Protein AF-0000000070117904 (afdb_homodimer)

InterPro domains:
  IPR029063 S-adenosyl-L-methionine-dependent methyltransferase superfamily [G3DSA:3.40.50.150] (36-199)
  IPR029063 S-adenosyl-L-methionine-dependent methyltransferase superfamily [SSF53335] (30-173)
  IPR041698 Methyltransferase domain 25 [PF13649] (61-150)

Solvent-accessible surface area (backbone atoms only — not comparable to full-atom values): 20920 Å² total; per-residue (Å²): 132,87,85,58,71,83,55,34,65,61,42,90,57,49,67,52,71,67,57,56,45,50,42,48,72,74,28,90,56,70,79,40,54,90,75,36,64,72,44,48,35,49,48,41,34,54,62,30,61,48,90,58,88,63,43,61,34,32,38,26,58,53,37,48,57,17,68,60,55,50,60,47,46,78,35,27,62,26,31,44,30,23,17,65,38,67,69,31,32,52,41,18,42,61,64,34,68,92,37,90,44,54,47,68,40,76,33,54,78,63,82,48,68,77,85,69,71,20,47,28,36,45,39,47,70,54,64,57,47,28,9,59,70,48,39,53,52,34,53,53,52,50,56,73,26,38,34,87,70,12,39,38,36,39,39,22,53,30,56,77,90,44,66,62,53,54,28,25,64,46,49,51,51,54,51,67,65,35,89,52,40,42,78,50,31,42,33,41,45,78,52,36,37,35,37,31,26,32,32,104,133,88,84,56,69,82,55,34,62,61,41,90,57,48,65,51,70,67,57,55,44,50,42,50,72,75,30,91,56,69,80,42,54,91,74,36,62,71,45,47,35,51,48,43,32,54,63,30,62,47,90,59,86,62,44,59,34,32,39,24,57,54,37,49,58,18,67,60,56,49,60,48,46,80,34,28,62,27,31,43,30,23,17,64,38,67,69,31,30,52,41,18,40,61,64,32,66,91,38,90,42,51,46,67,40,77,35,53,77,63,82,49,67,76,86,70,68,21,46,29,36,44,39,45,68,54,67,58,46,28,9,59,68,50,40,52,50,35,53,52,50,51,56,72,26,38,35,85,68,12,39,40,38,40,39,21,54,28,56,76,90,45,64,62,53,53,28,25,65,44,48,51,50,54,52,66,65,35,88,51,40,42,78,50,31,43,34,42,44,80,53,35,38,35,38,32,25,32,32,104

pLDDT: mean 97.01, std 4.0, range [57.19, 98.94]

Structure (mmCIF, N/CA/C/O backbone):
data_AF-0000000070117904-model_v1
#
loop_
_entity.id
_entity.type
_entity.pdbx_description
1 polymer 'Nodulation protein S (NodS)'
#
loop_
_atom_site.group_PDB
_atom_site.id
_atom_site.type_symbol
_atom_site.label_atom_id
_atom_site.label_alt_id
_atom_site.label_comp_id
_atom_site.label_asym_id
_atom_site.label_entity_id
_atom_site.label_seq_id
_atom_site.pdbx_PDB_ins_code
_atom_site.Cartn_x
_atom_site.Cartn_y
_atom_site.Cartn_z
_atom_site.occupancy
_atom_site.B_iso_or_equiv
_atom_site.auth_seq_id
_atom_site.auth_comp_id
_atom_site.auth_asym_id
_atom_site.auth_atom_id
_atom_site.pdbx_PDB_model_num
ATOM 1 N N . MET A 1 1 ? -24.203 4.227 -5.664 1 57.19 1 MET A N 1
ATOM 2 C CA . MET A 1 1 ? -24.062 5.52 -6.328 1 57.19 1 MET A CA 1
ATOM 3 C C . MET A 1 1 ? -22.594 5.953 -6.359 1 57.19 1 MET A C 1
ATOM 5 O O . MET A 1 1 ? -21.859 5.715 -5.406 1 57.19 1 MET A O 1
ATOM 9 N N . THR A 1 2 ? -22.031 6.352 -7.555 1 78.12 2 THR A N 1
ATOM 10 C CA . THR A 1 2 ? -20.672 6.84 -7.719 1 78.12 2 THR A CA 1
ATOM 11 C C . THR A 1 2 ? -20.469 8.156 -6.973 1 78.12 2 THR A C 1
ATOM 13 O O . THR A 1 2 ? -21.266 9.086 -7.121 1 78.12 2 THR A O 1
ATOM 16 N N . ARG A 1 3 ? -19.688 8.242 -6.051 1 87.19 3 ARG A N 1
ATOM 17 C CA . ARG A 1 3 ? -19.375 9.43 -5.266 1 87.19 3 ARG A CA 1
ATOM 18 C C . ARG A 1 3 ? -18.719 10.5 -6.125 1 87.19 3 ARG A C 1
ATOM 20 O O . ARG A 1 3 ? -17.891 10.188 -6.98 1 87.19 3 ARG A O 1
ATOM 27 N N . THR A 1 4 ? -19.188 11.789 -5.938 1 88 4 THR A N 1
ATOM 28 C CA . THR A 1 4 ? -18.578 12.914 -6.637 1 88 4 THR A CA 1
ATOM 29 C C . THR A 1 4 ? -18.094 13.969 -5.648 1 88 4 THR A C 1
ATOM 31 O O . THR A 1 4 ? -18.5 13.977 -4.488 1 88 4 THR A O 1
ATOM 34 N N . GLN A 1 5 ? -17.234 14.906 -6.129 1 87.88 5 GLN A N 1
ATOM 35 C CA . GLN A 1 5 ? -16.641 15.938 -5.285 1 87.88 5 GLN A CA 1
ATOM 36 C C . GLN A 1 5 ? -17.703 16.875 -4.723 1 87.88 5 GLN A C 1
ATOM 38 O O . GLN A 1 5 ? -17.547 17.422 -3.629 1 87.88 5 GLN A O 1
ATOM 43 N N . GLY A 1 6 ? -18.75 17.062 -5.418 1 87.56 6 GLY A N 1
ATOM 44 C CA . GLY A 1 6 ? -19.812 17.984 -5.016 1 87.56 6 GLY A CA 1
ATOM 45 C C . GLY A 1 6 ? -20.75 17.391 -3.982 1 87.56 6 GLY A C 1
ATOM 46 O O . GLY A 1 6 ? -21.641 18.078 -3.473 1 87.56 6 GLY A O 1
ATOM 47 N N . ASP A 1 7 ? -20.562 16.125 -3.568 1 90 7 ASP A N 1
ATOM 48 C CA . ASP A 1 7 ? -21.453 15.414 -2.654 1 90 7 ASP A CA 1
ATOM 49 C C . ASP A 1 7 ? -21.344 15.977 -1.239 1 90 7 ASP A C 1
ATOM 51 O O . ASP A 1 7 ? -22.234 15.773 -0.412 1 90 7 ASP A O 1
ATOM 55 N N . ALA A 1 8 ? -20.203 16.656 -0.928 1 93.31 8 ALA A N 1
ATOM 56 C CA . ALA A 1 8 ? -19.953 17.25 0.378 1 93.31 8 ALA A CA 1
ATOM 57 C C . ALA A 1 8 ? -19.141 18.531 0.244 1 93.31 8 ALA A C 1
ATOM 59 O O . ALA A 1 8 ? -18.469 18.75 -0.773 1 93.31 8 ALA A O 1
ATOM 60 N N . VAL A 1 9 ? -19.312 19.359 1.242 1 93.12 9 VAL A N 1
ATOM 61 C CA . VAL A 1 9 ? -18.531 20.594 1.267 1 93.12 9 VAL A CA 1
ATOM 62 C C . VAL A 1 9 ? -17.656 20.641 2.508 1 93.12 9 VAL A C 1
ATOM 64 O O . VAL A 1 9 ? -17.953 20 3.518 1 93.12 9 VAL A O 1
ATOM 67 N N . PRO A 1 10 ? -16.547 21.359 2.365 1 96.25 10 PRO A N 1
ATOM 68 C CA . PRO A 1 10 ? -15.711 21.5 3.557 1 96.25 10 PRO A CA 1
ATOM 69 C C . PRO A 1 10 ? -16.438 22.203 4.703 1 96.25 10 PRO A C 1
ATOM 71 O O . PRO A 1 10 ? -17.453 22.859 4.488 1 96.25 10 PRO A O 1
ATOM 74 N N . PRO A 1 11 ? -15.898 22.047 5.91 1 96.69 11 PRO A N 1
ATOM 75 C CA . PRO A 1 11 ? -16.484 22.797 7.016 1 96.69 11 PRO A CA 1
ATOM 76 C C . PRO A 1 11 ? -16.406 24.312 6.797 1 96.69 11 PRO A C 1
ATOM 78 O O . PRO A 1 11 ? -15.445 24.812 6.199 1 96.69 11 PRO A O 1
ATOM 81 N N . GLU A 1 12 ? -17.375 24.984 7.305 1 96.12 12 GLU A N 1
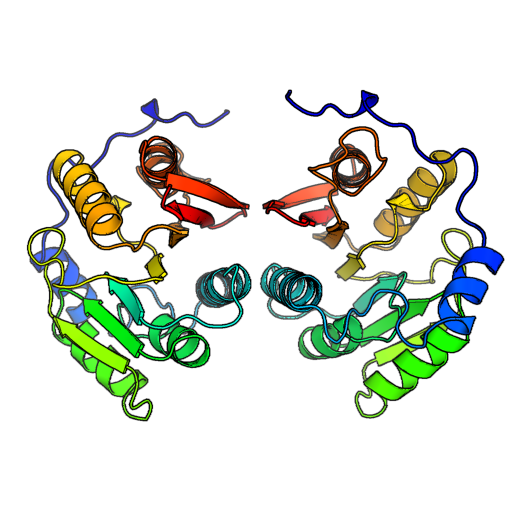ATOM 82 C CA . GLU A 1 12 ? -17.422 26.438 7.16 1 96.12 12 GLU A CA 1
ATOM 83 C C . GLU A 1 12 ? -16.203 27.109 7.789 1 96.12 12 GLU A C 1
ATOM 85 O O . GLU A 1 12 ? -15.664 28.062 7.234 1 96.12 12 GLU A O 1
ATOM 90 N N . ALA A 1 13 ? -15.891 26.656 8.938 1 97.62 13 ALA A N 1
ATOM 91 C CA . ALA A 1 13 ? -14.664 27.062 9.625 1 97.62 13 ALA A CA 1
ATOM 92 C C . ALA A 1 13 ? -13.82 25.844 9.984 1 97.62 13 ALA A C 1
ATOM 94 O O . ALA A 1 13 ? -14.359 24.766 10.258 1 97.62 13 ALA A O 1
ATOM 95 N N . SER A 1 14 ? -12.516 26.062 9.906 1 98.19 14 SER A N 1
ATOM 96 C CA . SER A 1 14 ? -11.648 24.969 10.352 1 98.19 14 SER A CA 1
ATOM 97 C C . SER A 1 14 ? -11.977 24.562 11.781 1 98.19 14 SER A C 1
ATOM 99 O O . SER A 1 14 ? -12.305 25.406 12.617 1 98.19 14 SER A O 1
ATOM 101 N N . VAL A 1 15 ? -11.891 23.25 12.031 1 97.5 15 VAL A N 1
ATOM 102 C CA . VAL A 1 15 ? -12.148 22.75 13.375 1 97.5 15 VAL A CA 1
ATOM 103 C C . VAL A 1 15 ? -11.195 23.406 14.375 1 97.5 15 VAL A C 1
ATOM 105 O O . VAL A 1 15 ? -10 23.531 14.102 1 97.5 15 VAL A O 1
ATOM 108 N N . SER A 1 16 ? -11.68 23.781 15.516 1 96.69 16 SER A N 1
ATOM 109 C CA . SER A 1 16 ? -10.953 24.656 16.438 1 96.69 16 SER A CA 1
ATOM 110 C C . SER A 1 16 ? -9.922 23.875 17.234 1 96.69 16 SER A C 1
ATOM 112 O O . SER A 1 16 ? -10.07 22.656 17.438 1 96.69 16 SER A O 1
ATOM 114 N N . LEU A 1 17 ? -8.891 24.625 17.672 1 97.75 17 LEU A N 1
ATOM 115 C CA . LEU A 1 17 ? -7.91 24.062 18.609 1 97.75 17 LEU A CA 1
ATOM 116 C C . LEU A 1 17 ? -8.586 23.5 19.844 1 97.75 17 LEU A C 1
ATOM 118 O O . LEU A 1 17 ? -8.227 22.422 20.328 1 97.75 17 LEU A O 1
ATOM 122 N N . ASP A 1 18 ? -9.633 24.172 20.375 1 97.94 18 ASP A N 1
ATOM 123 C CA . ASP A 1 18 ? -10.359 23.734 21.578 1 97.94 18 ASP A CA 1
ATOM 124 C C . ASP A 1 18 ? -10.992 22.375 21.359 1 97.94 18 ASP A C 1
ATOM 126 O O . ASP A 1 18 ? -11.055 21.562 22.297 1 97.94 18 ASP A O 1
ATOM 130 N N . HIS A 1 19 ? -11.477 22.156 20.203 1 97.88 19 HIS A N 1
ATOM 131 C CA . HIS A 1 19 ? -12.047 20.859 19.875 1 97.88 19 HIS A CA 1
ATOM 132 C C . HIS A 1 19 ? -11.016 19.75 20.062 1 97.88 19 HIS A C 1
ATOM 134 O O . HIS A 1 19 ? -11.289 18.75 20.734 1 97.88 19 HIS A O 1
ATOM 140 N N . PHE A 1 20 ? -9.867 19.891 19.531 1 98.12 20 PHE A N 1
ATOM 141 C CA . PHE A 1 20 ? -8.836 18.859 19.594 1 98.12 20 PHE A CA 1
ATOM 142 C C . PHE A 1 20 ? -8.297 18.719 21.016 1 98.12 20 PHE A C 1
ATOM 144 O O . PHE A 1 20 ? -8.008 17.609 21.453 1 98.12 20 PHE A O 1
ATOM 151 N N . ILE A 1 21 ? -8.133 19.875 21.703 1 98.12 21 ILE A N 1
ATOM 152 C CA . ILE A 1 21 ? -7.75 19.812 23.109 1 98.12 21 ILE A CA 1
ATOM 153 C C . ILE A 1 21 ? -8.758 18.953 23.875 1 98.12 21 ILE A C 1
ATOM 155 O O . ILE A 1 21 ? -8.367 18.078 24.672 1 98.12 21 ILE A O 1
ATOM 159 N N . GLY A 1 22 ? -10.023 19.188 23.609 1 98.25 22 GLY A N 1
ATOM 160 C CA . GLY A 1 22 ? -11.07 18.406 24.25 1 98.25 22 GLY A CA 1
ATOM 161 C C . GLY A 1 22 ? -10.961 16.922 23.984 1 98.25 22 GLY A C 1
ATOM 162 O O . GLY A 1 22 ? -11.203 16.109 24.875 1 98.25 22 GLY A O 1
ATOM 163 N N . LEU A 1 23 ? -10.633 16.547 22.766 1 97.69 23 LEU A N 1
ATOM 164 C CA . LEU A 1 23 ? -10.461 15.148 22.422 1 97.69 23 LEU A CA 1
ATOM 165 C C . LEU A 1 23 ? -9.352 14.508 23.25 1 97.69 23 LEU A C 1
ATOM 167 O O . LEU A 1 23 ? -9.523 13.406 23.766 1 97.69 23 LEU A O 1
ATOM 171 N N . TYR A 1 24 ? -8.227 15.203 23.469 1 97.62 24 TYR A N 1
ATOM 172 C CA . TYR A 1 24 ? -7.078 14.656 24.188 1 97.62 24 TYR A CA 1
ATOM 173 C C . TYR A 1 24 ? -7.309 14.695 25.688 1 97.62 24 TYR A C 1
ATOM 175 O O . TYR A 1 24 ? -6.672 13.961 26.438 1 97.62 24 TYR A O 1
ATOM 183 N N . GLU A 1 25 ? -8.18 15.609 26.156 1 97.12 25 GLU A N 1
ATOM 184 C CA . GLU A 1 25 ? -8.578 15.594 27.547 1 97.12 25 GLU A CA 1
ATOM 185 C C . GLU A 1 25 ? -9.422 14.367 27.875 1 97.12 25 GLU A C 1
ATOM 187 O O . GLU A 1 25 ? -9.352 13.828 28.984 1 97.12 25 GLU A O 1
ATOM 192 N N . ALA A 1 26 ? -10.125 13.93 26.922 1 97.06 26 ALA A N 1
ATOM 193 C CA . ALA A 1 26 ? -11.047 12.805 27.094 1 97.06 26 ALA A CA 1
ATOM 194 C C . ALA A 1 26 ? -10.305 11.477 27.016 1 97.06 26 ALA A C 1
ATOM 196 O O . ALA A 1 26 ? -10.656 10.516 27.703 1 97.06 26 ALA A O 1
ATOM 197 N N . LYS A 1 27 ? -9.344 11.375 26.188 1 95.38 27 LYS A N 1
ATOM 198 C CA . LYS A 1 27 ? -8.641 10.125 25.922 1 95.38 27 LYS A CA 1
ATOM 199 C C . LYS A 1 27 ? -7.211 10.398 25.453 1 95.38 27 LYS A C 1
ATOM 201 O O . LYS A 1 27 ? -6.98 11.305 24.641 1 95.38 27 LY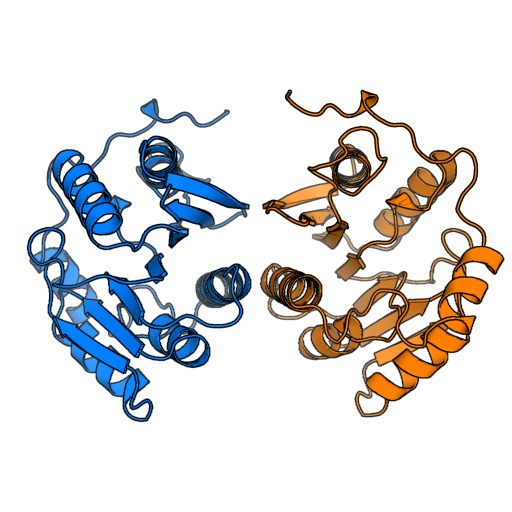S A O 1
ATOM 206 N N . ASP A 1 28 ? -6.254 9.586 25.922 1 93.75 28 ASP A N 1
ATOM 207 C CA . ASP A 1 28 ? -4.84 9.789 25.594 1 93.75 28 ASP A CA 1
ATOM 208 C C . ASP A 1 28 ? -4.594 9.664 24.094 1 93.75 28 ASP A C 1
ATOM 210 O O . ASP A 1 28 ? -3.842 10.453 23.516 1 93.75 28 ASP A O 1
ATOM 214 N N . ASP A 1 29 ? -5.172 8.633 23.516 1 95.94 29 ASP A N 1
ATOM 215 C CA . ASP A 1 29 ? -5.164 8.406 22.078 1 95.94 29 ASP A CA 1
ATOM 216 C C . ASP A 1 29 ? -6.578 8.484 21.5 1 95.94 29 ASP A C 1
ATOM 218 O O . ASP A 1 29 ? -7.234 7.457 21.328 1 95.94 29 ASP A O 1
ATOM 222 N N . PRO A 1 30 ? -7 9.695 21.172 1 95.62 30 PRO A N 1
ATOM 223 C CA . PRO A 1 30 ? -8.414 9.93 20.891 1 95.62 30 PRO A CA 1
ATOM 224 C C . PRO A 1 30 ? -8.953 9.016 19.781 1 95.62 30 PRO A C 1
ATOM 226 O O . PRO A 1 30 ? -10.133 8.672 19.781 1 95.62 30 PRO A O 1
ATOM 229 N N . TRP A 1 31 ? -8.148 8.578 18.875 1 94.38 31 TRP A N 1
ATOM 230 C CA . TRP A 1 31 ? -8.602 7.793 17.734 1 94.38 31 TRP A CA 1
ATOM 231 C C . TRP A 1 31 ? -8.203 6.328 17.875 1 94.38 31 TRP A C 1
ATOM 233 O O . TRP A 1 31 ? -8.406 5.523 16.969 1 94.38 31 TRP A O 1
ATOM 243 N N . ASP A 1 32 ? -7.566 5.953 18.984 1 94.56 32 ASP A N 1
ATOM 244 C CA . ASP A 1 32 ? -7.109 4.594 19.266 1 94.56 32 ASP A CA 1
ATOM 245 C C . ASP A 1 32 ? -6.199 4.078 18.141 1 94.56 32 ASP A C 1
ATOM 247 O O . ASP A 1 32 ? -6.344 2.941 17.688 1 94.56 32 ASP A O 1
ATOM 251 N N . THR A 1 33 ? -5.309 4.969 17.656 1 92.38 33 THR A N 1
ATOM 252 C CA . THR A 1 33 ? -4.449 4.656 16.516 1 92.38 33 THR A CA 1
ATOM 253 C C . THR A 1 33 ? -3.473 3.537 16.875 1 92.38 33 THR A C 1
ATOM 255 O O . THR A 1 33 ? -3.07 2.764 16 1 92.38 33 THR A O 1
ATOM 258 N N . ALA A 1 34 ? -3.139 3.363 18.125 1 90.62 34 ALA A N 1
ATOM 259 C CA . ALA A 1 34 ? -2.152 2.373 18.547 1 90.62 34 ALA A CA 1
ATOM 260 C C . ALA A 1 34 ? -2.768 0.979 18.609 1 90.62 34 ALA A C 1
ATOM 262 O O . ALA A 1 34 ? -2.053 -0.025 18.547 1 90.62 34 ALA A O 1
ATOM 263 N N . THR A 1 35 ? -4.074 0.934 18.672 1 92.75 35 THR A N 1
ATOM 264 C CA . THR A 1 35 ? -4.652 -0.367 18.984 1 92.75 35 THR A CA 1
ATOM 265 C C . THR A 1 35 ? -5.547 -0.854 17.844 1 92.75 35 THR A C 1
ATOM 267 O O . THR A 1 35 ? -5.797 -2.055 17.719 1 92.75 35 THR A O 1
ATOM 270 N N . LYS A 1 36 ? -5.973 0.056 17.062 1 94.81 36 LYS A N 1
ATOM 271 C CA . LYS A 1 36 ? -6.883 -0.337 15.992 1 94.81 36 LYS A CA 1
ATOM 272 C C . LYS A 1 36 ? -6.117 -0.849 14.781 1 94.81 36 LYS A C 1
ATOM 274 O O . LYS A 1 36 ? -5.227 -0.169 14.266 1 94.81 36 LYS A O 1
ATOM 279 N N . TRP A 1 37 ? -6.5 -2.008 14.25 1 94.88 37 TRP A N 1
ATOM 280 C CA . TRP A 1 37 ? -5.844 -2.656 13.117 1 94.88 37 TRP A CA 1
ATOM 281 C C . TRP A 1 37 ? -5.875 -1.762 11.883 1 94.88 37 TRP A C 1
ATOM 283 O O . TRP A 1 37 ? -4.883 -1.653 11.164 1 94.88 37 TRP A O 1
ATOM 293 N N . HIS A 1 38 ? -6.988 -1.095 11.656 1 93 38 HIS A N 1
ATOM 294 C CA . HIS A 1 38 ? -7.109 -0.297 10.445 1 93 38 HIS A CA 1
ATOM 295 C C . HIS A 1 38 ? -6.098 0.845 10.438 1 93 38 HIS A C 1
ATOM 297 O O . HIS A 1 38 ? -5.59 1.223 9.375 1 93 38 HIS A O 1
ATOM 303 N N . ASP A 1 39 ? -5.824 1.353 11.641 1 94.19 39 ASP A N 1
ATOM 304 C CA . ASP A 1 39 ? -4.828 2.414 11.727 1 94.19 39 ASP A CA 1
ATOM 305 C C . ASP A 1 39 ? -3.414 1.854 11.57 1 94.19 39 ASP A C 1
ATOM 307 O O . ASP A 1 39 ? -2.576 2.449 10.891 1 94.19 39 ASP A O 1
ATOM 311 N N . GLN A 1 40 ? -3.188 0.742 12.188 1 94.44 40 GLN A N 1
ATOM 312 C CA . GLN A 1 40 ? -1.898 0.08 12.023 1 94.44 40 GLN A CA 1
ATOM 313 C C . GLN A 1 40 ? -1.623 -0.228 10.555 1 94.44 40 GLN A C 1
ATOM 315 O O . GLN A 1 40 ? -0.532 0.044 10.055 1 94.44 40 GLN A O 1
ATOM 320 N N . ARG A 1 41 ? -2.596 -0.753 9.938 1 96.81 41 ARG A N 1
ATOM 321 C CA . ARG A 1 41 ? -2.479 -1.085 8.523 1 96.81 41 ARG A CA 1
ATOM 322 C C . ARG A 1 41 ? -2.289 0.172 7.68 1 96.81 41 ARG A C 1
ATOM 324 O O . ARG A 1 41 ? -1.465 0.193 6.766 1 96.81 41 ARG A O 1
ATOM 331 N N . LYS A 1 42 ? -3.064 1.193 8.008 1 97.88 42 LYS A N 1
ATOM 332 C CA . LYS A 1 42 ? -2.967 2.469 7.309 1 97.88 42 LYS A CA 1
ATOM 333 C C . LYS A 1 42 ? -1.539 3.006 7.34 1 97.88 42 LYS A C 1
ATOM 335 O O . LYS A 1 42 ? -0.998 3.408 6.309 1 97.88 42 LYS A O 1
ATOM 340 N N . TYR A 1 43 ? -0.88 2.959 8.484 1 98.12 43 TYR A N 1
ATOM 341 C CA . TYR A 1 43 ? 0.48 3.465 8.633 1 98.12 43 TYR A CA 1
ATOM 342 C C . TYR A 1 43 ? 1.479 2.562 7.918 1 98.12 43 TYR A C 1
ATOM 344 O O . TYR A 1 43 ? 2.434 3.047 7.305 1 98.12 43 TYR A O 1
ATOM 352 N N . ALA A 1 44 ? 1.243 1.247 7.953 1 98.12 44 ALA A N 1
ATOM 353 C CA . ALA A 1 44 ? 2.111 0.309 7.246 1 98.12 44 ALA A CA 1
ATOM 354 C C . ALA A 1 44 ? 2.061 0.54 5.742 1 98.12 44 ALA A C 1
ATOM 356 O O . ALA A 1 44 ? 3.098 0.568 5.074 1 98.12 44 ALA A O 1
ATOM 357 N N . VAL A 1 45 ? 0.873 0.725 5.203 1 98.75 45 VAL A N 1
ATOM 358 C CA . VAL A 1 45 ? 0.697 0.985 3.777 1 98.75 45 VAL A CA 1
ATOM 359 C C . VAL A 1 45 ? 1.347 2.318 3.412 1 98.75 45 VAL A C 1
ATOM 361 O O . VAL A 1 45 ? 1.989 2.436 2.367 1 98.75 45 VAL A O 1
ATOM 364 N N . ALA A 1 46 ? 1.183 3.33 4.27 1 98.81 46 ALA A N 1
ATOM 365 C CA . ALA A 1 46 ? 1.763 4.645 4.016 1 98.81 46 ALA A CA 1
ATOM 366 C C . ALA A 1 46 ? 3.277 4.555 3.85 1 98.81 46 ALA A C 1
ATOM 368 O O . ALA A 1 46 ? 3.822 4.988 2.832 1 98.81 46 ALA A O 1
ATOM 369 N N . VAL A 1 47 ? 3.926 3.916 4.758 1 98.75 47 VAL A N 1
ATOM 370 C CA . VAL A 1 47 ? 5.383 3.859 4.734 1 98.75 47 VAL A CA 1
ATOM 371 C C . VAL A 1 47 ? 5.848 2.984 3.57 1 98.75 47 VAL A C 1
ATOM 373 O O . VAL A 1 47 ? 6.793 3.334 2.857 1 98.75 47 VAL A O 1
ATOM 376 N N . ALA A 1 48 ? 5.156 1.887 3.332 1 98.5 48 ALA A N 1
ATOM 377 C CA . ALA A 1 48 ? 5.523 0.991 2.236 1 98.5 48 ALA A CA 1
ATOM 378 C C . ALA A 1 48 ? 5.352 1.679 0.885 1 98.5 48 ALA A C 1
ATOM 380 O O . ALA A 1 48 ? 6.047 1.349 -0.079 1 98.5 48 ALA A O 1
ATOM 381 N N . SER A 1 49 ? 4.484 2.637 0.787 1 98.69 49 SER A N 1
ATOM 382 C CA . SER A 1 49 ? 4.125 3.266 -0.48 1 98.69 49 SER A CA 1
ATOM 383 C C . SER A 1 49 ? 5.113 4.367 -0.848 1 98.69 49 SER A C 1
ATOM 385 O O . SER A 1 49 ? 5.047 4.926 -1.944 1 98.69 49 SER A O 1
ATOM 387 N N . LEU A 1 50 ? 6.043 4.727 0.084 1 98.75 50 LEU A N 1
ATOM 388 C CA . LEU A 1 50 ? 7.035 5.75 -0.222 1 98.75 50 LEU A CA 1
ATOM 389 C C . LEU A 1 50 ? 7.906 5.328 -1.4 1 98.75 50 LEU A C 1
ATOM 391 O O . LEU A 1 50 ? 8.508 4.25 -1.379 1 98.75 50 LEU A O 1
ATOM 395 N N . PRO A 1 51 ? 8.039 6.191 -2.4 1 98.19 51 PRO A N 1
ATOM 396 C CA . PRO A 1 51 ? 8.719 5.801 -3.635 1 98.19 51 PRO A CA 1
ATOM 397 C C . PRO A 1 51 ? 10.219 5.594 -3.438 1 98.19 51 PRO A C 1
ATOM 399 O O . PRO A 1 51 ? 10.828 4.762 -4.117 1 98.19 51 PRO A O 1
ATOM 402 N N . ARG A 1 52 ? 10.781 6.277 -2.518 1 98.06 52 ARG A N 1
ATOM 403 C CA . ARG A 1 52 ? 12.227 6.207 -2.33 1 98.06 52 ARG A CA 1
ATOM 404 C C . ARG A 1 52 ? 12.578 5.406 -1.081 1 98.06 52 ARG A C 1
ATOM 406 O O . ARG A 1 52 ? 11.812 5.379 -0.117 1 98.06 52 ARG A O 1
ATOM 413 N N . PRO A 1 53 ? 13.781 4.801 -1.132 1 97.62 53 PRO A N 1
ATOM 414 C CA . PRO A 1 53 ? 14.172 4.016 0.041 1 97.62 53 PRO A CA 1
ATOM 415 C C . PRO A 1 53 ? 14.453 4.887 1.266 1 97.62 53 PRO A C 1
ATOM 417 O O . PRO A 1 53 ? 14.281 4.434 2.4 1 97.62 53 PRO A O 1
ATOM 420 N N . ARG A 1 54 ? 14.914 6.129 1.006 1 98.38 54 ARG A N 1
ATOM 421 C CA . ARG A 1 54 ? 15.242 7.039 2.096 1 98.38 54 ARG A CA 1
ATOM 422 C C . ARG A 1 54 ? 15.07 8.492 1.669 1 98.38 54 ARG A C 1
ATOM 424 O O . ARG A 1 54 ? 15.281 8.828 0.503 1 98.38 54 ARG A O 1
ATOM 431 N N . TYR A 1 55 ? 14.695 9.312 2.609 1 98.88 55 TYR A N 1
ATOM 432 C CA . TYR A 1 55 ? 14.539 10.75 2.43 1 98.88 55 TYR A CA 1
ATOM 433 C C . TYR A 1 55 ? 15.453 11.523 3.379 1 98.88 55 TYR A C 1
ATOM 435 O O . TYR A 1 55 ? 15.891 10.984 4.402 1 98.88 55 TYR A O 1
ATOM 443 N N . ARG A 1 56 ? 15.758 12.719 2.984 1 98.81 56 ARG A N 1
ATOM 444 C CA . ARG A 1 56 ? 16.625 13.539 3.814 1 98.81 56 ARG A CA 1
ATOM 445 C C . ARG A 1 56 ? 15.844 14.227 4.926 1 98.81 56 ARG A C 1
ATOM 447 O O . ARG A 1 56 ? 16.141 14.039 6.109 1 98.81 56 ARG A O 1
ATOM 454 N N . ARG A 1 57 ? 14.852 15.016 4.547 1 98.88 57 ARG A N 1
ATOM 455 C CA . ARG A 1 57 ? 14.07 15.805 5.496 1 98.88 57 ARG A CA 1
ATOM 456 C C . ARG A 1 57 ? 12.578 15.578 5.297 1 98.88 57 ARG A C 1
ATOM 458 O O . ARG A 1 57 ? 12.023 15.906 4.246 1 98.88 57 ARG A O 1
ATOM 465 N N . CYS A 1 58 ? 11.922 15.07 6.34 1 98.94 58 CYS A N 1
ATOM 466 C CA . CYS A 1 58 ? 10.492 14.781 6.32 1 98.94 58 CYS A CA 1
ATOM 467 C C . CYS A 1 58 ? 9.727 15.727 7.242 1 98.94 58 CYS A C 1
ATOM 469 O O . CYS A 1 58 ? 10.172 16 8.359 1 98.94 58 CYS A O 1
ATOM 471 N N . TYR A 1 59 ? 8.664 16.297 6.719 1 98.94 59 TYR A N 1
ATOM 472 C CA . TYR A 1 59 ? 7.719 17.062 7.527 1 98.94 59 TYR A CA 1
ATOM 473 C C . TYR A 1 59 ? 6.414 16.297 7.711 1 98.94 59 TYR A C 1
ATOM 475 O O . TYR A 1 59 ? 5.832 15.797 6.742 1 98.94 59 TYR A O 1
ATOM 483 N N . GLU A 1 60 ? 5.98 16.062 8.93 1 98.94 60 GLU A N 1
ATOM 484 C CA . GLU A 1 60 ? 4.727 15.391 9.266 1 98.94 60 GLU A CA 1
ATOM 485 C C . GLU A 1 60 ? 3.805 16.312 10.062 1 98.94 60 GLU A C 1
ATOM 487 O O . GLU A 1 60 ? 3.869 16.359 11.289 1 98.94 60 GLU A O 1
ATOM 492 N N . PRO A 1 61 ? 2.902 17.031 9.406 1 98.81 61 PRO A N 1
ATOM 493 C CA . PRO A 1 61 ? 1.896 17.828 10.117 1 98.81 61 PRO A CA 1
ATOM 494 C C . PRO A 1 61 ? 0.771 16.969 10.695 1 98.81 61 PRO A C 1
ATOM 496 O O . PRO A 1 61 ? 0.309 16.031 10.047 1 98.81 61 PRO A O 1
ATOM 499 N N . GLY A 1 62 ? 0.329 17.312 11.875 1 98.44 62 GLY A N 1
ATOM 500 C CA . GLY A 1 62 ? -0.696 16.516 12.539 1 98.44 62 GLY A CA 1
ATOM 501 C C . GLY A 1 62 ? -0.218 15.133 12.945 1 98.44 62 GLY A C 1
ATOM 502 O O . GLY A 1 62 ? -0.866 14.133 12.633 1 98.44 62 GLY A O 1
ATOM 503 N N . CYS A 1 63 ? 0.836 15.078 13.797 1 98.56 63 CYS A N 1
ATOM 504 C CA . CYS A 1 63 ? 1.515 13.812 14.047 1 98.56 63 CYS A CA 1
ATOM 505 C C . CYS A 1 63 ? 0.823 13.031 15.156 1 98.56 63 CYS A C 1
ATOM 507 O O . CYS A 1 63 ? 1.121 11.852 15.367 1 98.56 63 CYS A O 1
ATOM 509 N N . SER A 1 64 ? -0.193 13.641 15.852 1 97.88 64 SER A N 1
ATOM 510 C CA . SER A 1 64 ? -0.879 12.992 16.969 1 97.88 64 SER A CA 1
ATOM 511 C C . SER A 1 64 ? 0.115 12.367 17.938 1 97.88 64 SER A C 1
ATOM 513 O O . SER A 1 64 ? 1.083 13.016 18.344 1 97.88 64 SER A O 1
ATOM 515 N N . VAL A 1 65 ? -0.035 11.141 18.391 1 97.5 65 VAL A N 1
ATOM 516 C CA . VAL A 1 65 ? 0.75 10.555 19.469 1 97.5 65 VAL A CA 1
ATOM 517 C C . VAL A 1 65 ? 2.064 10.008 18.922 1 97.5 65 VAL A C 1
ATOM 519 O O . VAL A 1 65 ? 2.82 9.344 19.641 1 97.5 65 VAL A O 1
ATOM 522 N N . GLY A 1 66 ? 2.354 10.133 17.703 1 98.38 66 GLY A N 1
ATOM 523 C CA . GLY A 1 66 ? 3.699 9.977 17.172 1 98.38 66 GLY A CA 1
ATOM 524 C C . GLY A 1 66 ? 3.961 8.586 16.609 1 98.38 66 GLY A C 1
ATOM 525 O O . GLY A 1 66 ? 5.109 8.219 16.359 1 98.38 66 GLY A O 1
ATOM 526 N N . LEU A 1 67 ? 2.934 7.75 16.375 1 97.94 67 LEU A N 1
ATOM 527 C CA . LEU A 1 67 ? 3.135 6.383 15.906 1 97.94 67 LEU A CA 1
ATOM 528 C C . LEU A 1 67 ? 3.734 6.379 14.508 1 97.94 67 LEU A C 1
ATOM 530 O O . LEU A 1 67 ? 4.711 5.672 14.242 1 97.94 67 LEU A O 1
ATOM 534 N N . LEU A 1 68 ? 3.199 7.145 13.609 1 98.56 68 LEU A N 1
ATOM 535 C CA . LEU A 1 68 ? 3.729 7.219 12.25 1 98.56 68 LEU A CA 1
ATOM 536 C C . LEU A 1 68 ? 5.102 7.879 12.234 1 98.56 68 LEU A C 1
ATOM 538 O O . LEU A 1 68 ? 5.973 7.5 11.445 1 98.56 68 LEU A O 1
ATOM 542 N N . SER A 1 69 ? 5.305 8.867 13.133 1 98.88 69 SER A N 1
ATOM 543 C CA . SER A 1 69 ? 6.598 9.539 13.258 1 98.88 69 SER A CA 1
ATOM 544 C C . SER A 1 69 ? 7.719 8.531 13.492 1 98.88 69 SER A C 1
ATOM 546 O O . SER A 1 69 ? 8.789 8.641 12.898 1 98.88 69 SER A O 1
ATOM 548 N N . VAL A 1 70 ? 7.465 7.578 14.352 1 98.81 70 VAL A N 1
ATOM 549 C CA . VAL A 1 70 ? 8.445 6.551 14.672 1 98.81 70 VAL A CA 1
ATOM 550 C C . VAL A 1 70 ? 8.797 5.754 13.422 1 98.81 70 VAL A C 1
ATOM 552 O O . VAL A 1 70 ? 9.977 5.488 13.156 1 98.81 70 VAL A O 1
ATOM 555 N N . MET A 1 71 ? 7.844 5.371 12.648 1 98.62 71 MET A N 1
ATOM 556 C CA . MET A 1 71 ? 8.055 4.602 11.43 1 98.62 71 MET A CA 1
ATOM 557 C C . MET A 1 71 ? 8.812 5.426 10.391 1 98.62 71 MET A C 1
ATOM 559 O O . MET A 1 71 ? 9.703 4.906 9.711 1 98.62 71 MET A O 1
ATOM 563 N N . LEU A 1 72 ? 8.461 6.723 10.273 1 98.88 72 LEU A N 1
ATOM 564 C CA . LEU A 1 72 ? 9.102 7.609 9.305 1 98.88 72 LEU A CA 1
ATOM 565 C C . LEU A 1 72 ? 10.57 7.816 9.641 1 98.88 72 LEU A C 1
ATOM 567 O O . LEU A 1 72 ? 11.398 7.996 8.75 1 98.88 72 LEU A O 1
ATOM 571 N N . ALA A 1 73 ? 10.891 7.777 10.906 1 98.88 73 ALA A N 1
ATOM 572 C CA . ALA A 1 73 ? 12.258 7.977 11.367 1 98.88 73 ALA A CA 1
ATOM 573 C C . ALA A 1 73 ? 13.203 6.965 10.727 1 98.88 73 ALA A C 1
ATOM 575 O O . ALA A 1 73 ? 14.375 7.266 10.484 1 98.88 73 ALA A O 1
ATOM 576 N N . GLU A 1 74 ? 12.727 5.754 10.438 1 98.44 74 GLU A N 1
ATOM 577 C CA . GLU A 1 74 ? 13.531 4.695 9.844 1 98.44 74 GLU A CA 1
ATOM 578 C C . GLU A 1 74 ? 13.828 4.984 8.375 1 98.44 74 GLU A C 1
ATOM 580 O O . GLU A 1 74 ? 14.758 4.414 7.793 1 98.44 74 GLU A O 1
ATOM 585 N N . ARG A 1 75 ? 13.07 5.879 7.793 1 98.62 75 ARG A N 1
ATOM 586 C CA . ARG A 1 75 ? 13.141 6.121 6.355 1 98.62 75 ARG A CA 1
ATOM 587 C C . ARG A 1 75 ? 13.688 7.516 6.059 1 98.62 75 ARG A C 1
ATOM 589 O O . ARG A 1 75 ? 13.766 7.922 4.898 1 98.62 75 ARG A O 1
ATOM 596 N N . CYS A 1 76 ? 14.016 8.266 7.102 1 98.88 76 CYS A N 1
ATOM 597 C CA . CYS A 1 76 ? 14.383 9.664 6.906 1 98.88 76 CYS A CA 1
ATOM 598 C C . CYS A 1 76 ? 15.617 10.023 7.727 1 98.88 76 CYS A C 1
ATOM 600 O O . CYS A 1 76 ? 15.789 9.523 8.844 1 98.88 76 CYS A O 1
ATOM 602 N N . ASP A 1 77 ? 16.453 10.898 7.184 1 98.88 77 ASP A N 1
ATOM 603 C CA . ASP A 1 77 ? 17.562 11.422 7.969 1 98.88 77 ASP A CA 1
ATOM 604 C C . ASP A 1 77 ? 17.062 12.328 9.094 1 98.88 77 ASP A C 1
ATOM 606 O O . ASP A 1 77 ? 17.641 12.344 10.188 1 98.88 77 ASP A O 1
ATOM 610 N N . GLU A 1 78 ? 16.031 13.086 8.789 1 98.88 78 GLU A N 1
ATOM 611 C CA . GLU A 1 78 ? 15.406 13.984 9.758 1 98.88 78 GLU A CA 1
ATOM 612 C C . GLU A 1 78 ? 13.891 14.008 9.594 1 98.88 78 GLU A C 1
ATOM 614 O O . GLU A 1 78 ? 13.383 14 8.469 1 98.88 78 GLU A O 1
ATOM 619 N N . VAL A 1 79 ? 13.195 14.023 10.719 1 98.94 79 VAL A N 1
ATOM 620 C CA . VAL A 1 79 ? 11.742 14.148 10.727 1 98.94 79 VAL A CA 1
ATOM 621 C C . VAL A 1 79 ? 11.328 15.312 11.617 1 98.94 79 VAL A C 1
ATOM 623 O O . VAL A 1 79 ? 11.727 15.391 12.781 1 98.94 79 VAL A O 1
ATOM 626 N N . LEU A 1 80 ? 10.641 16.266 11.055 1 98.94 80 LEU A N 1
ATOM 627 C CA . LEU A 1 80 ? 9.922 17.266 11.828 1 98.94 80 LEU A CA 1
ATOM 628 C C . LEU A 1 80 ? 8.438 16.922 11.922 1 98.94 80 LEU A C 1
ATOM 630 O O . LEU A 1 80 ? 7.719 16.984 10.914 1 98.94 80 LEU A O 1
ATOM 634 N N . ALA A 1 81 ? 8.039 16.547 13.07 1 98.94 81 ALA A N 1
ATOM 635 C CA . ALA A 1 81 ? 6.637 16.234 13.344 1 98.94 81 ALA A CA 1
ATOM 636 C C . ALA A 1 81 ? 5.984 17.312 14.195 1 98.94 81 ALA A C 1
ATOM 638 O O . ALA A 1 81 ? 6.594 17.828 15.133 1 98.94 81 ALA A O 1
ATOM 639 N N . VAL A 1 82 ? 4.684 17.672 13.852 1 98.94 82 VAL A N 1
ATOM 640 C CA . VAL A 1 82 ? 4.051 18.734 14.633 1 98.94 82 VAL A CA 1
ATOM 641 C C . VAL A 1 82 ? 2.594 18.359 14.906 1 98.94 82 VAL A C 1
ATOM 643 O O . VAL A 1 82 ? 1.978 17.609 14.148 1 98.94 82 VAL A O 1
ATOM 646 N N . ASP A 1 83 ? 2.086 18.875 15.906 1 98.81 83 ASP A N 1
ATOM 647 C CA . ASP A 1 83 ? 0.678 18.844 16.297 1 98.81 83 ASP A CA 1
ATOM 648 C C . ASP A 1 83 ? 0.294 20.094 17.062 1 98.81 83 ASP A C 1
ATOM 650 O O . ASP A 1 83 ? 1.144 20.719 17.703 1 98.81 83 ASP A O 1
ATOM 654 N N . CYS A 1 84 ? -0.972 20.422 17.031 1 98.62 84 CYS A N 1
ATOM 655 C CA . CYS A 1 84 ? -1.382 21.688 17.641 1 98.62 84 CYS A CA 1
ATOM 656 C C . CYS A 1 84 ? -1.684 21.484 19.125 1 98.62 84 CYS A C 1
ATOM 658 O O . CYS A 1 84 ? -1.781 22.469 19.875 1 98.62 84 CYS A O 1
ATOM 660 N N . VAL A 1 85 ? -1.894 20.297 19.547 1 98.75 85 VAL A N 1
ATOM 661 C CA . VAL A 1 85 ? -2.293 20 20.922 1 98.75 85 VAL A CA 1
ATOM 662 C C . VAL A 1 85 ? -1.064 19.641 21.75 1 98.75 85 VAL A C 1
ATOM 664 O O . VAL A 1 85 ? -0.326 18.719 21.406 1 98.75 85 VAL A O 1
ATOM 667 N N . ASP A 1 86 ? -0.856 20.266 22.906 1 98.38 86 ASP A N 1
ATOM 668 C CA . ASP A 1 86 ? 0.305 20.047 23.766 1 98.38 86 ASP A CA 1
ATOM 669 C C . ASP A 1 86 ? 0.388 18.594 24.234 1 98.38 86 ASP A C 1
ATOM 671 O O . ASP A 1 86 ? 1.478 18.016 24.297 1 98.38 86 ASP A O 1
ATOM 675 N N . GLU A 1 87 ? -0.707 18.062 24.578 1 98.25 87 GLU A N 1
ATOM 676 C CA . GLU A 1 87 ? -0.732 16.672 25.047 1 98.25 87 GLU A CA 1
ATOM 677 C C . GLU A 1 87 ? -0.261 15.719 23.938 1 98.25 87 GLU A C 1
ATOM 679 O O . GLU A 1 87 ? 0.488 14.773 24.219 1 98.25 87 GLU A O 1
ATOM 684 N N . ALA A 1 88 ? -0.696 15.906 22.703 1 98.5 88 ALA A N 1
ATOM 685 C CA . ALA A 1 88 ? -0.237 15.117 21.562 1 98.5 88 ALA A CA 1
ATOM 686 C C . ALA A 1 88 ? 1.271 15.25 21.375 1 98.5 88 ALA A C 1
ATOM 688 O O . ALA A 1 88 ? 1.974 14.258 21.203 1 98.5 88 ALA A O 1
ATOM 689 N N . VAL A 1 89 ? 1.728 16.469 21.5 1 98.75 89 VAL A N 1
ATOM 690 C CA . VAL A 1 89 ? 3.145 16.766 21.328 1 98.75 89 VAL A CA 1
ATOM 691 C C . VAL A 1 89 ? 3.961 16.047 22.391 1 98.75 89 VAL A C 1
ATOM 693 O O . VAL A 1 89 ? 4.98 15.422 22.078 1 98.75 89 VAL A O 1
ATOM 696 N N . SER A 1 90 ? 3.471 16.156 23.594 1 98.62 90 SER A N 1
ATOM 697 C CA . SER A 1 90 ? 4.152 15.484 24.703 1 98.62 90 SER A CA 1
ATOM 698 C C . SER A 1 90 ? 4.223 13.977 24.469 1 98.62 90 SER A C 1
ATOM 700 O O . SER A 1 90 ? 5.277 13.367 24.656 1 98.62 90 SER A O 1
ATOM 702 N N . GLN A 1 91 ? 3.156 13.391 24.109 1 98.44 91 GLN A N 1
ATOM 703 C CA . GLN A 1 91 ? 3.109 11.953 23.844 1 98.44 91 GLN A CA 1
ATOM 704 C C . GLN A 1 91 ? 4.012 11.578 22.672 1 98.44 91 GLN A C 1
ATOM 706 O O . GLN A 1 91 ? 4.715 10.57 22.719 1 98.44 91 GLN A O 1
ATOM 711 N N . ALA A 1 92 ? 3.986 12.336 21.625 1 98.75 92 ALA A N 1
ATOM 712 C CA . ALA A 1 92 ? 4.82 12.07 20.453 1 98.75 92 ALA A CA 1
ATOM 713 C C . ALA A 1 92 ? 6.305 12.156 20.812 1 98.75 92 ALA A C 1
ATOM 715 O O . ALA A 1 92 ? 7.113 11.359 20.328 1 98.75 92 ALA A O 1
ATOM 716 N N . ARG A 1 93 ? 6.629 13.156 21.656 1 98.81 93 ARG A N 1
ATOM 717 C CA . ARG A 1 93 ? 8.008 13.266 22.125 1 98.81 93 ARG A CA 1
ATOM 718 C C . ARG A 1 93 ? 8.422 12.023 22.906 1 98.81 93 ARG A C 1
ATOM 720 O O . ARG A 1 93 ? 9.539 11.531 22.75 1 98.81 93 ARG A O 1
ATOM 727 N N . THR A 1 94 ? 7.527 11.562 23.688 1 98.56 94 THR A N 1
ATOM 728 C CA . THR A 1 94 ? 7.801 10.344 24.453 1 98.56 94 THR A CA 1
ATOM 729 C C . THR A 1 94 ? 7.98 9.148 23.5 1 98.56 94 THR A C 1
ATOM 731 O O . THR A 1 94 ? 8.93 8.383 23.641 1 98.56 94 THR A O 1
ATOM 734 N N . ALA A 1 95 ? 7.16 9 22.547 1 98.19 95 ALA A N 1
ATOM 735 C CA . ALA A 1 95 ? 7.188 7.891 21.594 1 98.19 95 ALA A CA 1
ATOM 736 C C . ALA A 1 95 ? 8.469 7.914 20.766 1 98.19 95 ALA A C 1
ATOM 738 O O . ALA A 1 95 ? 8.953 6.863 20.328 1 98.19 95 ALA A O 1
ATOM 739 N N . THR A 1 96 ? 9.047 9.141 20.594 1 98.69 96 THR A N 1
ATOM 740 C CA . THR A 1 96 ? 10.195 9.281 19.703 1 98.69 96 THR A CA 1
ATOM 741 C C . THR A 1 96 ? 11.461 9.562 20.5 1 98.69 96 THR A C 1
ATOM 743 O O . THR A 1 96 ? 12.477 9.977 19.938 1 98.69 96 THR A O 1
ATOM 746 N N . ALA A 1 97 ? 11.477 9.547 21.797 1 97.75 97 ALA A N 1
ATOM 747 C CA . ALA A 1 97 ? 12.57 9.93 22.688 1 97.75 97 ALA A CA 1
ATOM 748 C C . ALA A 1 97 ? 13.867 9.219 22.312 1 97.75 97 ALA A C 1
ATOM 750 O O . ALA A 1 97 ? 14.953 9.797 22.422 1 97.75 97 ALA A O 1
ATOM 751 N N . GLY A 1 98 ? 13.914 8.031 21.766 1 97.69 98 GLY A N 1
ATOM 752 C CA . GLY A 1 98 ? 15.125 7.293 21.422 1 97.69 98 GLY A CA 1
ATOM 753 C C . GLY A 1 98 ? 15.555 7.516 19.984 1 97.69 98 GLY A C 1
ATOM 754 O O . GLY A 1 98 ? 16.547 6.938 19.531 1 97.69 98 GLY A O 1
ATOM 755 N N . LEU A 1 99 ? 14.953 8.453 19.328 1 98.69 99 LEU A N 1
ATOM 756 C CA . LEU A 1 99 ? 15.219 8.719 17.922 1 98.69 99 LEU A CA 1
ATOM 757 C C . LEU A 1 99 ? 15.797 10.125 17.734 1 98.69 99 LEU A C 1
ATOM 759 O O . LEU A 1 99 ? 15.047 11.102 17.641 1 98.69 99 LEU A O 1
ATOM 763 N N . ALA A 1 100 ? 17.078 10.258 17.578 1 98.44 100 ALA A N 1
ATOM 764 C CA . ALA A 1 100 ? 17.797 11.531 17.547 1 98.44 100 ALA A CA 1
ATOM 765 C C . ALA A 1 100 ? 17.406 12.336 16.312 1 98.44 100 ALA A C 1
ATOM 767 O O . ALA A 1 100 ? 17.594 13.555 16.266 1 98.44 100 ALA A O 1
ATOM 768 N N . ASN A 1 101 ? 16.875 11.617 15.336 1 98.81 101 ASN A N 1
ATOM 769 C CA . ASN A 1 101 ? 16.594 12.289 14.07 1 98.81 101 ASN A CA 1
ATOM 770 C C . ASN A 1 101 ? 15.141 12.773 14.016 1 98.81 101 ASN A C 1
ATOM 772 O O . ASN A 1 101 ? 14.656 13.18 12.961 1 98.81 101 ASN A O 1
ATOM 776 N N . VAL A 1 102 ? 14.406 12.75 15.117 1 98.94 102 VAL A N 1
ATOM 777 C CA . VAL A 1 102 ? 13.016 13.203 15.133 1 98.94 102 VAL A CA 1
ATOM 778 C C . VAL A 1 102 ? 12.875 14.406 16.062 1 98.94 102 VAL A C 1
ATOM 780 O O . VAL A 1 102 ? 13.289 14.344 17.234 1 98.94 102 VAL A O 1
ATOM 783 N N . ARG A 1 103 ? 12.344 15.477 15.562 1 98.81 103 ARG A N 1
ATOM 784 C CA . ARG A 1 103 ? 11.953 16.641 16.344 1 98.81 103 ARG A CA 1
ATOM 785 C C . ARG A 1 103 ? 10.43 16.812 16.359 1 98.81 103 ARG A C 1
ATOM 787 O O . ARG A 1 103 ? 9.789 16.719 15.305 1 98.81 103 ARG A O 1
ATOM 794 N N . VAL A 1 104 ? 9.875 17 17.5 1 98.88 104 VAL A N 1
ATOM 795 C CA . VAL A 1 104 ? 8.438 17.188 17.656 1 98.88 104 VAL A CA 1
ATOM 796 C C . VAL A 1 104 ? 8.164 18.594 18.203 1 98.88 104 VAL A C 1
ATOM 798 O O . VAL A 1 104 ? 8.719 18.984 19.219 1 98.88 104 VAL A O 1
ATOM 801 N N . GLU A 1 105 ? 7.309 19.328 17.516 1 98.81 105 GLU A N 1
ATOM 802 C CA . GLU A 1 105 ? 7.004 20.703 17.906 1 98.81 105 GLU A CA 1
ATOM 803 C C . GLU A 1 105 ? 5.504 20.969 17.859 1 98.81 105 GLU A C 1
ATOM 805 O O . GLU A 1 105 ? 4.758 20.234 17.203 1 98.81 105 GLU A O 1
ATOM 810 N N . ARG A 1 106 ? 5.109 21.969 18.609 1 98.81 106 ARG A N 1
ATOM 811 C CA . ARG A 1 106 ? 3.723 22.422 18.547 1 98.81 106 ARG A CA 1
ATOM 812 C C . ARG A 1 106 ? 3.523 23.391 17.391 1 98.81 106 ARG A C 1
ATOM 814 O O . ARG A 1 106 ? 4.348 24.281 17.172 1 98.81 106 ARG A O 1
ATOM 821 N N . ALA A 1 107 ? 2.51 23.188 16.594 1 98.75 107 ALA A N 1
ATOM 822 C CA . ALA A 1 107 ? 2.168 24.125 15.516 1 98.75 107 ALA A CA 1
ATOM 823 C C . ALA A 1 107 ? 0.677 24.062 15.195 1 98.75 107 ALA A C 1
ATOM 825 O O . ALA A 1 107 ? 0.092 22.984 15.133 1 98.75 107 ALA A O 1
ATOM 826 N N . LEU A 1 108 ? 0.046 25.188 15.062 1 98.12 108 LEU A N 1
ATOM 827 C CA . LEU A 1 108 ? -1.324 25.297 14.578 1 98.12 108 LEU A CA 1
ATOM 828 C C . LEU A 1 108 ? -1.345 25.547 13.07 1 98.12 108 LEU A C 1
ATOM 830 O O . LEU A 1 108 ? -0.88 26.594 12.609 1 98.12 108 LEU A O 1
ATOM 834 N N . LEU A 1 109 ? -1.869 24.625 12.375 1 97.62 109 LEU A N 1
ATOM 835 C CA . LEU A 1 109 ? -1.837 24.656 10.922 1 97.62 109 LEU A CA 1
ATOM 836 C C . LEU A 1 109 ? -3.162 25.172 10.359 1 97.62 109 LEU A C 1
ATOM 838 O O . LEU A 1 109 ? -4.211 24.984 10.977 1 97.62 109 LEU A O 1
ATOM 842 N N . PRO A 1 110 ? -3.166 25.891 9.203 1 97.5 110 PRO A N 1
ATOM 843 C CA . PRO A 1 110 ? -2.018 26.125 8.328 1 97.5 110 PRO A CA 1
ATOM 844 C C . PRO A 1 110 ? -1.253 27.391 8.68 1 97.5 110 PRO A C 1
ATOM 846 O O . PRO A 1 110 ? -0.325 27.781 7.961 1 97.5 110 PRO A O 1
ATOM 849 N N . ALA A 1 111 ? -1.547 28.016 9.75 1 97 111 ALA A N 1
ATOM 850 C CA . ALA A 1 111 ? -0.99 29.312 10.102 1 97 111 ALA A CA 1
ATOM 851 C C . ALA A 1 111 ? 0.498 29.203 10.422 1 97 111 ALA A C 1
ATOM 853 O O . ALA A 1 111 ? 1.256 30.156 10.211 1 97 111 ALA A O 1
ATOM 854 N N . GLU A 1 112 ? 0.927 28.078 10.922 1 98.06 112 GLU A N 1
ATOM 855 C CA . GLU A 1 112 ? 2.293 27.906 11.406 1 98.06 112 GLU A CA 1
ATOM 856 C C . GLU A 1 112 ? 3.029 26.812 10.625 1 98.06 112 GLU A C 1
ATOM 858 O O . GLU A 1 112 ? 3.615 25.906 11.219 1 98.06 112 GLU A O 1
ATOM 863 N N . LEU A 1 113 ? 3.139 26.969 9.375 1 98.12 113 LEU A N 1
ATOM 864 C CA . LEU A 1 113 ? 3.959 26.094 8.555 1 98.12 113 LEU A CA 1
ATOM 865 C C . LEU A 1 113 ? 5.441 26.344 8.797 1 98.12 113 LEU A C 1
ATOM 867 O O . LEU A 1 113 ? 5.844 27.484 9.086 1 98.12 113 LEU A O 1
ATOM 871 N N . PRO A 1 114 ? 6.172 25.297 8.703 1 97.69 114 PRO A N 1
ATOM 872 C CA . PRO A 1 114 ? 7.594 25.438 9.031 1 97.69 114 PRO A CA 1
ATOM 873 C C . PRO A 1 114 ? 8.375 26.219 7.973 1 97.69 114 PRO A C 1
ATOM 875 O O . PRO A 1 114 ? 7.91 26.359 6.84 1 97.69 114 PRO A O 1
ATOM 878 N N . ASP A 1 115 ? 9.555 26.641 8.453 1 95.94 115 ASP A N 1
ATOM 879 C CA . ASP A 1 115 ? 10.516 27.188 7.492 1 95.94 115 ASP A CA 1
ATOM 880 C C . ASP A 1 115 ? 11.312 26.062 6.828 1 95.94 115 ASP A C 1
ATOM 882 O O . ASP A 1 115 ? 11.398 24.953 7.355 1 95.94 115 ASP A O 1
ATOM 886 N N . GLY A 1 116 ? 11.82 26.391 5.645 1 95.88 116 GLY A N 1
ATOM 887 C CA . GLY A 1 116 ? 12.688 25.438 4.969 1 95.88 116 GLY A CA 1
ATOM 888 C C . GLY A 1 116 ? 11.945 24.547 3.992 1 95.88 116 GLY A C 1
ATOM 889 O O . GLY A 1 116 ? 10.75 24.734 3.744 1 95.88 116 GLY A O 1
ATOM 890 N N . THR A 1 117 ? 12.789 23.625 3.359 1 97.56 117 THR A N 1
ATOM 891 C CA . THR A 1 117 ? 12.219 22.734 2.363 1 97.56 117 THR A CA 1
ATOM 892 C C . THR A 1 117 ? 12.406 21.281 2.781 1 97.56 117 THR A C 1
ATOM 894 O O . THR A 1 117 ? 13.258 20.969 3.617 1 97.56 117 THR A O 1
ATOM 897 N N . PHE A 1 118 ? 11.617 20.516 2.316 1 98.88 118 PHE A N 1
ATOM 898 C CA . PHE A 1 118 ? 11.562 19.078 2.594 1 98.88 118 PHE A CA 1
ATOM 899 C C . PHE A 1 118 ? 11.523 18.281 1.298 1 98.88 118 PHE A C 1
ATOM 901 O O . PHE A 1 118 ? 11.008 18.766 0.283 1 98.88 118 PHE A O 1
ATOM 908 N N . ASP A 1 119 ? 12.117 17.062 1.322 1 98.94 119 ASP A N 1
ATOM 909 C CA . ASP A 1 119 ? 11.977 16.203 0.156 1 98.94 119 ASP A CA 1
ATOM 910 C C . ASP A 1 119 ? 10.859 15.18 0.364 1 98.94 119 ASP A C 1
ATOM 912 O O . ASP A 1 119 ? 10.523 14.43 -0.554 1 98.94 119 ASP A O 1
ATOM 916 N N . LEU A 1 120 ? 10.258 15.234 1.607 1 98.94 120 LEU A N 1
ATOM 917 C CA . LEU A 1 120 ? 9.086 14.414 1.913 1 98.94 120 LEU A CA 1
ATOM 918 C C . LEU A 1 120 ? 8.156 15.133 2.881 1 98.94 120 LEU A C 1
ATOM 920 O O . LEU A 1 120 ? 8.609 15.703 3.879 1 98.94 120 LEU A O 1
ATOM 924 N N . ILE A 1 121 ? 6.918 15.188 2.545 1 98.94 121 ILE A N 1
ATOM 925 C CA . ILE A 1 121 ? 5.855 15.562 3.473 1 98.94 121 ILE A CA 1
ATOM 926 C C . ILE A 1 121 ? 4.844 14.43 3.59 1 98.94 121 ILE A C 1
ATOM 928 O O . ILE A 1 121 ? 4.402 13.875 2.58 1 98.94 121 ILE A O 1
ATOM 932 N N . VAL A 1 122 ? 4.543 13.992 4.793 1 98.94 122 VAL A N 1
ATOM 933 C CA . VAL A 1 122 ? 3.562 12.938 5.031 1 98.94 122 VAL A CA 1
ATOM 934 C C . VAL A 1 12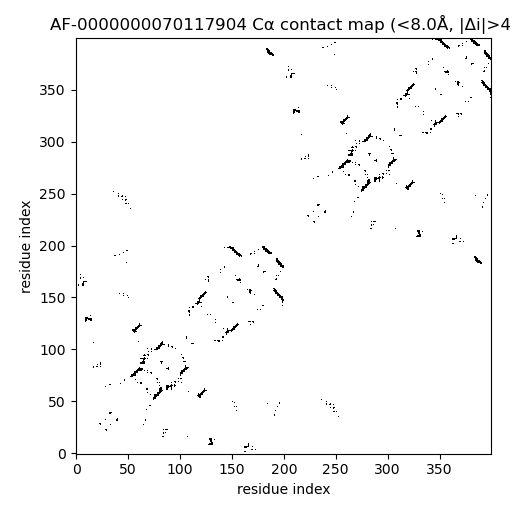2 ? 2.426 13.477 5.898 1 98.94 122 VAL A C 1
ATOM 936 O O . VAL A 1 122 ? 2.65 13.906 7.031 1 98.94 122 VAL A O 1
ATOM 939 N N . ILE A 1 123 ? 1.206 13.422 5.375 1 98.69 123 ILE A N 1
ATOM 940 C CA . ILE A 1 123 ? 0.063 13.977 6.09 1 98.69 123 ILE A CA 1
ATOM 941 C C . ILE A 1 123 ? -1.034 12.922 6.211 1 98.69 123 ILE A C 1
ATOM 943 O O . ILE A 1 123 ? -1.454 12.336 5.211 1 98.69 123 ILE A O 1
ATOM 947 N N . GLY A 1 124 ? -1.491 12.656 7.371 1 97.88 124 GLY A N 1
AT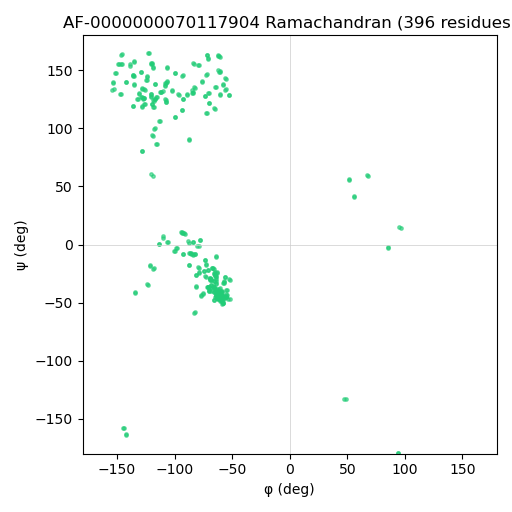OM 948 C CA . GLY A 1 124 ? -2.508 11.648 7.633 1 97.88 124 GLY A CA 1
ATOM 949 C C . GLY A 1 124 ? -3.68 12.18 8.438 1 97.88 124 GLY A C 1
ATOM 950 O O . GLY A 1 124 ? -3.498 12.688 9.547 1 97.88 124 GLY A O 1
ATOM 951 N N . ASP A 1 125 ? -4.867 12.023 7.938 1 97.62 125 ASP A N 1
ATOM 952 C CA . ASP A 1 125 ? -6.125 12.273 8.633 1 97.62 125 ASP A CA 1
ATOM 953 C C . ASP A 1 125 ? -6.141 13.672 9.258 1 97.62 125 ASP A C 1
ATOM 955 O O . ASP A 1 125 ? -6.441 13.82 10.445 1 97.62 125 ASP A O 1
ATOM 959 N N . LEU A 1 126 ? -5.934 14.672 8.484 1 98.38 126 LEU A N 1
ATOM 960 C CA . LEU A 1 126 ? -5.824 16.047 8.984 1 98.38 126 LEU A CA 1
ATOM 961 C C . LEU A 1 126 ? -6.637 17 8.125 1 98.38 126 LEU A C 1
ATOM 963 O O . LEU A 1 126 ? -7.387 17.828 8.648 1 98.38 126 LEU A O 1
ATOM 967 N N . LEU A 1 127 ? -6.625 16.859 6.832 1 98.69 127 LEU A N 1
ATOM 968 C CA . LEU A 1 127 ? -6.992 17.922 5.895 1 98.69 127 LEU A CA 1
ATOM 969 C C . LEU A 1 127 ? -8.5 18.141 5.887 1 98.69 127 LEU A C 1
ATOM 971 O O . LEU A 1 127 ? -8.969 19.25 5.598 1 98.69 127 LEU A O 1
ATOM 975 N N . TYR A 1 128 ? -9.312 17.078 6.215 1 98.06 128 TYR A N 1
ATOM 976 C CA . TYR A 1 128 ? -10.766 17.219 6.145 1 98.06 128 TYR A CA 1
ATOM 977 C C . TYR A 1 128 ? -11.297 17.969 7.355 1 98.06 128 TYR A C 1
ATOM 979 O O . TYR A 1 128 ? -12.5 18.203 7.477 1 98.06 128 TYR A O 1
ATOM 987 N N . TYR A 1 129 ? -10.445 18.469 8.258 1 98.25 129 TYR A N 1
ATOM 988 C CA . TYR A 1 129 ? -10.828 19.328 9.375 1 98.25 129 TYR A CA 1
ATOM 989 C C . TYR A 1 129 ? -10.711 20.812 8.992 1 98.25 129 TYR A C 1
ATOM 991 O O . TYR A 1 129 ? -11.086 21.688 9.773 1 98.25 129 TYR A O 1
ATOM 999 N N . LEU A 1 130 ? -10.172 21.141 7.875 1 98.56 130 LEU A N 1
ATOM 1000 C CA . LEU A 1 130 ? -9.906 22.5 7.457 1 98.56 130 LEU A CA 1
ATOM 1001 C C . LEU A 1 130 ? -11.055 23.047 6.621 1 98.56 130 LEU A C 1
ATOM 1003 O O . LEU A 1 130 ? -11.664 22.312 5.844 1 98.56 130 LEU A O 1
ATOM 1007 N N . SER A 1 131 ? -11.328 24.391 6.777 1 98.44 131 SER A N 1
ATOM 1008 C CA . SER A 1 131 ? -12.203 25.078 5.832 1 98.44 131 SER A CA 1
ATOM 1009 C C . SER A 1 131 ? -11.625 25.062 4.422 1 98.44 131 SER A C 1
ATOM 1011 O O . SER A 1 131 ? -10.438 24.766 4.238 1 98.44 131 SER A O 1
ATOM 1013 N N . GLY A 1 132 ? -12.477 25.312 3.473 1 97.69 132 GLY A N 1
ATOM 1014 C CA . GLY A 1 132 ? -12 25.359 2.1 1 97.69 132 GLY A CA 1
ATOM 1015 C C . GLY A 1 132 ? -10.812 26.281 1.907 1 97.69 132 GLY A C 1
ATOM 1016 O O . GLY A 1 132 ? -9.828 25.906 1.269 1 97.69 132 GLY A O 1
ATOM 1017 N N . ASP A 1 133 ? -10.93 27.438 2.449 1 98.06 133 ASP A N 1
ATOM 1018 C CA . ASP A 1 133 ? -9.859 28.422 2.34 1 98.06 133 ASP A CA 1
ATOM 1019 C C . ASP A 1 133 ? -8.586 27.922 3.012 1 98.06 133 ASP A C 1
ATOM 1021 O O . ASP A 1 133 ? -7.492 28.047 2.455 1 98.06 133 ASP A O 1
ATOM 1025 N N . ASP A 1 134 ? -8.688 27.391 4.188 1 98.56 134 ASP A N 1
ATOM 1026 C CA . ASP A 1 134 ? -7.531 26.891 4.93 1 98.56 134 ASP A CA 1
ATOM 1027 C C . ASP A 1 134 ? -6.91 25.688 4.23 1 98.56 134 ASP A C 1
ATOM 1029 O O . ASP A 1 134 ? -5.691 25.5 4.273 1 98.56 134 ASP A O 1
ATOM 1033 N N . LEU A 1 135 ? -7.742 24.844 3.648 1 98.56 135 LEU A N 1
ATOM 1034 C CA . LEU A 1 135 ? -7.227 23.734 2.859 1 98.56 135 LEU A CA 1
ATOM 1035 C C . LEU A 1 135 ? -6.355 24.234 1.712 1 98.56 135 LEU A C 1
ATOM 1037 O O . LEU A 1 135 ? -5.25 23.734 1.5 1 98.56 135 LEU A O 1
ATOM 1041 N N . ASN A 1 136 ? -6.871 25.219 1.01 1 98.12 136 ASN A N 1
ATOM 1042 C CA . ASN A 1 136 ? -6.098 25.781 -0.089 1 98.12 136 ASN A CA 1
ATOM 1043 C C . ASN A 1 136 ? -4.773 26.359 0.398 1 98.12 136 ASN A C 1
ATOM 1045 O O . ASN A 1 136 ? -3.732 26.141 -0.223 1 98.12 136 ASN A O 1
ATOM 1049 N N . ARG A 1 137 ? -4.82 27.062 1.48 1 98.38 137 ARG A N 1
ATOM 1050 C CA . ARG A 1 137 ? -3.611 27.625 2.07 1 98.38 137 ARG A CA 1
ATOM 1051 C C . ARG A 1 137 ? -2.633 26.531 2.463 1 98.38 137 ARG A C 1
ATOM 1053 O O . ARG A 1 137 ? -1.425 26.656 2.248 1 98.38 137 ARG A O 1
ATOM 1060 N N . MET A 1 138 ? -3.141 25.5 3.066 1 98.62 138 MET A N 1
ATOM 1061 C CA . MET A 1 138 ? -2.324 24.375 3.482 1 98.62 138 MET A CA 1
ATOM 1062 C C . MET A 1 138 ? -1.651 23.719 2.281 1 98.62 138 MET A C 1
ATOM 1064 O O . MET A 1 138 ? -0.447 23.453 2.303 1 98.62 138 MET A O 1
ATOM 1068 N N . LEU A 1 139 ? -2.4 23.438 1.234 1 98.5 139 LEU A N 1
ATOM 1069 C CA . LEU A 1 139 ? -1.886 22.781 0.037 1 98.5 139 LEU A CA 1
ATOM 1070 C C . LEU A 1 139 ? -0.807 23.641 -0.626 1 98.5 139 LEU A C 1
ATOM 1072 O O . LEU A 1 139 ? 0.278 23.141 -0.937 1 98.5 139 LEU A O 1
ATOM 1076 N N . ASP A 1 140 ? -1.121 24.922 -0.762 1 98.38 140 ASP A N 1
ATOM 1077 C CA . ASP A 1 140 ? -0.139 25.828 -1.347 1 98.38 140 ASP A CA 1
ATOM 1078 C C . ASP A 1 140 ? 1.129 25.891 -0.497 1 98.38 140 ASP A C 1
ATOM 1080 O O . ASP A 1 140 ? 2.24 25.875 -1.029 1 98.38 140 ASP A O 1
ATOM 1084 N N . GLY A 1 141 ? 0.917 25.984 0.779 1 98.5 141 GLY A N 1
ATOM 1085 C CA . GLY A 1 141 ? 2.039 26.031 1.704 1 98.5 141 GLY A CA 1
ATOM 1086 C C . GLY A 1 141 ? 2.904 24.781 1.662 1 98.5 141 GLY A C 1
ATOM 1087 O O . GLY A 1 141 ? 4.133 24.875 1.695 1 98.5 141 GLY A O 1
ATOM 1088 N N . MET A 1 142 ? 2.297 23.609 1.659 1 98.44 142 MET A N 1
ATOM 1089 C CA . MET A 1 142 ? 3.035 22.344 1.583 1 98.44 142 MET A CA 1
ATOM 1090 C C . MET A 1 142 ? 3.818 22.25 0.278 1 98.44 142 MET A C 1
ATOM 1092 O O . MET A 1 142 ? 4.992 21.891 0.279 1 98.44 142 MET A O 1
ATOM 1096 N N . VAL A 1 143 ? 3.207 22.641 -0.834 1 98.44 143 VAL A N 1
ATOM 1097 C CA . VAL A 1 143 ? 3.859 22.578 -2.137 1 98.44 143 VAL A CA 1
ATOM 1098 C C . VAL A 1 143 ? 5.051 23.531 -2.168 1 98.44 143 VAL A C 1
ATOM 1100 O O . VAL A 1 143 ? 6.113 23.188 -2.688 1 98.44 143 VAL A O 1
ATOM 1103 N N . ALA A 1 144 ? 4.871 24.719 -1.551 1 98.19 144 ALA A N 1
ATOM 1104 C CA . ALA A 1 144 ? 5.941 25.703 -1.5 1 98.19 144 ALA A CA 1
ATOM 1105 C C . ALA A 1 144 ? 7.117 25.188 -0.674 1 98.19 144 ALA A C 1
ATOM 1107 O O . ALA A 1 144 ? 8.25 25.656 -0.847 1 98.19 144 ALA A O 1
ATOM 1108 N N . ARG A 1 145 ? 6.871 24.281 0.207 1 98.38 145 ARG A N 1
ATOM 1109 C CA . ARG A 1 145 ? 7.898 23.781 1.113 1 98.38 145 ARG A CA 1
ATOM 1110 C C . ARG A 1 145 ? 8.453 22.438 0.626 1 98.38 145 ARG A C 1
ATOM 1112 O O . ARG A 1 145 ? 9.344 21.859 1.258 1 98.38 145 ARG A O 1
ATOM 1119 N N . LEU A 1 146 ? 7.906 21.922 -0.354 1 98.69 146 LEU A N 1
ATOM 1120 C CA . LEU A 1 146 ? 8.375 20.688 -0.968 1 98.69 146 LEU A CA 1
ATOM 1121 C C . LEU A 1 146 ? 9.414 20.969 -2.047 1 98.69 146 LEU A C 1
ATOM 1123 O O . LEU A 1 146 ? 9.203 21.828 -2.908 1 98.69 146 LEU A O 1
ATOM 1127 N N . GLU A 1 147 ? 10.578 20.312 -2.006 1 98.62 147 GLU A N 1
ATOM 1128 C CA . GLU A 1 147 ? 11.586 20.422 -3.051 1 98.62 147 GLU A CA 1
ATOM 1129 C C . GLU A 1 147 ? 11.055 19.938 -4.395 1 98.62 147 GLU A C 1
ATOM 1131 O O . GLU A 1 147 ? 10.203 19.047 -4.445 1 98.62 147 GLU A O 1
ATOM 1136 N N . PRO A 1 148 ? 11.586 20.578 -5.504 1 97.94 148 PRO A N 1
ATOM 1137 C CA . PRO A 1 148 ? 11.242 19.969 -6.793 1 97.94 148 PRO A CA 1
ATOM 1138 C C . PRO A 1 148 ? 11.57 18.469 -6.84 1 97.94 148 PRO A C 1
ATOM 1140 O O . PRO A 1 148 ? 12.656 18.062 -6.445 1 97.94 148 PRO A O 1
ATOM 1143 N N . GLY A 1 149 ? 10.609 17.703 -7.23 1 98.44 149 GLY A N 1
ATOM 1144 C CA . GLY A 1 149 ? 10.805 16.266 -7.27 1 98.44 149 GLY A CA 1
ATOM 1145 C C . GLY A 1 149 ? 10.547 15.594 -5.934 1 98.44 149 GLY A C 1
ATOM 1146 O O . GLY A 1 149 ? 10.625 14.367 -5.828 1 98.44 149 GLY A O 1
ATOM 1147 N N . GLY A 1 150 ? 10.219 16.453 -4.895 1 98.88 150 GLY A N 1
ATOM 1148 C CA . GLY A 1 150 ? 9.875 15.883 -3.6 1 98.88 150 GLY A CA 1
ATOM 1149 C C . GLY A 1 150 ? 8.531 15.188 -3.592 1 98.88 150 GLY A C 1
ATOM 1150 O O . GLY A 1 150 ? 7.715 15.391 -4.492 1 98.88 150 GLY A O 1
ATOM 1151 N N . ASP A 1 151 ? 8.312 14.328 -2.615 1 98.94 151 ASP A N 1
ATOM 1152 C CA . ASP A 1 151 ? 7.082 13.539 -2.535 1 98.94 151 ASP A CA 1
ATOM 1153 C C . ASP A 1 151 ? 6.195 14.031 -1.395 1 98.94 151 ASP A C 1
ATOM 1155 O O . ASP A 1 151 ? 6.688 14.367 -0.316 1 98.94 151 ASP A O 1
ATOM 1159 N N . LEU A 1 152 ? 4.938 14.125 -1.665 1 98.94 152 LEU A N 1
ATOM 1160 C CA . LEU A 1 152 ? 3.887 14.375 -0.683 1 98.94 152 LEU A CA 1
ATOM 1161 C C . LEU A 1 152 ? 2.973 13.156 -0.547 1 98.94 152 LEU A C 1
ATOM 1163 O O . LEU A 1 152 ? 2.211 12.844 -1.465 1 98.94 152 LEU A O 1
ATOM 1167 N N . LEU A 1 153 ? 3.098 12.445 0.54 1 98.94 153 LEU A N 1
ATOM 1168 C CA . LEU A 1 153 ? 2.186 11.344 0.811 1 98.94 153 LEU A CA 1
ATOM 1169 C C . LEU A 1 153 ? 1.008 11.805 1.662 1 98.94 153 LEU A C 1
ATOM 1171 O O . LEU A 1 153 ? 1.199 12.414 2.717 1 98.94 153 LEU A O 1
ATOM 1175 N N . SER A 1 154 ? -0.172 11.562 1.188 1 98.88 154 SER A N 1
ATOM 1176 C CA . SER A 1 154 ? -1.407 11.852 1.91 1 98.88 154 SER A CA 1
ATOM 1177 C C . SER A 1 154 ? -2.23 10.586 2.123 1 98.88 154 SER A C 1
ATOM 1179 O O . SER A 1 154 ? -2.422 9.797 1.192 1 98.88 154 SER A O 1
ATOM 1181 N N . VAL A 1 155 ? -2.641 10.344 3.34 1 98.88 155 VAL A N 1
ATOM 1182 C CA . VAL A 1 155 ? -3.461 9.188 3.674 1 98.88 155 VAL A CA 1
ATOM 1183 C C . VAL A 1 155 ? -4.586 9.602 4.617 1 98.88 155 VAL A C 1
ATOM 1185 O O . VAL A 1 155 ? -4.332 10.164 5.688 1 98.88 155 VAL A O 1
ATOM 1188 N N . HIS A 1 156 ? -5.871 9.43 4.203 1 98.62 156 HIS A N 1
ATOM 1189 C CA . HIS A 1 156 ? -7.023 9.922 4.945 1 98.62 156 HIS A CA 1
ATOM 1190 C C . HIS A 1 156 ? -8.133 8.875 5 1 98.62 156 HIS A C 1
ATOM 1192 O O . HIS A 1 156 ? -8.312 8.109 4.047 1 98.62 156 HIS A O 1
ATOM 1198 N N . PHE A 1 157 ? -8.797 8.883 6.125 1 97.38 157 PHE A N 1
ATOM 1199 C CA . PHE A 1 157 ? -10.031 8.125 6.262 1 97.38 157 PHE A CA 1
ATOM 1200 C C . PHE A 1 157 ? -11.039 8.523 5.184 1 97.38 157 PHE A C 1
ATOM 1202 O O . PHE A 1 157 ? -11.172 9.703 4.867 1 97.38 157 PHE A O 1
ATOM 1209 N N . ARG A 1 158 ? -11.617 7.492 4.59 1 95.38 158 ARG A N 1
ATOM 1210 C CA . ARG A 1 158 ? -12.703 7.648 3.621 1 95.38 158 ARG A CA 1
ATOM 1211 C C . ARG A 1 158 ? -13.977 6.969 4.109 1 95.38 158 ARG A C 1
ATOM 1213 O O . ARG A 1 158 ? -14.031 5.742 4.207 1 95.38 158 ARG A O 1
ATOM 1220 N N . ASP A 1 159 ? -15.008 7.711 4.305 1 92.88 159 ASP A N 1
ATOM 1221 C CA . ASP A 1 159 ? -16.25 7.203 4.863 1 92.88 159 ASP A CA 1
ATOM 1222 C C . ASP A 1 159 ? -17.172 6.656 3.764 1 92.88 159 ASP A C 1
ATOM 1224 O O . ASP A 1 159 ? -18.062 7.363 3.283 1 92.88 159 ASP A O 1
ATOM 1228 N N . ARG A 1 160 ? -17.062 5.398 3.451 1 88.88 160 ARG A N 1
ATOM 1229 C CA . ARG A 1 160 ? -17.812 4.777 2.369 1 88.88 160 ARG A CA 1
ATOM 1230 C C . ARG A 1 160 ? -19.266 4.566 2.77 1 88.88 160 ARG A C 1
ATOM 1232 O O . ARG A 1 160 ? -20.156 4.496 1.91 1 88.88 160 ARG A O 1
ATOM 1239 N N . GLU A 1 161 ? -19.453 4.516 4.016 1 89.81 161 GLU A N 1
ATOM 1240 C CA . GLU A 1 161 ? -20.797 4.25 4.516 1 89.81 161 GLU A CA 1
ATOM 1241 C C . GLU A 1 161 ? -21.641 5.52 4.523 1 89.81 161 GLU A C 1
ATOM 1243 O O . GLU A 1 161 ? -22.875 5.449 4.457 1 89.81 161 GLU A O 1
ATOM 1248 N N . ASN A 1 162 ? -20.969 6.688 4.625 1 90.94 162 ASN A N 1
ATOM 1249 C CA . ASN A 1 162 ? -21.656 7.977 4.664 1 90.94 162 ASN A CA 1
ATOM 1250 C C . ASN A 1 162 ? -21.078 8.945 3.629 1 90.94 162 ASN A C 1
ATOM 1252 O O . ASN A 1 162 ? -20.359 9.883 3.977 1 90.94 162 ASN A O 1
ATOM 1256 N N . PRO A 1 163 ? -21.516 8.766 2.406 1 86.12 163 PRO A N 1
ATOM 1257 C CA . PRO A 1 163 ? -20.953 9.547 1.304 1 86.12 163 PRO A CA 1
ATOM 1258 C C . PRO A 1 163 ? -21.219 11.039 1.433 1 86.12 163 PRO A C 1
ATOM 1260 O O . PRO A 1 163 ? -20.609 11.844 0.728 1 86.12 163 PRO A O 1
ATOM 1263 N N . GLY A 1 164 ? -22.047 11.477 2.322 1 89.5 164 GLY A N 1
ATOM 1264 C CA . GLY A 1 164 ? -22.328 12.883 2.559 1 89.5 164 GLY A CA 1
ATOM 1265 C C . GLY A 1 164 ? -21.297 13.555 3.441 1 89.5 164 GLY A C 1
ATOM 1266 O O . GLY A 1 164 ? -21.266 14.781 3.541 1 89.5 164 GLY A O 1
ATOM 1267 N N . ASN A 1 165 ? -20.438 12.781 3.98 1 94.25 165 ASN A N 1
ATOM 1268 C CA . ASN A 1 165 ? -19.391 13.336 4.84 1 94.25 165 ASN A CA 1
ATOM 1269 C C . ASN A 1 165 ? -18.219 13.859 4.027 1 94.25 165 ASN A C 1
ATOM 1271 O O . ASN A 1 165 ? -17.828 13.25 3.029 1 94.25 165 ASN A O 1
ATOM 1275 N N . TYR A 1 166 ? -17.734 15.039 4.395 1 96.62 166 TYR A N 1
ATOM 1276 C CA . TYR A 1 166 ? -16.484 15.531 3.842 1 96.62 166 TYR A CA 1
ATOM 1277 C C . TYR A 1 166 ? -15.297 14.766 4.418 1 96.62 166 TYR A C 1
ATOM 1279 O O . TYR A 1 166 ? -15.023 14.836 5.617 1 96.62 166 TYR A O 1
ATOM 1287 N N . ASP A 1 167 ? -14.609 13.992 3.574 1 97.38 167 ASP A N 1
ATOM 1288 C CA . ASP A 1 167 ? -13.617 13.047 4.07 1 97.38 167 ASP A CA 1
ATOM 1289 C C . ASP A 1 167 ? -12.43 12.945 3.111 1 97.38 167 ASP A C 1
ATOM 1291 O O . ASP A 1 167 ? -12.133 13.891 2.385 1 97.38 167 ASP A O 1
ATOM 1295 N N . GLY A 1 168 ? -11.695 11.836 3.18 1 98.06 168 GLY A N 1
ATOM 1296 C CA . GLY A 1 168 ? -10.5 11.625 2.381 1 98.06 168 GLY A CA 1
ATOM 1297 C C . GLY A 1 168 ? -10.758 11.727 0.889 1 98.06 168 GLY A C 1
ATOM 1298 O O . GLY A 1 168 ? -9.898 12.195 0.138 1 98.06 168 GLY A O 1
ATOM 1299 N N . PHE A 1 169 ? -11.953 11.32 0.482 1 97.19 169 PHE A N 1
ATOM 1300 C CA . PHE A 1 169 ? -12.32 11.398 -0.927 1 97.19 169 PHE A CA 1
ATOM 1301 C C . PHE A 1 169 ? -12.203 12.836 -1.436 1 97.19 169 PHE A C 1
ATOM 1303 O O . PHE A 1 169 ? -11.617 13.078 -2.49 1 97.19 169 PHE A O 1
ATOM 1310 N N . HIS A 1 170 ? -12.672 13.75 -0.717 1 97.5 170 HIS A N 1
ATOM 1311 C CA . HIS A 1 170 ? -12.758 15.141 -1.148 1 97.5 170 HIS A CA 1
ATOM 1312 C C . HIS A 1 170 ? -11.398 15.82 -1.076 1 97.5 170 HIS A C 1
ATOM 1314 O O . HIS A 1 170 ? -11 16.531 -2.008 1 97.5 170 HIS A O 1
ATOM 1320 N N . VAL A 1 171 ? -10.672 15.586 0.015 1 98.19 171 VAL A N 1
ATOM 1321 C CA . VAL A 1 171 ? -9.414 16.297 0.169 1 98.19 171 VAL A CA 1
ATOM 1322 C C . VAL A 1 171 ? -8.383 15.75 -0.817 1 98.19 171 VAL A C 1
ATOM 1324 O O . VAL A 1 171 ? -7.535 16.5 -1.316 1 98.19 171 VAL A O 1
ATOM 1327 N N . HIS A 1 172 ? -8.422 14.469 -1.046 1 98.5 172 HIS A N 1
ATOM 1328 C CA . HIS A 1 172 ? -7.523 13.914 -2.049 1 98.5 172 HIS A CA 1
ATOM 1329 C C . HIS A 1 172 ? -7.871 14.422 -3.445 1 98.5 172 HIS A C 1
ATOM 1331 O O . HIS A 1 172 ? -6.988 14.586 -4.289 1 98.5 172 HIS A O 1
ATOM 1337 N N . GLY A 1 173 ? -9.156 14.578 -3.686 1 97.62 173 GLY A N 1
ATOM 1338 C CA . GLY A 1 173 ? -9.555 15.227 -4.926 1 97.62 173 GLY A CA 1
ATOM 1339 C C . GLY A 1 173 ? -8.977 16.625 -5.082 1 97.62 173 GLY A C 1
ATOM 1340 O O . GLY A 1 173 ? -8.5 16.984 -6.164 1 97.62 173 GLY A O 1
ATOM 1341 N N . ALA A 1 174 ? -9.031 17.391 -4.031 1 97.5 174 ALA A N 1
ATOM 1342 C CA . ALA A 1 174 ? -8.453 18.734 -4.043 1 97.5 174 ALA A CA 1
ATOM 1343 C C . ALA A 1 174 ? -6.953 18.688 -4.328 1 97.5 174 ALA A C 1
ATOM 1345 O O . ALA A 1 174 ? -6.434 19.484 -5.102 1 97.5 174 ALA A O 1
ATOM 1346 N N . MET A 1 175 ? -6.258 17.766 -3.719 1 98.19 175 MET A N 1
ATOM 1347 C CA . MET A 1 175 ? -4.82 17.609 -3.92 1 98.19 175 MET A CA 1
ATOM 1348 C C . MET A 1 175 ? -4.512 17.234 -5.363 1 98.19 175 MET A C 1
ATOM 1350 O O . MET A 1 175 ? -3.561 17.75 -5.953 1 98.19 175 MET A O 1
ATOM 1354 N N . ALA A 1 176 ? -5.289 16.344 -5.91 1 98.12 176 ALA A N 1
ATOM 1355 C CA . ALA A 1 176 ? -5.086 15.875 -7.277 1 98.12 176 ALA A CA 1
ATOM 1356 C C . ALA A 1 176 ? -5.266 17.016 -8.281 1 98.12 176 ALA A C 1
ATOM 1358 O O . ALA A 1 176 ? -4.707 16.984 -9.375 1 98.12 176 ALA A O 1
ATOM 1359 N N . GLY A 1 177 ? -6.012 18.016 -7.895 1 97.19 177 GLY A N 1
ATOM 1360 C CA . GLY A 1 177 ? -6.285 19.141 -8.758 1 97.19 177 GLY A CA 1
ATOM 1361 C C . GLY A 1 177 ? -5.223 20.234 -8.68 1 97.19 177 GLY A C 1
ATOM 1362 O O . GLY A 1 177 ? -5.242 21.188 -9.461 1 97.19 177 GLY A O 1
ATOM 1363 N N . HIS A 1 178 ? -4.312 20.109 -7.77 1 97.81 178 HIS A N 1
ATOM 1364 C CA . HIS A 1 178 ? -3.283 21.141 -7.602 1 97.81 178 HIS A CA 1
ATOM 1365 C C . HIS A 1 178 ? -2.26 21.078 -8.727 1 97.81 178 HIS A C 1
ATOM 1367 O O . HIS A 1 178 ? -1.662 20.031 -8.977 1 97.81 178 HIS A O 1
ATOM 1373 N N . PRO A 1 179 ? -1.96 22.141 -9.414 1 97.12 179 PRO A N 1
ATOM 1374 C CA . PRO A 1 179 ? -1.094 22.125 -10.594 1 97.12 179 PRO A CA 1
ATOM 1375 C C . PRO A 1 179 ? 0.355 21.781 -10.266 1 97.12 179 PRO A C 1
ATOM 1377 O O . PRO A 1 179 ? 1.107 21.328 -11.133 1 97.12 179 PRO A O 1
ATOM 1380 N N . GLY A 1 180 ? 0.774 21.922 -9.047 1 98 180 GLY A N 1
ATOM 1381 C CA . GLY A 1 180 ? 2.145 21.625 -8.656 1 98 180 GLY A CA 1
ATOM 1382 C C . GLY A 1 180 ? 2.354 20.188 -8.258 1 98 180 GLY A C 1
ATOM 1383 O O . GLY A 1 180 ? 3.457 19.797 -7.867 1 98 180 GLY A O 1
ATOM 1384 N N . LEU A 1 181 ? 1.325 19.359 -8.359 1 98.56 181 LEU A N 1
ATOM 1385 C CA . LEU A 1 181 ? 1.388 18 -7.867 1 98.56 181 LEU A CA 1
ATOM 1386 C C . LEU A 1 181 ? 0.987 17.016 -8.961 1 98.56 181 LEU A C 1
ATOM 1388 O O . LEU A 1 181 ? 0.027 17.25 -9.695 1 98.56 181 LEU A O 1
ATOM 1392 N N . GLU A 1 182 ? 1.746 16 -9.094 1 98.25 182 GLU A N 1
ATOM 1393 C CA . GLU A 1 182 ? 1.428 14.875 -9.961 1 98.25 182 GLU A CA 1
ATOM 1394 C C . GLU A 1 182 ? 1.309 13.586 -9.164 1 98.25 182 GLU A C 1
ATOM 1396 O O . GLU A 1 182 ? 2.24 13.195 -8.461 1 98.25 182 GLU A O 1
ATOM 1401 N N . ARG A 1 183 ? 0.22 12.93 -9.266 1 98.38 183 ARG A N 1
ATOM 1402 C CA . ARG A 1 183 ? 0.007 11.688 -8.523 1 98.38 183 ARG A CA 1
ATOM 1403 C C . ARG A 1 183 ? 0.875 10.562 -9.078 1 98.38 183 ARG A C 1
ATOM 1405 O O . ARG A 1 183 ? 0.841 10.281 -10.281 1 98.38 183 ARG A O 1
ATOM 1412 N N . VAL A 1 184 ? 1.593 9.875 -8.18 1 98.19 184 VAL A N 1
ATOM 1413 C CA . VAL A 1 184 ? 2.465 8.805 -8.656 1 98.19 184 VAL A CA 1
ATOM 1414 C C . VAL A 1 184 ? 2.068 7.48 -8.008 1 98.19 184 VAL A C 1
ATOM 1416 O O . VAL A 1 184 ? 2.461 6.41 -8.469 1 98.19 184 VAL A O 1
ATOM 1419 N N . VAL A 1 185 ? 1.339 7.531 -6.922 1 98.69 185 VAL A N 1
ATOM 1420 C CA . VAL A 1 185 ? 0.771 6.359 -6.262 1 98.69 185 VAL A CA 1
ATOM 1421 C C . VAL A 1 185 ? -0.684 6.633 -5.887 1 98.69 185 VAL A C 1
ATOM 1423 O O . VAL A 1 185 ? -1.017 7.723 -5.422 1 98.69 185 VAL A O 1
ATOM 1426 N N . ARG A 1 186 ? -1.523 5.699 -6.082 1 98.69 186 ARG A N 1
ATOM 1427 C CA . ARG A 1 186 ? -2.902 5.707 -5.605 1 98.69 186 ARG A CA 1
ATOM 1428 C C . ARG A 1 186 ? -3.256 4.387 -4.93 1 98.69 186 ARG A C 1
ATOM 1430 O O . ARG A 1 186 ? -3.016 3.314 -5.492 1 98.69 186 ARG A O 1
ATOM 1437 N N . HIS A 1 187 ? -3.713 4.477 -3.754 1 98.81 187 HIS A N 1
ATOM 1438 C CA . HIS A 1 187 ? -4.203 3.328 -2.996 1 98.81 187 HIS A CA 1
ATOM 1439 C C . HIS A 1 187 ? -5.598 3.596 -2.436 1 98.81 187 HIS A C 1
ATOM 1441 O O . HIS A 1 187 ? -5.828 4.629 -1.803 1 98.81 187 HIS A O 1
ATOM 1447 N N . GLU A 1 188 ? -6.531 2.707 -2.695 1 97.75 188 GLU A N 1
ATOM 1448 C CA . GLU A 1 188 ? -7.883 2.77 -2.145 1 97.75 188 GLU A CA 1
ATOM 1449 C C . GLU A 1 188 ? -8.273 1.448 -1.49 1 97.75 188 GLU A C 1
ATOM 1451 O O . GLU A 1 188 ? -7.988 0.375 -2.027 1 97.75 188 GLU A O 1
ATOM 1456 N N . ASP A 1 189 ? -8.828 1.526 -0.342 1 95.88 189 ASP A N 1
ATOM 1457 C CA . ASP A 1 189 ? -9.414 0.335 0.269 1 95.88 189 ASP A CA 1
ATOM 1458 C C . ASP A 1 189 ? -10.703 0.673 1.01 1 95.88 189 ASP A C 1
ATOM 1460 O O . ASP A 1 189 ? -11.359 1.672 0.702 1 95.88 189 ASP A O 1
ATOM 1464 N N . GLU A 1 190 ? -11.164 -0.199 1.872 1 92.69 190 GLU A N 1
ATOM 1465 C CA . GLU A 1 190 ? -12.477 -0.062 2.496 1 92.69 190 GLU A CA 1
ATOM 1466 C C . GLU A 1 190 ? -12.477 1.048 3.543 1 92.69 190 GLU A C 1
ATOM 1468 O O . GLU A 1 190 ? -13.531 1.57 3.902 1 92.69 190 GLU A O 1
ATOM 1473 N N . TRP A 1 191 ? -11.258 1.494 3.906 1 95.12 191 TRP A N 1
ATOM 1474 C CA . TRP A 1 191 ? -11.211 2.346 5.09 1 95.12 191 TRP A CA 1
ATOM 1475 C C . TRP A 1 191 ? -10.555 3.686 4.77 1 95.12 191 TRP A C 1
ATOM 1477 O O . TRP A 1 191 ? -10.914 4.711 5.355 1 95.12 191 TRP A O 1
ATOM 1487 N N . PHE A 1 192 ? -9.578 3.65 3.859 1 97.88 192 PHE A N 1
ATOM 1488 C CA . PHE A 1 192 ? -8.828 4.883 3.627 1 97.88 192 PHE A CA 1
ATOM 1489 C C . PHE A 1 192 ? -8.406 4.988 2.166 1 97.88 192 PHE A C 1
ATOM 1491 O O . PHE A 1 192 ? -8.562 4.035 1.398 1 97.88 192 PHE A O 1
ATOM 1498 N N . VAL A 1 193 ? -8.047 6.184 1.779 1 98.31 193 VAL A N 1
ATOM 1499 C CA . VAL A 1 193 ? -7.406 6.504 0.509 1 98.31 193 VAL A CA 1
ATOM 1500 C C . VAL A 1 193 ? -6.012 7.07 0.763 1 98.31 193 VAL A C 1
ATOM 1502 O O . VAL A 1 193 ? -5.793 7.797 1.734 1 98.31 193 VAL A O 1
ATOM 1505 N N . LEU A 1 194 ? -5.055 6.656 -0.027 1 98.88 194 LEU A N 1
ATOM 1506 C CA . LEU A 1 194 ? -3.674 7.125 0.044 1 98.88 194 LEU A CA 1
ATOM 1507 C C . LEU A 1 194 ? -3.162 7.52 -1.337 1 98.88 194 LEU A C 1
ATOM 1509 O O . LEU A 1 194 ? -3.359 6.789 -2.309 1 98.88 194 LEU A O 1
ATOM 1513 N N . ASP A 1 195 ? -2.604 8.68 -1.461 1 98.94 195 ASP A N 1
ATOM 1514 C CA . ASP A 1 195 ? -1.909 9.141 -2.658 1 98.94 195 ASP A CA 1
ATOM 1515 C C . ASP A 1 195 ? -0.482 9.57 -2.332 1 98.94 195 ASP A C 1
ATOM 1517 O O . ASP A 1 195 ? -0.219 10.094 -1.246 1 98.94 195 ASP A O 1
ATOM 1521 N N . VAL A 1 196 ? 0.411 9.289 -3.182 1 98.94 196 VAL A N 1
ATOM 1522 C CA . VAL A 1 196 ? 1.683 10 -3.209 1 98.94 196 VAL A CA 1
ATOM 1523 C C . VAL A 1 196 ? 1.73 10.93 -4.422 1 98.94 196 VAL A C 1
ATOM 1525 O O . VAL A 1 196 ? 1.505 10.492 -5.551 1 98.94 196 VAL A O 1
ATOM 1528 N N . PHE A 1 197 ? 1.936 12.188 -4.164 1 98.88 197 PHE A N 1
ATOM 1529 C CA . PHE A 1 197 ? 2.109 13.203 -5.203 1 98.88 197 PHE A CA 1
ATOM 1530 C C . PHE A 1 197 ? 3.566 13.641 -5.293 1 98.88 197 PHE A C 1
ATOM 1532 O O . PHE A 1 197 ? 4.242 13.773 -4.27 1 98.88 197 PHE A O 1
ATOM 1539 N N . ARG A 1 198 ? 4.039 13.836 -6.477 1 98.75 198 ARG A N 1
ATOM 1540 C CA . ARG A 1 198 ? 5.359 14.391 -6.734 1 98.75 198 ARG A CA 1
ATOM 1541 C C . ARG A 1 198 ? 5.266 15.867 -7.129 1 98.75 198 ARG A C 1
ATOM 1543 O O . ARG A 1 198 ? 4.398 16.25 -7.914 1 98.75 198 ARG A O 1
ATOM 1550 N N . ARG A 1 199 ? 6.094 16.688 -6.512 1 98.56 199 ARG A N 1
ATOM 1551 C CA . ARG A 1 199 ? 6.133 18.094 -6.887 1 98.56 199 ARG A CA 1
ATOM 1552 C C . ARG A 1 199 ? 6.758 18.281 -8.266 1 98.56 199 ARG A C 1
ATOM 1554 O O . ARG A 1 199 ? 7.895 17.859 -8.5 1 98.56 199 ARG A O 1
ATOM 1561 N N . VAL A 1 200 ? 6.039 18.891 -9.234 1 95.5 200 VAL A N 1
ATOM 1562 C CA . VAL A 1 200 ? 6.5 19.078 -10.609 1 95.5 200 VAL A CA 1
ATOM 1563 C C . VAL A 1 200 ? 6.797 20.562 -10.852 1 95.5 200 VAL A C 1
ATOM 1565 O O . VAL A 1 200 ? 6.258 21.438 -10.172 1 95.5 200 VAL A O 1
ATOM 1568 N N . MET B 1 1 ? -2.418 8.477 -23.828 1 57.78 1 MET B N 1
ATOM 1569 C CA . MET B 1 1 ? -3.557 7.652 -24.234 1 57.78 1 MET B CA 1
ATOM 1570 C C . MET B 1 1 ? -3.998 6.734 -23.094 1 57.78 1 MET B C 1
ATOM 1572 O O . MET B 1 1 ? -3.166 6.234 -22.328 1 57.78 1 MET B O 1
ATOM 1576 N N . THR B 1 2 ? -5.324 6.707 -22.75 1 78.25 2 THR B N 1
ATOM 1577 C CA . THR B 1 2 ? -5.891 5.844 -21.719 1 78.25 2 THR B CA 1
ATOM 1578 C C . THR B 1 2 ? -5.777 4.379 -22.125 1 78.25 2 THR B C 1
ATOM 1580 O O . THR B 1 2 ? -6.152 4.004 -23.234 1 78.25 2 THR B O 1
ATOM 1583 N N . ARG B 1 3 ? -5.105 3.6 -21.453 1 87.19 3 ARG B N 1
ATOM 1584 C CA . ARG B 1 3 ? -4.926 2.174 -21.703 1 87.19 3 ARG B CA 1
ATOM 1585 C C . ARG B 1 3 ? -6.242 1.421 -21.547 1 87.19 3 ARG B C 1
ATOM 1587 O O . ARG B 1 3 ? -7.027 1.715 -20.641 1 87.19 3 ARG B O 1
ATOM 1594 N N . THR B 1 4 ? -6.508 0.486 -22.547 1 88.12 4 THR B N 1
ATOM 1595 C CA . THR B 1 4 ? -7.695 -0.359 -22.469 1 88.12 4 THR B CA 1
ATOM 1596 C C . THR B 1 4 ? -7.309 -1.836 -22.484 1 88.12 4 THR B C 1
ATOM 1598 O O . THR B 1 4 ? -6.191 -2.186 -22.875 1 88.12 4 THR B O 1
ATOM 1601 N N . GLN B 1 5 ? -8.266 -2.707 -22.109 1 87.81 5 GLN B N 1
ATOM 1602 C CA . GLN B 1 5 ? -8.016 -4.141 -22.031 1 87.81 5 GLN B CA 1
ATOM 1603 C C . GLN B 1 5 ? -7.699 -4.727 -23.406 1 87.81 5 GLN B C 1
ATOM 1605 O O . GLN B 1 5 ? -6.965 -5.707 -23.5 1 87.81 5 GLN B O 1
ATOM 1610 N N . GLY B 1 6 ? -8.234 -4.188 -24.406 1 87.38 6 GLY B N 1
ATOM 1611 C CA . GLY B 1 6 ? -8.055 -4.688 -25.766 1 87.38 6 GLY B CA 1
ATOM 1612 C C . GLY B 1 6 ? -6.73 -4.281 -26.391 1 87.38 6 GLY B C 1
ATOM 1613 O O . GLY B 1 6 ? -6.398 -4.711 -27.484 1 87.38 6 GLY B O 1
ATOM 1614 N N . ASP B 1 7 ? -5.891 -3.504 -25.672 1 89.88 7 ASP B N 1
ATOM 1615 C CA . ASP B 1 7 ? -4.633 -2.975 -26.203 1 89.88 7 ASP B CA 1
ATOM 1616 C C . ASP B 1 7 ? -3.6 -4.086 -26.375 1 89.88 7 ASP B C 1
ATOM 1618 O O . ASP B 1 7 ? -2.623 -3.922 -27.109 1 89.88 7 ASP B O 1
ATOM 1622 N N . ALA B 1 8 ? -3.777 -5.215 -25.625 1 93.31 8 ALA B N 1
ATOM 1623 C CA . ALA B 1 8 ? -2.881 -6.367 -25.688 1 93.31 8 ALA B CA 1
ATOM 1624 C C . ALA B 1 8 ? -3.646 -7.672 -25.5 1 93.31 8 ALA B C 1
ATOM 1626 O O . ALA B 1 8 ? -4.758 -7.672 -24.969 1 93.31 8 ALA B O 1
ATOM 1627 N N . VAL B 1 9 ? -3.041 -8.703 -26.031 1 93.12 9 VAL B N 1
ATOM 1628 C CA . VAL B 1 9 ? -3.641 -10.023 -25.859 1 93.12 9 VAL B CA 1
ATOM 1629 C C . VAL B 1 9 ? -2.68 -10.938 -25.109 1 93.12 9 VAL B C 1
ATOM 1631 O O . VAL B 1 9 ? -1.464 -10.734 -25.141 1 93.12 9 VAL B O 1
ATOM 1634 N N . PRO B 1 10 ? -3.289 -11.891 -24.406 1 96.31 10 PRO B N 1
ATOM 1635 C CA . PRO B 1 10 ? -2.408 -12.859 -23.75 1 96.31 10 PRO B CA 1
ATOM 1636 C C . PRO B 1 10 ? -1.538 -13.641 -24.734 1 96.31 10 PRO B C 1
ATOM 1638 O O . PRO B 1 10 ? -1.826 -13.664 -25.922 1 96.31 10 PRO B O 1
ATOM 1641 N N . PRO B 1 11 ? -0.47 -14.242 -24.203 1 96.75 11 PRO B N 1
ATOM 1642 C CA . PRO B 1 11 ? 0.318 -15.109 -25.094 1 96.75 11 PRO B CA 1
ATOM 1643 C C . PRO B 1 11 ? -0.495 -16.266 -25.656 1 96.75 11 PRO B C 1
ATOM 1645 O O . PRO B 1 11 ? -1.395 -16.781 -25 1 96.75 11 PRO B O 1
ATOM 1648 N N . GLU B 1 12 ? -0.129 -16.656 -26.828 1 96.19 12 GLU B N 1
ATOM 1649 C CA . GLU B 1 12 ? -0.83 -17.75 -27.484 1 96.19 12 GLU B CA 1
ATOM 1650 C C . GLU B 1 12 ? -0.729 -19.047 -26.688 1 96.19 12 GLU B C 1
ATOM 1652 O O . GLU B 1 12 ? -1.7 -19.797 -26.578 1 96.19 12 GLU B O 1
ATOM 1657 N N . ALA B 1 13 ? 0.424 -19.297 -26.234 1 97.62 13 ALA B N 1
ATOM 1658 C CA . ALA B 1 13 ? 0.688 -20.406 -25.312 1 97.62 13 ALA B CA 1
ATOM 1659 C C . ALA B 1 13 ? 1.353 -19.891 -24.031 1 97.62 13 ALA B C 1
ATOM 1661 O O . ALA B 1 13 ? 2.127 -18.938 -24.078 1 97.62 13 ALA B O 1
ATOM 1662 N N . SER B 1 14 ? 0.971 -20.547 -22.953 1 98.25 14 SER B N 1
ATOM 1663 C CA . SER B 1 14 ? 1.661 -20.203 -21.719 1 98.25 14 SER B CA 1
ATOM 1664 C C . SER B 1 14 ? 3.172 -20.344 -21.859 1 98.25 14 SER B C 1
ATOM 1666 O O . SER B 1 14 ? 3.648 -21.266 -22.531 1 98.25 14 SER B O 1
ATOM 1668 N N . VAL B 1 15 ? 3.906 -19.422 -21.234 1 97.56 15 VAL B N 1
ATOM 1669 C CA . VAL B 1 15 ? 5.363 -19.5 -21.281 1 97.56 15 VAL B CA 1
ATOM 1670 C C . VAL B 1 15 ? 5.84 -20.828 -20.719 1 97.56 15 VAL B C 1
ATOM 1672 O O . VAL B 1 15 ? 5.336 -21.297 -19.703 1 97.56 15 VAL B O 1
ATOM 1675 N N . SER B 1 16 ? 6.797 -21.438 -21.359 1 96.88 16 SER B N 1
ATOM 1676 C CA . SER B 1 16 ? 7.164 -22.828 -21.094 1 96.88 16 SER B CA 1
ATOM 1677 C C . SER B 1 16 ? 8.023 -22.953 -19.844 1 96.88 16 SER B C 1
ATOM 1679 O O . SER B 1 16 ? 8.711 -22 -19.453 1 96.88 16 SER B O 1
ATOM 1681 N N . LEU B 1 17 ? 7.953 -24.156 -19.234 1 97.81 17 LEU B N 1
ATOM 1682 C CA . LEU B 1 17 ? 8.844 -24.484 -18.125 1 97.81 17 LEU B CA 1
ATOM 1683 C C . LEU B 1 17 ? 10.305 -24.297 -18.531 1 97.81 17 LEU B C 1
ATOM 1685 O O . LEU B 1 17 ? 11.102 -23.781 -17.75 1 97.81 17 LEU B O 1
ATOM 1689 N N . ASP B 1 18 ? 10.695 -24.656 -19.766 1 98 18 ASP B N 1
ATOM 1690 C CA . ASP B 1 18 ? 12.062 -24.547 -20.266 1 98 18 ASP B CA 1
ATOM 1691 C C . ASP B 1 18 ? 12.531 -23.094 -20.25 1 98 18 ASP B C 1
ATOM 1693 O O . ASP B 1 18 ? 13.695 -22.812 -19.969 1 98 18 ASP B O 1
ATOM 1697 N N . HIS B 1 19 ? 11.641 -22.219 -20.562 1 97.94 19 HIS B N 1
ATOM 1698 C CA . HIS B 1 19 ? 11.961 -20.797 -20.516 1 97.94 19 HIS B CA 1
ATOM 1699 C C . HIS B 1 19 ? 12.398 -20.391 -19.109 1 97.94 19 HIS B C 1
ATOM 1701 O O . HIS B 1 19 ? 13.445 -19.766 -18.938 1 97.94 19 HIS B O 1
ATOM 1707 N N . PHE B 1 20 ? 11.656 -20.719 -18.125 1 98.19 20 PHE B N 1
ATOM 1708 C CA . PHE B 1 20 ? 11.945 -20.328 -16.75 1 98.19 20 PHE B CA 1
ATOM 1709 C C . PHE B 1 20 ? 13.195 -21.031 -16.234 1 98.19 20 PHE B C 1
ATOM 1711 O O . PHE B 1 20 ? 13.992 -20.453 -15.5 1 98.19 20 PHE B O 1
ATOM 1718 N N . ILE B 1 21 ? 13.336 -22.344 -16.594 1 98.19 21 ILE B N 1
ATOM 1719 C CA . ILE B 1 21 ? 14.57 -23.047 -16.25 1 98.19 21 ILE B CA 1
ATOM 1720 C C . ILE B 1 21 ? 15.766 -22.281 -16.797 1 98.19 21 ILE B C 1
ATOM 1722 O O . ILE B 1 21 ? 16.766 -22.078 -16.094 1 98.19 21 ILE B O 1
ATOM 1726 N N . GLY B 1 22 ? 15.641 -21.859 -18.031 1 98.31 22 GLY B N 1
ATOM 1727 C CA . GLY B 1 22 ? 16.703 -21.094 -18.656 1 98.31 22 GLY B CA 1
ATOM 1728 C C . GLY B 1 22 ? 17.031 -19.812 -17.922 1 98.31 22 GLY B C 1
ATOM 1729 O O . GLY B 1 22 ? 18.203 -19.438 -17.797 1 98.31 22 GLY B O 1
ATOM 1730 N N . LEU B 1 23 ? 16.031 -19.109 -17.438 1 97.75 23 LEU B N 1
ATOM 1731 C CA . LEU B 1 23 ? 16.234 -17.891 -16.672 1 97.75 23 LEU B CA 1
ATOM 1732 C C . LEU B 1 23 ? 17.062 -18.172 -15.422 1 97.75 23 LEU B C 1
ATOM 1734 O O . LEU B 1 23 ? 18 -17.438 -15.109 1 97.75 23 LEU B O 1
ATOM 1738 N N . TYR B 1 24 ? 16.781 -19.266 -14.695 1 97.69 24 TYR B N 1
ATOM 1739 C CA . TYR B 1 24 ? 17.453 -19.578 -13.438 1 97.69 24 TYR B CA 1
ATOM 1740 C C . TYR B 1 24 ? 18.828 -20.172 -13.695 1 97.69 24 TYR B C 1
ATOM 1742 O O . TYR B 1 24 ? 19.688 -20.141 -12.82 1 97.69 24 TYR B O 1
ATOM 1750 N N . GLU B 1 25 ? 19.047 -20.766 -14.875 1 97.12 25 GLU B N 1
ATOM 1751 C CA . GLU B 1 25 ? 20.375 -21.203 -15.258 1 97.12 25 GLU B CA 1
ATOM 1752 C C . GLU B 1 25 ? 21.297 -20.016 -15.508 1 97.12 25 GLU B C 1
ATOM 1754 O O . GLU B 1 25 ? 22.5 -20.078 -15.242 1 97.12 25 GLU B O 1
ATOM 1759 N N . ALA B 1 26 ? 20.734 -18.969 -15.945 1 97.12 26 ALA B N 1
ATOM 1760 C CA . ALA B 1 26 ? 21.5 -17.781 -16.297 1 97.12 26 ALA B CA 1
ATOM 1761 C C . ALA B 1 26 ? 21.828 -16.953 -15.055 1 97.12 26 ALA B C 1
ATOM 1763 O O . ALA B 1 26 ? 22.875 -16.312 -14.977 1 97.12 26 ALA B O 1
ATOM 1764 N N . LYS B 1 27 ? 20.969 -16.891 -14.117 1 95.44 27 LYS B N 1
ATOM 1765 C CA . LYS B 1 27 ? 21.094 -16.047 -12.938 1 95.44 27 LYS B CA 1
ATOM 1766 C C . LYS B 1 27 ? 20.312 -16.625 -11.758 1 95.44 27 LYS B C 1
ATOM 1768 O O . LYS B 1 27 ? 19.203 -17.109 -11.922 1 95.44 27 LYS B O 1
ATOM 1773 N N . ASP B 1 28 ? 20.906 -16.562 -10.547 1 93.88 28 ASP B N 1
ATOM 1774 C CA . ASP B 1 28 ? 20.297 -17.141 -9.352 1 93.88 28 ASP B CA 1
ATOM 1775 C C . ASP B 1 28 ? 18.953 -16.5 -9.047 1 93.88 28 ASP B C 1
ATOM 1777 O O . ASP B 1 28 ? 17.984 -17.188 -8.695 1 93.88 28 ASP B O 1
ATOM 1781 N N . ASP B 1 29 ? 18.938 -15.188 -9.117 1 96 29 ASP B N 1
ATOM 1782 C CA . ASP B 1 29 ? 17.719 -14.391 -8.984 1 96 29 ASP B CA 1
ATOM 1783 C C . ASP B 1 29 ? 17.406 -13.641 -10.281 1 96 29 ASP B C 1
ATOM 1785 O O . ASP B 1 29 ? 17.766 -12.469 -10.43 1 96 29 ASP B O 1
ATOM 1789 N N . PRO B 1 30 ? 16.703 -14.312 -11.18 1 95.75 30 PRO B N 1
ATOM 1790 C CA . PRO B 1 30 ? 16.594 -13.812 -12.555 1 95.75 30 PRO B CA 1
ATOM 1791 C C . PRO B 1 30 ? 16.047 -12.391 -12.617 1 95.75 30 PRO B C 1
ATOM 1793 O O . PRO B 1 30 ? 16.375 -11.641 -13.539 1 95.75 30 PRO B O 1
ATOM 1796 N N . TRP B 1 31 ? 15.258 -11.961 -11.695 1 94.5 31 TRP B N 1
ATOM 1797 C CA . TRP B 1 31 ? 14.617 -10.656 -11.734 1 94.5 31 TRP B CA 1
ATOM 1798 C C . TRP B 1 31 ? 15.266 -9.695 -10.742 1 94.5 31 TRP B C 1
ATOM 1800 O O . TRP B 1 31 ? 14.797 -8.57 -10.57 1 94.5 31 TRP B O 1
ATOM 1810 N N . ASP B 1 32 ? 16.297 -10.109 -10.031 1 94.81 32 ASP B N 1
ATOM 1811 C CA . ASP B 1 32 ? 17.016 -9.312 -9.039 1 94.81 32 ASP B CA 1
ATOM 1812 C C . ASP B 1 32 ? 16.062 -8.781 -7.973 1 94.81 32 ASP B C 1
ATOM 1814 O O . ASP B 1 32 ? 16.141 -7.613 -7.594 1 94.81 32 ASP B O 1
ATOM 1818 N N . THR B 1 33 ? 15.109 -9.648 -7.555 1 92.5 33 THR B N 1
ATOM 1819 C CA . THR B 1 33 ? 14.062 -9.242 -6.621 1 92.5 33 THR B CA 1
ATOM 1820 C C . THR B 1 33 ? 14.656 -8.883 -5.266 1 92.5 33 THR B C 1
ATOM 1822 O O . THR B 1 33 ? 14.109 -8.039 -4.551 1 92.5 33 THR B O 1
ATOM 1825 N N . ALA B 1 34 ? 15.789 -9.414 -4.906 1 90.81 34 ALA B N 1
ATOM 1826 C CA . ALA B 1 34 ? 16.406 -9.195 -3.6 1 90.81 34 ALA B CA 1
ATOM 1827 C C . ALA B 1 34 ? 17.109 -7.84 -3.553 1 90.81 34 ALA B C 1
ATOM 1829 O O . ALA B 1 34 ? 17.328 -7.281 -2.475 1 90.81 34 ALA B O 1
ATOM 1830 N N . THR B 1 35 ? 17.422 -7.301 -4.707 1 92.94 35 THR B N 1
ATOM 1831 C CA . THR B 1 35 ? 18.312 -6.152 -4.676 1 92.94 35 THR B CA 1
ATOM 1832 C C . THR B 1 35 ? 17.625 -4.914 -5.25 1 92.94 35 THR B C 1
ATOM 1834 O O . THR B 1 35 ? 18.031 -3.785 -4.957 1 92.94 35 THR B O 1
ATOM 1837 N N . LYS B 1 36 ? 16.609 -5.141 -6.008 1 95 36 LYS B N 1
ATOM 1838 C CA . LYS B 1 36 ? 15.961 -4.004 -6.645 1 95 36 LYS B CA 1
ATOM 1839 C C . LYS B 1 36 ? 14.938 -3.363 -5.711 1 95 36 LYS B C 1
ATOM 1841 O O . LYS B 1 36 ? 14.055 -4.047 -5.184 1 95 36 LYS B O 1
ATOM 1846 N N . TRP B 1 37 ? 14.992 -2.041 -5.551 1 95 37 TRP B N 1
ATOM 1847 C CA . TRP B 1 37 ? 14.117 -1.284 -4.664 1 95 37 TRP B CA 1
ATOM 1848 C C . TRP B 1 37 ? 12.648 -1.466 -5.059 1 95 37 TRP B C 1
ATOM 1850 O O . TRP B 1 37 ? 11.781 -1.625 -4.199 1 95 37 TRP B O 1
ATOM 1860 N N . HIS B 1 38 ? 12.375 -1.476 -6.352 1 93.25 38 HIS B N 1
ATOM 1861 C CA . HIS B 1 38 ? 10.984 -1.557 -6.785 1 93.25 38 HIS B CA 1
ATOM 1862 C C . HIS B 1 38 ? 10.352 -2.875 -6.355 1 93.25 38 HIS B C 1
ATOM 1864 O O . HIS B 1 38 ? 9.164 -2.922 -6.039 1 93.25 38 HIS B O 1
ATOM 1870 N N . ASP B 1 39 ? 11.195 -3.912 -6.352 1 94.25 39 ASP B N 1
ATOM 1871 C CA . ASP B 1 39 ? 10.68 -5.203 -5.902 1 94.25 39 ASP B CA 1
ATOM 1872 C C . ASP B 1 39 ? 10.523 -5.238 -4.387 1 94.25 39 ASP B C 1
ATOM 1874 O O . ASP B 1 39 ? 9.531 -5.754 -3.867 1 94.25 39 ASP B O 1
ATOM 1878 N N . GLN B 1 40 ? 11.5 -4.707 -3.713 1 94.56 40 GLN B N 1
ATOM 1879 C CA . GLN B 1 40 ? 11.391 -4.605 -2.26 1 94.56 40 GLN B CA 1
ATOM 1880 C C . GLN B 1 40 ? 10.141 -3.83 -1.852 1 94.56 40 GLN B C 1
ATOM 1882 O O . GLN B 1 40 ? 9.398 -4.266 -0.973 1 94.56 40 GLN B O 1
ATOM 1887 N N . ARG B 1 41 ? 9.953 -2.75 -2.49 1 96.88 41 ARG B N 1
ATOM 1888 C CA . ARG B 1 41 ? 8.781 -1.917 -2.215 1 96.88 41 ARG B CA 1
ATOM 1889 C C . ARG B 1 41 ? 7.492 -2.648 -2.568 1 96.88 41 ARG B C 1
ATOM 1891 O O . ARG B 1 41 ? 6.52 -2.6 -1.814 1 96.88 41 ARG B O 1
ATOM 1898 N N . LYS B 1 42 ? 7.52 -3.314 -3.711 1 97.88 42 LYS B N 1
ATOM 1899 C CA . LYS B 1 42 ? 6.363 -4.086 -4.156 1 97.88 42 LYS B CA 1
ATOM 1900 C C . LYS B 1 42 ? 5.938 -5.102 -3.098 1 97.88 42 LYS B C 1
ATOM 1902 O O . LYS B 1 42 ? 4.758 -5.195 -2.758 1 97.88 42 LYS B O 1
ATOM 1907 N N . TYR B 1 43 ? 6.883 -5.816 -2.508 1 98.12 43 TYR B N 1
ATOM 1908 C CA . TYR B 1 43 ? 6.59 -6.828 -1.502 1 98.12 43 TYR B CA 1
ATOM 1909 C C . TYR B 1 43 ? 6.129 -6.188 -0.198 1 98.12 43 TYR B C 1
ATOM 1911 O O . TYR B 1 43 ? 5.227 -6.695 0.469 1 98.12 43 TYR B O 1
ATOM 1919 N N . ALA B 1 44 ? 6.715 -5.039 0.16 1 98.19 44 ALA B N 1
ATOM 1920 C CA . ALA B 1 44 ? 6.301 -4.32 1.362 1 98.19 44 ALA B CA 1
ATOM 1921 C C . ALA B 1 44 ? 4.859 -3.838 1.244 1 98.19 44 ALA B C 1
ATOM 1923 O O . ALA B 1 44 ? 4.07 -3.986 2.18 1 98.19 44 ALA B O 1
ATOM 1924 N N . VAL B 1 45 ? 4.5 -3.285 0.103 1 98.75 45 VAL B N 1
ATOM 1925 C CA . VAL B 1 45 ? 3.141 -2.812 -0.141 1 98.75 45 VAL B CA 1
ATOM 1926 C C . VAL B 1 45 ? 2.172 -3.992 -0.121 1 98.75 45 VAL B C 1
ATOM 1928 O O . VAL B 1 45 ? 1.072 -3.891 0.427 1 98.75 45 VAL B O 1
ATOM 1931 N N . ALA B 1 46 ? 2.582 -5.117 -0.717 1 98.81 46 ALA B N 1
ATOM 1932 C CA . ALA B 1 46 ? 1.733 -6.305 -0.753 1 98.81 46 ALA B CA 1
ATOM 1933 C C . ALA B 1 46 ? 1.365 -6.758 0.656 1 98.81 46 ALA B C 1
ATOM 1935 O O . ALA B 1 46 ? 0.184 -6.891 0.984 1 98.81 46 ALA B O 1
ATOM 1936 N N . VAL B 1 47 ? 2.334 -6.891 1.494 1 98.75 47 VAL B N 1
ATOM 1937 C CA . VAL B 1 47 ? 2.09 -7.41 2.836 1 98.75 47 VAL B CA 1
ATOM 1938 C C . VAL B 1 47 ? 1.307 -6.383 3.652 1 98.75 47 VAL B C 1
ATOM 1940 O O . VAL B 1 47 ? 0.366 -6.738 4.367 1 98.75 47 VAL B O 1
ATOM 1943 N N . ALA B 1 48 ? 1.633 -5.117 3.516 1 98.5 48 ALA B N 1
ATOM 1944 C CA . ALA B 1 48 ? 0.937 -4.062 4.254 1 98.5 48 ALA B CA 1
ATOM 1945 C C . ALA B 1 48 ? -0.526 -3.973 3.83 1 98.5 48 ALA B C 1
ATOM 1947 O O . ALA B 1 48 ? -1.383 -3.568 4.621 1 98.5 48 ALA B O 1
ATOM 1948 N N . SER B 1 49 ? -0.846 -4.359 2.639 1 98.62 49 SER B N 1
ATOM 1949 C CA . SER B 1 49 ? -2.18 -4.18 2.07 1 98.62 49 SER B CA 1
ATOM 1950 C C . SER B 1 49 ? -3.113 -5.309 2.496 1 98.62 49 SER B C 1
ATOM 1952 O O . SER B 1 49 ? -4.312 -5.266 2.217 1 98.62 49 SER B O 1
ATOM 1954 N N . LEU B 1 50 ? -2.568 -6.371 3.15 1 98.75 50 LEU B N 1
ATOM 1955 C CA . LEU B 1 50 ? -3.42 -7.465 3.611 1 98.75 50 LEU B CA 1
ATOM 1956 C C . LEU B 1 50 ? -4.465 -6.957 4.602 1 98.75 50 LEU B C 1
ATOM 1958 O O . LEU B 1 50 ? -4.121 -6.332 5.605 1 98.75 50 LEU B O 1
ATOM 1962 N N . PRO B 1 51 ? -5.723 -7.285 4.375 1 98.19 51 PRO B N 1
ATOM 1963 C CA . PRO B 1 51 ? -6.801 -6.715 5.184 1 98.19 51 PRO B CA 1
ATOM 1964 C C . PRO B 1 51 ? -6.793 -7.223 6.625 1 98.19 51 PRO B C 1
ATOM 1966 O O . PRO B 1 51 ? -7.168 -6.492 7.543 1 98.19 51 PRO B O 1
ATOM 1969 N N . ARG B 1 52 ? -6.328 -8.391 6.828 1 98.06 52 ARG B N 1
ATOM 1970 C CA . ARG B 1 52 ? -6.371 -8.984 8.164 1 98.06 52 ARG B CA 1
ATOM 1971 C C . ARG B 1 52 ? -4.984 -9.008 8.797 1 98.06 52 ARG B C 1
ATOM 1973 O O . ARG B 1 52 ? -3.977 -9.094 8.094 1 98.06 52 ARG B O 1
ATOM 1980 N N . PRO B 1 53 ? -4.98 -8.984 10.133 1 97.56 53 PRO B N 1
ATOM 1981 C CA . PRO B 1 53 ? -3.676 -9.016 10.797 1 97.56 53 PRO B CA 1
ATOM 1982 C C . PRO B 1 53 ? -2.967 -10.359 10.641 1 97.56 53 PRO B C 1
ATOM 1984 O O . PRO B 1 53 ? -1.733 -10.414 10.656 1 97.56 53 PRO B O 1
ATOM 1987 N N . ARG B 1 54 ? -3.775 -11.43 10.547 1 98.38 54 ARG B N 1
ATOM 1988 C CA . ARG B 1 54 ? -3.211 -12.766 10.43 1 98.38 54 ARG B CA 1
ATOM 1989 C C . ARG B 1 54 ? -4.145 -13.695 9.656 1 98.38 54 ARG B C 1
ATOM 1991 O O . ARG B 1 54 ? -5.367 -13.547 9.727 1 98.38 54 ARG B O 1
ATOM 1998 N N . TYR B 1 55 ? -3.562 -14.617 8.945 1 98.88 55 TYR B N 1
ATOM 1999 C CA . TYR B 1 55 ? -4.273 -15.648 8.195 1 98.88 55 TYR B CA 1
ATOM 2000 C C . TYR B 1 55 ? -3.871 -17.031 8.664 1 98.88 55 TYR B C 1
ATOM 2002 O O . TYR B 1 55 ? -2.811 -17.219 9.266 1 98.88 55 TYR B O 1
ATOM 2010 N N . ARG B 1 56 ? -4.738 -17.953 8.43 1 98.81 56 ARG B N 1
ATOM 2011 C CA . ARG B 1 56 ? -4.465 -19.328 8.844 1 98.81 56 ARG B CA 1
ATOM 2012 C C . ARG B 1 56 ? -3.604 -20.047 7.82 1 98.81 56 ARG B C 1
ATOM 2014 O O . ARG B 1 56 ? -2.51 -20.531 8.141 1 98.81 56 ARG B O 1
ATOM 2021 N N . ARG B 1 57 ? -4.086 -20.141 6.59 1 98.88 57 ARG B N 1
ATOM 2022 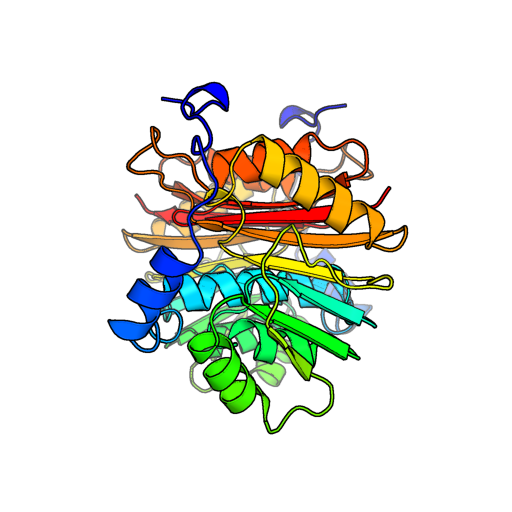C CA . ARG B 1 57 ? -3.41 -20.875 5.527 1 98.88 57 ARG B CA 1
ATOM 2023 C C . ARG B 1 57 ? -3.246 -20.016 4.277 1 98.88 57 ARG B C 1
ATOM 2025 O O . ARG B 1 57 ? -4.234 -19.609 3.664 1 98.88 57 ARG B O 1
ATOM 2032 N N . CYS B 1 58 ? -1.997 -19.781 3.902 1 98.94 58 CYS B N 1
ATOM 2033 C CA . CYS B 1 58 ? -1.66 -18.969 2.74 1 98.94 58 CYS B CA 1
ATOM 2034 C C . CYS B 1 58 ? -1.078 -19.828 1.624 1 98.94 58 CYS B C 1
ATOM 2036 O O . CYS B 1 58 ? -0.256 -20.719 1.878 1 98.94 58 CYS B O 1
ATOM 2038 N N . TYR B 1 59 ? -1.576 -19.641 0.421 1 98.94 59 TYR B N 1
ATOM 2039 C CA . TYR B 1 59 ? -0.991 -20.234 -0.776 1 98.94 59 TYR B CA 1
ATOM 2040 C C . TYR B 1 59 ? -0.303 -19.172 -1.629 1 98.94 59 TYR B C 1
ATOM 2042 O O . TYR B 1 59 ? -0.888 -18.125 -1.924 1 98.94 59 TYR B O 1
ATOM 2050 N N . GLU B 1 60 ? 0.946 -19.344 -1.954 1 98.94 60 GLU B N 1
ATOM 2051 C CA . GLU B 1 60 ? 1.725 -18.453 -2.807 1 98.94 60 GLU B CA 1
ATOM 2052 C C . GLU B 1 60 ? 2.23 -19.188 -4.051 1 98.94 60 GLU B C 1
ATOM 2054 O O . GLU B 1 60 ? 3.314 -19.766 -4.035 1 98.94 60 GLU B O 1
ATOM 2059 N N . PRO B 1 61 ? 1.507 -19.125 -5.164 1 98.81 61 PRO B N 1
ATOM 2060 C CA . PRO B 1 61 ? 2.006 -19.672 -6.426 1 98.81 61 PRO B CA 1
ATOM 2061 C C . PRO B 1 61 ? 3.055 -18.781 -7.086 1 98.81 61 PRO B C 1
ATOM 2063 O O . PRO B 1 61 ? 2.914 -17.562 -7.09 1 98.81 61 PRO B O 1
ATOM 2066 N N . GLY B 1 62 ? 4.074 -19.391 -7.648 1 98.44 62 GLY B N 1
ATOM 2067 C CA . GLY B 1 62 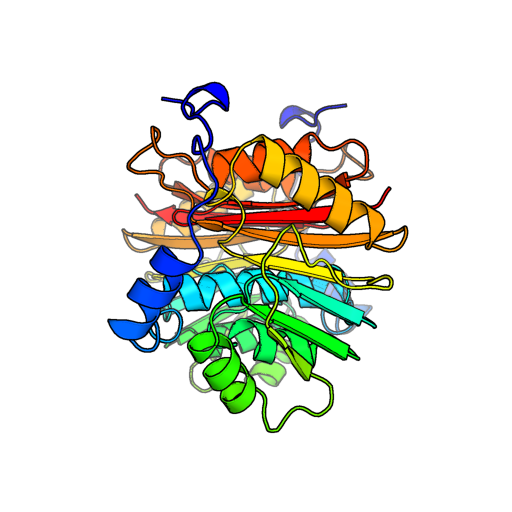? 5.156 -18.625 -8.25 1 98.44 62 GLY B CA 1
ATOM 2068 C C . GLY B 1 62 ? 5.984 -17.859 -7.227 1 98.44 62 GLY B C 1
ATOM 2069 O O . GLY B 1 62 ? 6.211 -16.656 -7.375 1 98.44 62 GLY B O 1
ATOM 2070 N N . CYS B 1 63 ? 6.586 -18.609 -6.273 1 98.56 63 CYS B N 1
ATOM 2071 C CA . CYS B 1 63 ? 7.195 -17.953 -5.121 1 98.56 63 CYS B CA 1
ATOM 2072 C C . CYS B 1 63 ? 8.625 -17.516 -5.434 1 98.56 63 CYS B C 1
ATOM 2074 O O . CYS B 1 63 ? 9.234 -16.781 -4.664 1 98.56 63 CYS B O 1
ATOM 2076 N N . SER B 1 64 ? 9.18 -17.922 -6.625 1 97.88 64 SER B N 1
ATOM 2077 C CA . SER B 1 64 ? 10.555 -17.594 -6.992 1 97.88 64 SER B CA 1
ATOM 2078 C C . SER B 1 64 ? 11.516 -17.906 -5.852 1 97.88 64 SER B C 1
ATOM 2080 O O . SER B 1 64 ? 11.477 -19 -5.277 1 97.88 64 SER B O 1
ATOM 2082 N N . VAL B 1 65 ? 12.438 -17.047 -5.461 1 97.56 65 VAL B N 1
ATOM 2083 C CA . VAL B 1 65 ? 13.516 -17.344 -4.523 1 97.56 65 VAL B CA 1
ATOM 2084 C C . VAL B 1 65 ? 13.016 -17.188 -3.092 1 97.56 65 VAL B C 1
ATOM 2086 O O . VAL B 1 65 ? 13.797 -17.266 -2.143 1 97.56 65 VAL B O 1
ATOM 2089 N N . GLY B 1 66 ? 11.812 -16.891 -2.869 1 98.38 66 GLY B N 1
ATOM 2090 C CA . GLY B 1 66 ? 11.172 -17.062 -1.575 1 98.38 66 GLY B CA 1
ATOM 2091 C C . GLY B 1 66 ? 11.188 -15.805 -0.727 1 98.38 66 GLY B C 1
ATOM 2092 O O . GLY B 1 66 ? 10.906 -15.852 0.473 1 98.38 66 GLY B O 1
ATOM 2093 N N . LEU B 1 67 ? 11.477 -14.602 -1.287 1 98 67 LEU B N 1
ATOM 2094 C CA . LEU B 1 67 ? 11.555 -13.375 -0.505 1 98 67 LEU B CA 1
ATOM 2095 C C . LEU B 1 67 ? 10.195 -13 0.068 1 98 67 LEU B C 1
ATOM 2097 O O . LEU B 1 67 ? 10.07 -12.711 1.26 1 98 67 LEU B O 1
ATOM 2101 N N . LEU B 1 68 ? 9.172 -13.023 -0.734 1 98.56 68 LEU B N 1
ATOM 2102 C CA . LEU B 1 68 ? 7.832 -12.711 -0.258 1 98.56 68 LEU B CA 1
ATOM 2103 C C . LEU B 1 68 ? 7.328 -13.789 0.697 1 98.56 68 LEU B C 1
ATOM 2105 O O . LEU B 1 68 ? 6.621 -13.484 1.663 1 98.56 68 LEU B O 1
ATOM 2109 N N . SER B 1 69 ? 7.707 -15.055 0.439 1 98.88 69 SER B N 1
ATOM 2110 C CA . SER B 1 69 ? 7.332 -16.156 1.313 1 98.88 69 SER B CA 1
ATOM 2111 C C . SER B 1 69 ? 7.758 -15.898 2.754 1 98.88 69 SER B C 1
ATOM 2113 O O . SER B 1 69 ? 6.996 -16.156 3.688 1 98.88 69 SER B O 1
ATOM 2115 N N . VAL B 1 70 ? 8.953 -15.391 2.92 1 98.81 70 VAL B N 1
ATOM 2116 C CA . VAL B 1 70 ? 9.492 -15.086 4.242 1 98.81 70 VAL B CA 1
ATOM 2117 C C . VAL B 1 70 ? 8.617 -14.039 4.93 1 98.81 70 VAL B C 1
ATOM 2119 O O . VAL B 1 70 ? 8.289 -14.18 6.109 1 98.81 70 VAL B O 1
ATOM 2122 N N . MET B 1 71 ? 8.234 -13.023 4.254 1 98.69 71 MET B N 1
ATOM 2123 C CA . MET B 1 71 ? 7.398 -11.953 4.801 1 98.69 71 MET B CA 1
ATOM 2124 C C . MET B 1 71 ? 6.008 -12.477 5.152 1 98.69 71 MET B C 1
ATOM 2126 O O . MET B 1 71 ? 5.453 -12.117 6.195 1 98.69 71 MET B O 1
ATOM 2130 N N . LEU B 1 72 ? 5.441 -13.344 4.273 1 98.88 72 LEU B N 1
ATOM 2131 C CA . LEU B 1 72 ? 4.109 -13.891 4.488 1 98.88 72 LEU B CA 1
ATOM 2132 C C . LEU B 1 72 ? 4.082 -14.789 5.719 1 98.88 72 LEU B C 1
ATOM 2134 O O . LEU B 1 72 ? 3.062 -14.875 6.41 1 98.88 72 LEU B O 1
ATOM 2138 N N . ALA B 1 73 ? 5.184 -15.438 6 1 98.88 73 ALA B N 1
ATOM 2139 C CA . ALA B 1 73 ? 5.289 -16.344 7.141 1 98.88 73 ALA B CA 1
ATOM 2140 C C . ALA B 1 73 ? 4.953 -15.617 8.445 1 98.88 73 ALA B C 1
ATOM 2142 O O . ALA B 1 73 ? 4.422 -16.219 9.375 1 98.88 73 ALA B O 1
ATOM 2143 N N . GLU B 1 74 ? 5.25 -14.312 8.539 1 98.44 74 GLU B N 1
ATOM 2144 C CA . GLU B 1 74 ? 4.996 -13.516 9.734 1 98.44 74 GLU B CA 1
ATOM 2145 C C . GLU B 1 74 ? 3.506 -13.234 9.906 1 98.44 74 GLU B C 1
ATOM 2147 O O . GLU B 1 74 ? 3.057 -12.883 11 1 98.44 74 GLU B O 1
ATOM 2152 N N . ARG B 1 75 ? 2.752 -13.414 8.852 1 98.62 75 ARG B N 1
ATOM 2153 C CA . ARG B 1 75 ? 1.348 -13.016 8.836 1 98.62 75 ARG B CA 1
ATOM 2154 C C . ARG B 1 75 ? 0.436 -14.234 8.734 1 98.62 75 ARG B C 1
ATOM 2156 O O . ARG B 1 75 ? -0.788 -14.094 8.664 1 98.62 75 ARG B O 1
ATOM 2163 N N . CYS B 1 76 ? 1.029 -15.43 8.695 1 98.88 76 CYS B N 1
ATOM 2164 C CA . CYS B 1 76 ? 0.236 -16.625 8.43 1 98.88 76 CYS B CA 1
ATOM 2165 C C . CYS B 1 76 ? 0.625 -17.75 9.375 1 98.88 76 CYS B C 1
ATOM 2167 O O . CYS B 1 76 ? 1.797 -17.906 9.727 1 98.88 76 CYS B O 1
ATOM 2169 N N . ASP B 1 77 ? -0.348 -18.578 9.758 1 98.88 77 ASP B N 1
ATOM 2170 C CA . ASP B 1 77 ? -0.036 -19.781 10.523 1 98.88 77 ASP B CA 1
ATOM 2171 C C . ASP B 1 77 ? 0.701 -20.797 9.664 1 98.88 77 ASP B C 1
ATOM 2173 O O . ASP B 1 77 ? 1.587 -21.5 10.156 1 98.88 77 ASP B O 1
ATOM 2177 N N . GLU B 1 78 ? 0.308 -20.859 8.406 1 98.88 78 GLU B N 1
ATOM 2178 C CA . GLU B 1 78 ? 0.929 -21.766 7.434 1 98.88 78 GLU B CA 1
ATOM 2179 C C . GLU B 1 78 ? 1.028 -21.094 6.062 1 98.88 78 GLU B C 1
ATOM 2181 O O . GLU B 1 78 ? 0.099 -20.422 5.629 1 98.88 78 GLU B O 1
ATOM 2186 N N . VAL B 1 79 ? 2.148 -21.328 5.398 1 98.94 79 VAL B N 1
ATOM 2187 C CA . VAL B 1 79 ? 2.352 -20.859 4.031 1 98.94 79 VAL B CA 1
ATOM 2188 C C . VAL B 1 79 ? 2.764 -22.016 3.139 1 98.94 79 VAL B C 1
ATOM 2190 O O . VAL B 1 79 ? 3.719 -22.734 3.447 1 98.94 79 VAL B O 1
ATOM 2193 N N . LEU B 1 80 ? 2.008 -22.281 2.113 1 98.94 80 LEU B N 1
ATOM 2194 C CA . LEU B 1 80 ? 2.434 -23.141 1.017 1 98.94 80 LEU B CA 1
ATOM 2195 C C . LEU B 1 80 ? 2.9 -22.312 -0.176 1 98.94 80 LEU B C 1
ATOM 2197 O O . LEU B 1 80 ? 2.094 -21.641 -0.822 1 98.94 80 LEU B O 1
ATOM 2201 N N . ALA B 1 81 ? 4.145 -22.359 -0.391 1 98.94 81 ALA B N 1
ATOM 2202 C CA . ALA B 1 81 ? 4.754 -21.656 -1.519 1 98.94 81 ALA B CA 1
ATOM 2203 C C . ALA B 1 81 ? 5.207 -22.641 -2.594 1 98.94 81 ALA B C 1
ATOM 2205 O O . ALA B 1 81 ? 5.75 -23.703 -2.285 1 98.94 81 ALA B O 1
ATOM 2206 N N . VAL B 1 82 ? 4.977 -22.266 -3.916 1 98.94 82 VAL B N 1
ATOM 2207 C CA . VAL B 1 82 ? 5.371 -23.203 -4.957 1 98.94 82 VAL B CA 1
ATOM 2208 C C . VAL B 1 82 ? 6.012 -22.453 -6.121 1 98.94 82 VAL B C 1
ATOM 2210 O O . VAL B 1 82 ? 5.73 -21.266 -6.336 1 98.94 82 VAL B O 1
ATOM 2213 N N . ASP B 1 83 ? 6.809 -23.078 -6.809 1 98.81 83 ASP B N 1
ATOM 2214 C CA . ASP B 1 83 ? 7.398 -22.656 -8.078 1 98.81 83 ASP B CA 1
ATOM 2215 C C . ASP B 1 83 ? 7.66 -23.859 -8.984 1 98.81 83 ASP B C 1
ATOM 2217 O O . ASP B 1 83 ? 7.844 -24.984 -8.5 1 98.81 83 ASP B O 1
ATOM 2221 N N . CYS B 1 84 ? 7.699 -23.609 -10.266 1 98.62 84 CYS B N 1
ATOM 2222 C CA . CYS B 1 84 ? 7.82 -24.734 -11.188 1 98.62 84 CYS B CA 1
ATOM 2223 C C . CYS B 1 84 ? 9.281 -25.094 -11.414 1 98.62 84 CYS B C 1
ATOM 2225 O O . CYS B 1 84 ? 9.586 -26.172 -11.938 1 98.62 84 CYS B O 1
ATOM 2227 N N . VAL B 1 85 ? 10.18 -24.234 -11.094 1 98.75 85 VAL B N 1
ATOM 2228 C CA . VAL B 1 85 ? 11.602 -24.438 -11.359 1 98.75 85 VAL B CA 1
ATOM 2229 C C . VAL B 1 85 ? 12.289 -24.984 -10.109 1 98.75 85 VAL B C 1
ATOM 2231 O O . VAL B 1 85 ? 12.219 -24.375 -9.039 1 98.75 85 VAL B O 1
ATOM 2234 N N . ASP B 1 86 ? 13.055 -26.062 -10.211 1 98.44 86 ASP B N 1
ATOM 2235 C CA . ASP B 1 86 ? 13.719 -26.719 -9.094 1 98.44 86 ASP B CA 1
ATOM 2236 C C . ASP B 1 86 ? 14.695 -25.781 -8.406 1 98.44 86 ASP B C 1
ATOM 2238 O O . ASP B 1 86 ? 14.805 -25.766 -7.176 1 98.44 86 ASP B O 1
ATOM 2242 N N . GLU B 1 87 ? 15.406 -25.047 -9.164 1 98.25 87 GLU B N 1
ATOM 2243 C CA . GLU B 1 87 ? 16.375 -24.109 -8.602 1 98.25 87 GLU B CA 1
ATOM 2244 C C . GLU B 1 87 ? 15.688 -23.047 -7.746 1 98.25 87 GLU B C 1
ATOM 2246 O O . GLU B 1 87 ? 16.172 -22.703 -6.672 1 98.25 87 GLU B O 1
ATOM 2251 N N . ALA B 1 88 ? 14.57 -22.5 -8.203 1 98.5 88 ALA B N 1
ATOM 2252 C CA . ALA B 1 88 ? 13.781 -21.562 -7.422 1 98.5 88 ALA B CA 1
ATOM 2253 C C . ALA B 1 88 ? 13.297 -22.188 -6.121 1 98.5 88 ALA B C 1
ATOM 2255 O O . ALA B 1 88 ? 13.414 -21.578 -5.051 1 98.5 88 ALA B O 1
ATOM 2256 N N . VAL B 1 89 ? 12.844 -23.406 -6.23 1 98.81 89 VAL B N 1
ATOM 2257 C CA . VAL B 1 89 ? 12.328 -24.125 -5.078 1 98.81 89 VAL B CA 1
ATOM 2258 C C . VAL B 1 89 ? 13.438 -24.328 -4.047 1 98.81 89 VAL B C 1
ATOM 2260 O O . VAL B 1 89 ? 13.234 -24.094 -2.854 1 98.81 89 VAL B O 1
ATOM 2263 N N . SER B 1 90 ? 14.562 -24.734 -4.551 1 98.69 90 SER B N 1
ATOM 2264 C CA . SER B 1 90 ? 15.711 -24.938 -3.672 1 98.69 90 SER B CA 1
ATOM 2265 C C . SER B 1 90 ? 16.094 -23.641 -2.951 1 98.69 90 SER B C 1
ATOM 2267 O O . SER B 1 90 ? 16.312 -23.656 -1.739 1 98.69 90 SER B O 1
ATOM 2269 N N . GLN B 1 91 ? 16.172 -22.594 -3.658 1 98.44 91 GLN B N 1
ATOM 2270 C CA . GLN B 1 91 ? 16.516 -21.297 -3.076 1 98.44 91 GLN B CA 1
ATOM 2271 C C . GLN B 1 91 ? 15.461 -20.844 -2.074 1 98.44 91 GLN B C 1
ATOM 2273 O O . GLN B 1 91 ? 15.789 -20.328 -1.002 1 98.44 91 GLN B O 1
ATOM 2278 N N . ALA B 1 92 ? 14.211 -21 -2.406 1 98.81 92 ALA B N 1
ATOM 2279 C CA . ALA B 1 92 ? 13.125 -20.609 -1.514 1 98.81 92 ALA B CA 1
ATOM 2280 C C . ALA B 1 92 ? 13.156 -21.438 -0.224 1 98.81 92 ALA B C 1
ATOM 2282 O O . ALA B 1 92 ? 12.906 -20.906 0.86 1 98.81 92 ALA B O 1
ATOM 2283 N N . ARG B 1 93 ? 13.477 -22.719 -0.373 1 98.81 93 ARG B N 1
ATOM 2284 C CA . ARG B 1 93 ? 13.617 -23.562 0.81 1 98.81 93 ARG B CA 1
ATOM 2285 C C . ARG B 1 93 ? 14.742 -23.062 1.708 1 98.81 93 ARG B C 1
ATOM 2287 O O . ARG B 1 93 ? 14.602 -23.031 2.932 1 98.81 93 ARG B O 1
ATOM 2294 N N . THR B 1 94 ? 15.789 -22.672 1.091 1 98.56 94 THR B N 1
ATOM 2295 C CA . THR B 1 94 ? 16.906 -22.109 1.851 1 98.56 94 THR B CA 1
ATOM 2296 C C . THR B 1 94 ? 16.5 -20.812 2.543 1 98.56 94 THR B C 1
ATOM 2298 O O . THR B 1 94 ? 16.766 -20.625 3.73 1 98.56 94 THR B O 1
ATOM 2301 N N . ALA B 1 95 ? 15.828 -19.953 1.884 1 98.25 95 ALA B N 1
ATOM 2302 C CA . ALA B 1 95 ? 15.406 -18.656 2.406 1 98.25 95 ALA B CA 1
ATOM 2303 C C . ALA B 1 95 ? 14.43 -18.828 3.568 1 98.25 95 ALA B C 1
ATOM 2305 O O . ALA B 1 95 ? 14.375 -17.984 4.465 1 98.25 95 ALA B O 1
ATOM 2306 N N . THR B 1 96 ? 13.688 -19.969 3.555 1 98.69 96 THR B N 1
ATOM 2307 C CA . THR B 1 96 ? 12.641 -20.156 4.555 1 98.69 96 THR B CA 1
ATOM 2308 C C . THR B 1 96 ? 13.039 -21.25 5.555 1 98.69 96 THR B C 1
ATOM 2310 O O . THR B 1 96 ? 12.195 -21.734 6.305 1 98.69 96 THR B O 1
ATOM 2313 N N . ALA B 1 97 ? 14.211 -21.781 5.547 1 97.81 97 ALA B N 1
ATOM 2314 C CA . ALA B 1 97 ? 14.68 -22.922 6.344 1 97.81 97 ALA B CA 1
ATOM 2315 C C . ALA B 1 97 ? 14.406 -22.688 7.828 1 97.81 97 ALA B C 1
ATOM 2317 O O . ALA B 1 97 ? 14.086 -23.641 8.555 1 97.81 97 ALA B O 1
ATOM 2318 N N . GLY B 1 98 ? 14.375 -21.516 8.398 1 97.69 98 GLY B N 1
ATOM 2319 C CA . GLY B 1 98 ? 14.148 -21.25 9.812 1 97.69 98 GLY B CA 1
ATOM 2320 C C . GLY B 1 98 ? 12.688 -20.984 10.141 1 97.69 98 GLY B C 1
ATOM 2321 O O . GLY B 1 98 ? 12.352 -20.703 11.289 1 97.69 98 GLY B O 1
ATOM 2322 N N . LEU B 1 99 ? 11.836 -21.219 9.211 1 98.69 99 LEU B N 1
ATOM 2323 C CA . LEU B 1 99 ? 10.414 -20.922 9.367 1 98.69 99 LEU B CA 1
ATOM 2324 C C . LEU B 1 99 ? 9.586 -22.203 9.281 1 98.69 99 LEU B C 1
ATOM 2326 O O . LEU B 1 99 ? 9.25 -22.672 8.188 1 98.69 99 LEU B O 1
ATOM 2330 N N . ALA B 1 100 ? 9.18 -22.766 10.383 1 98.5 100 ALA B N 1
ATOM 2331 C CA . ALA B 1 100 ? 8.516 -24.062 10.477 1 98.5 100 ALA B CA 1
ATOM 2332 C C . ALA B 1 100 ? 7.148 -24.031 9.805 1 98.5 100 ALA B C 1
ATOM 2334 O O . ALA B 1 100 ? 6.598 -25.078 9.445 1 98.5 100 ALA B O 1
ATOM 2335 N N . ASN B 1 101 ? 6.645 -22.812 9.672 1 98.81 101 ASN B N 1
ATOM 2336 C CA . ASN B 1 101 ? 5.289 -22.703 9.141 1 98.81 101 ASN B CA 1
ATOM 2337 C C . ASN B 1 101 ? 5.293 -22.516 7.633 1 98.81 101 ASN B C 1
ATOM 2339 O O . ASN B 1 101 ? 4.258 -22.188 7.039 1 98.81 101 ASN B O 1
ATOM 2343 N N . VAL B 1 102 ? 6.422 -22.672 6.945 1 98.94 102 VAL B N 1
ATOM 2344 C CA . VAL B 1 102 ? 6.492 -22.5 5.5 1 98.94 102 VAL B CA 1
ATOM 2345 C C . VAL B 1 102 ? 6.887 -23.812 4.836 1 98.94 102 VAL B C 1
ATOM 2347 O O . VAL B 1 102 ? 7.887 -24.422 5.211 1 98.94 102 VAL B O 1
ATOM 2350 N N . ARG B 1 103 ? 6.094 -24.25 3.912 1 98.81 103 ARG B N 1
ATOM 2351 C CA . ARG B 1 103 ? 6.402 -25.375 3.033 1 98.81 103 ARG B CA 1
ATOM 2352 C C . ARG B 1 103 ? 6.605 -24.906 1.597 1 98.81 103 ARG B C 1
ATOM 2354 O O . ARG B 1 103 ? 5.805 -24.125 1.071 1 98.81 103 ARG B O 1
ATOM 2361 N N . VAL B 1 104 ? 7.668 -25.328 0.987 1 98.88 104 VAL B N 1
ATOM 2362 C CA . VAL B 1 104 ? 7.973 -24.984 -0.396 1 98.88 104 VAL B CA 1
ATOM 2363 C C . VAL B 1 104 ? 7.953 -26.234 -1.263 1 98.88 104 VAL B C 1
ATOM 2365 O O . VAL B 1 104 ? 8.625 -27.219 -0.954 1 98.88 104 VAL B O 1
ATOM 2368 N N . GLU B 1 105 ? 7.195 -26.219 -2.328 1 98.81 105 GLU B N 1
ATOM 2369 C CA . GLU B 1 105 ? 7.059 -27.375 -3.203 1 98.81 105 GLU B CA 1
ATOM 2370 C C . GLU B 1 105 ? 7.156 -26.969 -4.672 1 98.81 105 GLU B C 1
ATOM 2372 O O . GLU B 1 105 ? 6.984 -25.797 -5.016 1 98.81 105 GLU B O 1
ATOM 2377 N N . ARG B 1 106 ? 7.5 -27.953 -5.477 1 98.81 106 ARG B N 1
ATOM 2378 C CA . ARG B 1 106 ? 7.488 -27.734 -6.918 1 98.81 106 ARG B CA 1
ATOM 2379 C C . ARG B 1 106 ? 6.09 -27.953 -7.492 1 98.81 106 ARG B C 1
ATOM 2381 O O . ARG B 1 106 ? 5.402 -28.906 -7.129 1 98.81 106 ARG B O 1
ATOM 2388 N N . ALA B 1 107 ? 5.621 -27.062 -8.32 1 98.75 107 ALA B N 1
ATOM 2389 C CA . ALA B 1 107 ? 4.34 -27.203 -9 1 98.75 107 ALA B CA 1
ATOM 2390 C C . ALA B 1 107 ? 4.32 -26.422 -10.312 1 98.75 107 ALA B C 1
ATOM 2392 O O . ALA B 1 107 ? 4.789 -25.281 -10.367 1 98.75 107 ALA B O 1
ATOM 2393 N N . LEU B 1 108 ? 3.867 -27.047 -11.359 1 98.12 108 LEU B N 1
ATOM 2394 C CA . LEU B 1 108 ? 3.613 -26.375 -12.633 1 98.12 108 LEU B CA 1
ATOM 2395 C C . LEU B 1 108 ? 2.16 -25.922 -12.727 1 98.12 108 LEU B C 1
ATOM 2397 O O . LEU B 1 108 ? 1.247 -26.75 -12.758 1 98.12 108 LEU B O 1
ATOM 2401 N N . LEU B 1 109 ? 1.988 -24.656 -12.781 1 97.69 109 LEU B N 1
ATOM 2402 C CA . LEU B 1 109 ? 0.651 -24.078 -12.734 1 97.69 109 LEU B CA 1
ATOM 2403 C C . LEU B 1 109 ? 0.171 -23.719 -14.141 1 97.69 109 LEU B C 1
ATOM 2405 O O . LEU B 1 109 ? 0.979 -23.422 -15.023 1 97.69 109 LEU B O 1
ATOM 2409 N N . PRO B 1 110 ? -1.158 -23.812 -14.438 1 97.56 110 PRO B N 1
ATOM 2410 C CA . PRO B 1 110 ? -2.234 -24.078 -13.477 1 97.56 110 PRO B CA 1
ATOM 2411 C C . PRO B 1 110 ? -2.551 -25.562 -13.352 1 97.56 110 PRO B C 1
ATOM 2413 O O . PRO B 1 110 ? -3.51 -25.938 -12.664 1 97.56 110 PRO B O 1
ATOM 2416 N N . ALA B 1 111 ? -1.768 -26.391 -13.906 1 97.06 111 ALA B N 1
ATOM 2417 C CA . ALA B 1 111 ? -2.055 -27.828 -13.977 1 97.06 111 ALA B CA 1
ATOM 2418 C C . ALA B 1 111 ? -1.977 -28.469 -12.594 1 97.06 111 ALA B C 1
ATOM 2420 O O . ALA B 1 111 ? -2.668 -29.453 -12.312 1 97.06 111 ALA B O 1
ATOM 2421 N N . GLU B 1 112 ? -1.163 -27.938 -11.727 1 98.06 112 GLU B N 1
ATOM 2422 C CA . GLU B 1 112 ? -0.893 -28.562 -10.43 1 98.06 112 GLU B CA 1
ATOM 2423 C C . GLU B 1 112 ? -1.287 -27.625 -9.289 1 98.06 112 GLU B C 1
ATOM 2425 O O . GLU B 1 112 ? -0.484 -27.375 -8.383 1 98.06 112 GLU B O 1
ATOM 2430 N N . LEU B 1 113 ? -2.5 -27.266 -9.219 1 98.12 113 LEU B N 1
ATOM 2431 C CA . LEU B 1 113 ? -3.029 -26.531 -8.086 1 98.12 113 LEU B CA 1
ATOM 2432 C C . LEU B 1 113 ? -3.156 -27.422 -6.859 1 98.12 113 LEU B C 1
ATOM 2434 O O . LEU B 1 113 ? -3.422 -28.625 -6.984 1 98.12 113 LEU B O 1
ATOM 2438 N N . PRO B 1 114 ? -2.941 -26.828 -5.742 1 97.75 114 PRO B N 1
ATOM 2439 C CA . PRO B 1 114 ? -2.934 -27.641 -4.527 1 97.75 114 PRO B CA 1
ATOM 2440 C C . PRO B 1 114 ? -4.324 -28.125 -4.133 1 97.75 114 PRO B C 1
ATOM 2442 O O . PRO B 1 114 ? -5.328 -27.562 -4.582 1 97.75 114 PRO B O 1
ATOM 2445 N N . ASP B 1 115 ? -4.27 -29.141 -3.258 1 95.94 115 ASP B N 1
ATOM 2446 C CA . ASP B 1 115 ? -5.508 -29.547 -2.604 1 95.94 115 ASP B CA 1
ATOM 2447 C C . ASP B 1 115 ? -5.805 -28.672 -1.389 1 95.94 115 ASP B C 1
ATOM 2449 O O . ASP B 1 115 ? -4.898 -28.031 -0.84 1 95.94 115 ASP B O 1
ATOM 2453 N N . GLY B 1 116 ? -7.086 -28.609 -1.051 1 95.88 116 GLY B N 1
ATOM 2454 C CA . GLY B 1 116 ? -7.473 -27.891 0.153 1 95.88 116 GLY B CA 1
ATOM 2455 C C . GLY B 1 116 ? -7.871 -26.453 -0.113 1 95.88 116 GLY B C 1
ATOM 2456 O O . GLY B 1 116 ? -7.965 -26.031 -1.269 1 95.88 116 GLY B O 1
ATOM 2457 N N . THR B 1 117 ? -8.227 -25.781 1.039 1 97.5 117 THR B N 1
ATOM 2458 C CA . THR B 1 117 ? -8.672 -24.391 0.931 1 97.5 117 THR B CA 1
ATOM 2459 C C . THR B 1 117 ? -7.754 -23.469 1.721 1 97.5 117 THR B C 1
ATOM 2461 O O . THR B 1 117 ? -7.02 -23.922 2.605 1 97.5 117 THR B O 1
ATOM 2464 N N . PHE B 1 118 ? -7.742 -22.344 1.358 1 98.88 118 PHE B N 1
ATOM 2465 C CA . PHE B 1 118 ? -6.914 -21.281 1.92 1 98.88 118 PHE B CA 1
ATOM 2466 C C . PHE B 1 118 ? -7.762 -20.062 2.254 1 98.88 118 PHE B C 1
ATOM 2468 O O . PHE B 1 118 ? -8.781 -19.812 1.609 1 98.88 118 PHE B O 1
ATOM 2475 N N . ASP B 1 119 ? -7.363 -19.312 3.301 1 98.94 119 ASP B N 1
ATOM 2476 C CA . ASP B 1 119 ? -8.047 -18.062 3.568 1 98.94 119 ASP B CA 1
ATOM 2477 C C . ASP B 1 119 ? -7.266 -16.875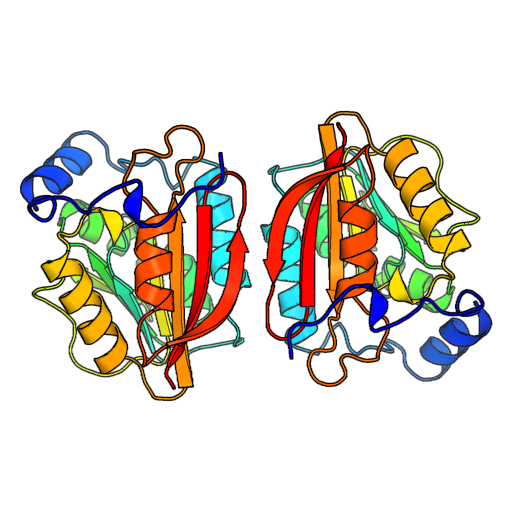 3 1 98.94 119 ASP B C 1
ATOM 2479 O O . ASP B 1 119 ? -7.738 -15.742 3.033 1 98.94 119 ASP B O 1
ATOM 2483 N N . LEU B 1 120 ? -6.059 -17.219 2.412 1 98.94 120 LEU B N 1
ATOM 2484 C CA . LEU B 1 120 ? -5.258 -16.234 1.704 1 98.94 120 LEU B CA 1
ATOM 2485 C C . LEU B 1 120 ? -4.516 -16.859 0.533 1 98.94 120 LEU B C 1
ATOM 2487 O O . LEU B 1 120 ? -3.916 -17.938 0.678 1 98.94 120 LEU B O 1
ATOM 2491 N N . ILE B 1 121 ? -4.637 -16.266 -0.607 1 98.94 121 ILE B N 1
ATOM 2492 C CA . ILE B 1 121 ? -3.77 -16.562 -1.746 1 98.94 121 ILE B CA 1
ATOM 2493 C C . ILE B 1 121 ? -3.043 -15.281 -2.172 1 98.94 121 ILE B C 1
ATOM 2495 O O . ILE B 1 121 ? -3.662 -14.227 -2.312 1 98.94 121 ILE B O 1
ATOM 2499 N N . VAL B 1 122 ? -1.735 -15.32 -2.281 1 98.94 122 VAL B N 1
ATOM 2500 C CA . VAL B 1 122 ? -0.935 -14.18 -2.717 1 98.94 122 VAL B CA 1
ATOM 2501 C C . VAL B 1 122 ? -0.176 -14.539 -3.992 1 98.94 122 VAL B C 1
ATOM 2503 O O . VAL B 1 122 ? 0.638 -15.469 -3.998 1 98.94 122 VAL B O 1
ATOM 2506 N N . ILE B 1 123 ? -0.417 -13.789 -5.062 1 98.69 123 ILE B N 1
ATOM 2507 C CA . ILE B 1 123 ? 0.2 -14.094 -6.348 1 98.69 123 ILE B CA 1
ATOM 2508 C C . ILE B 1 123 ? 0.906 -12.859 -6.891 1 98.69 123 ILE B C 1
ATOM 2510 O O . ILE B 1 123 ? 0.299 -11.789 -7.008 1 98.69 123 ILE B O 1
ATOM 2514 N N . GLY B 1 124 ? 2.131 -12.961 -7.207 1 97.88 124 GLY B N 1
ATOM 2515 C CA . GLY B 1 124 ? 2.932 -11.852 -7.699 1 97.88 124 GLY B CA 1
ATOM 2516 C C . GLY B 1 124 ? 3.648 -12.156 -9 1 97.88 124 GLY B C 1
ATOM 2517 O O . GLY B 1 124 ? 4.398 -13.133 -9.078 1 97.88 124 GLY B O 1
ATOM 2518 N N . ASP B 1 125 ? 3.473 -11.336 -9.992 1 97.69 125 ASP B N 1
ATOM 2519 C CA . ASP B 1 125 ? 4.219 -11.336 -11.25 1 97.69 125 ASP B CA 1
ATOM 2520 C C . ASP B 1 125 ? 4.23 -12.727 -11.875 1 97.69 125 ASP B C 1
ATOM 2522 O O . ASP B 1 125 ? 5.289 -13.242 -12.234 1 97.69 125 ASP B O 1
ATOM 2526 N N . LEU B 1 126 ? 3.096 -13.297 -12.102 1 98.38 126 LEU B N 1
ATOM 2527 C CA . LEU B 1 126 ? 2.988 -14.664 -12.602 1 98.38 126 LEU B CA 1
ATOM 2528 C C . LEU B 1 126 ? 1.967 -14.75 -13.727 1 98.38 126 LEU B C 1
ATOM 2530 O O . LEU B 1 126 ? 2.236 -15.352 -14.773 1 98.38 126 LEU B O 1
ATOM 2534 N N . LEU B 1 127 ? 0.852 -14.094 -13.625 1 98.69 127 LEU B N 1
ATOM 2535 C CA . LEU B 1 127 ? -0.352 -14.398 -14.391 1 98.69 127 LEU B CA 1
ATOM 2536 C C . LEU B 1 127 ? -0.189 -13.977 -15.852 1 98.69 127 LEU B C 1
ATOM 2538 O O . LEU B 1 127 ? -0.805 -14.562 -16.75 1 98.69 127 LEU B O 1
ATOM 2542 N N . TYR B 1 128 ? 0.653 -12.93 -16.141 1 98.12 128 TYR B N 1
ATOM 2543 C CA . TYR B 1 128 ? 0.779 -12.445 -17.5 1 98.12 128 TYR B CA 1
ATOM 2544 C C . TYR B 1 128 ? 1.664 -13.367 -18.328 1 98.12 128 TYR B C 1
ATOM 2546 O O . TYR B 1 128 ? 1.884 -13.125 -19.516 1 98.12 128 TYR B O 1
ATOM 2554 N N . TYR B 1 129 ? 2.145 -14.508 -17.812 1 98.25 129 TYR B N 1
ATOM 2555 C CA . TYR B 1 129 ? 2.877 -15.531 -18.547 1 98.25 129 TYR B CA 1
ATOM 2556 C C . TYR B 1 129 ? 1.932 -16.609 -19.062 1 98.25 129 TYR B C 1
ATOM 2558 O O . TYR B 1 129 ? 2.35 -17.5 -19.797 1 98.25 129 TYR B O 1
ATOM 2566 N N . LEU B 1 130 ? 0.708 -16.609 -18.688 1 98.62 130 LEU B N 1
ATOM 2567 C CA . LEU B 1 130 ? -0.256 -17.641 -19.031 1 98.62 130 LEU B CA 1
ATOM 2568 C C . LEU B 1 130 ? -1.03 -17.266 -20.297 1 98.62 130 LEU B C 1
ATOM 2570 O O . LEU B 1 130 ? -1.331 -16.094 -20.516 1 98.62 130 LEU B O 1
ATOM 2574 N N . SER B 1 131 ? -1.38 -18.328 -21.125 1 98.44 131 SER B N 1
ATOM 2575 C CA . SER B 1 131 ? -2.354 -18.125 -22.188 1 98.44 131 SER B CA 1
ATOM 2576 C C . SER B 1 131 ? -3.717 -17.734 -21.625 1 98.44 131 SER B C 1
ATOM 2578 O O . SER B 1 131 ? -3.967 -17.875 -20.438 1 98.44 131 SER B O 1
ATOM 2580 N N . GLY B 1 132 ? -4.535 -17.203 -22.484 1 97.69 132 GLY B N 1
ATOM 2581 C CA . GLY B 1 132 ? -5.871 -16.828 -22.047 1 97.69 132 GLY B CA 1
ATOM 2582 C C . GLY B 1 132 ? -6.609 -17.969 -21.375 1 97.69 132 GLY B C 1
ATOM 2583 O O . GLY B 1 132 ? -7.203 -17.781 -20.312 1 97.69 132 GLY B O 1
ATOM 2584 N N . ASP B 1 133 ? -6.562 -19.094 -21.984 1 98.06 133 ASP B N 1
ATOM 2585 C CA . ASP B 1 133 ? -7.23 -20.266 -21.438 1 98.06 133 ASP B CA 1
ATOM 2586 C C . ASP B 1 133 ? -6.641 -20.656 -20.078 1 98.06 133 ASP B C 1
ATOM 2588 O O . ASP B 1 133 ? -7.375 -20.953 -19.141 1 98.06 133 ASP B O 1
ATOM 2592 N N . ASP B 1 134 ? -5.348 -20.688 -19.984 1 98.62 134 ASP B N 1
ATOM 2593 C CA . ASP B 1 134 ? -4.68 -21.062 -18.734 1 98.62 134 ASP B CA 1
ATOM 2594 C C . ASP B 1 134 ? -4.938 -20.031 -17.641 1 98.62 134 ASP B C 1
ATOM 2596 O O . ASP B 1 134 ? -5.031 -20.391 -16.469 1 98.62 134 ASP B O 1
ATOM 2600 N N . LEU B 1 135 ? -4.992 -18.781 -18.016 1 98.56 135 LEU B N 1
ATOM 2601 C CA . LEU B 1 135 ? -5.348 -17.734 -17.062 1 98.56 135 LEU B CA 1
ATOM 2602 C C . LEU B 1 135 ? -6.73 -18 -16.469 1 98.56 135 LEU B C 1
ATOM 2604 O O . LEU B 1 135 ? -6.91 -17.938 -15.242 1 98.56 135 LEU B O 1
ATOM 2608 N N . ASN B 1 136 ? -7.664 -18.281 -17.328 1 98.19 136 ASN B N 1
ATOM 2609 C CA . ASN B 1 136 ? -9.008 -18.578 -16.859 1 98.19 136 ASN B CA 1
ATOM 2610 C C . ASN B 1 136 ? -9.023 -19.781 -15.922 1 98.19 136 ASN B C 1
ATOM 2612 O O . ASN B 1 136 ? -9.672 -19.75 -14.867 1 98.19 136 ASN B O 1
ATOM 2616 N N . ARG B 1 137 ? -8.312 -20.797 -16.281 1 98.38 137 ARG B N 1
ATOM 2617 C CA . ARG B 1 137 ? -8.211 -21.984 -15.445 1 98.38 137 ARG B CA 1
ATOM 2618 C C . ARG B 1 137 ? -7.578 -21.641 -14.094 1 98.38 137 ARG B C 1
ATOM 2620 O O . ARG B 1 137 ? -8.023 -22.141 -13.055 1 98.38 137 ARG B O 1
ATOM 2627 N N . MET B 1 138 ? -6.543 -20.875 -14.133 1 98.62 138 MET B N 1
ATOM 2628 C CA . MET B 1 138 ? -5.855 -20.453 -12.914 1 98.62 138 MET B CA 1
ATOM 2629 C C . MET B 1 138 ? -6.793 -19.672 -12 1 98.62 138 MET B C 1
ATOM 2631 O O . MET B 1 138 ? -6.875 -19.953 -10.805 1 98.62 138 MET B O 1
ATOM 2635 N N . LEU B 1 139 ? -7.508 -18.703 -12.531 1 98.56 139 LEU B N 1
ATOM 2636 C CA . LEU B 1 139 ? -8.414 -17.859 -11.758 1 98.56 139 LEU B CA 1
ATOM 2637 C C . LEU B 1 139 ? -9.531 -18.703 -11.141 1 98.56 139 LEU B C 1
ATOM 2639 O O . LEU B 1 139 ? -9.797 -18.594 -9.945 1 98.56 139 LEU B O 1
ATOM 2643 N N . ASP B 1 140 ? -10.102 -19.562 -11.977 1 98.44 140 ASP B N 1
ATOM 2644 C CA . ASP B 1 140 ? -11.156 -20.438 -11.469 1 98.44 140 ASP B CA 1
ATOM 2645 C C . ASP B 1 140 ? -10.625 -21.359 -10.367 1 98.44 140 ASP B C 1
ATOM 2647 O O . ASP B 1 140 ? -11.289 -21.547 -9.344 1 98.44 140 ASP B O 1
ATOM 2651 N N . GLY B 1 141 ? -9.477 -21.891 -10.617 1 98.5 141 GLY B N 1
ATOM 2652 C CA . GLY B 1 141 ? -8.859 -22.781 -9.648 1 98.5 141 GLY B CA 1
ATOM 2653 C C . GLY B 1 141 ? -8.547 -22.094 -8.328 1 98.5 141 GLY B C 1
ATOM 2654 O O . GLY B 1 141 ? -8.758 -22.672 -7.262 1 98.5 141 GLY B O 1
ATOM 2655 N N . MET B 1 142 ? -7.973 -20.891 -8.375 1 98.44 142 MET B N 1
ATOM 2656 C CA . MET B 1 142 ? -7.672 -20.125 -7.168 1 98.44 142 MET B CA 1
ATOM 2657 C C . MET B 1 142 ? -8.945 -19.812 -6.395 1 98.44 142 MET B C 1
ATOM 2659 O O . MET B 1 142 ? -8.992 -19.969 -5.176 1 98.44 142 MET B O 1
ATOM 2663 N N . VAL B 1 143 ? -10 -19.391 -7.09 1 98.44 143 VAL B N 1
ATOM 2664 C CA . VAL B 1 143 ? -11.258 -19.031 -6.445 1 98.44 143 VAL B CA 1
ATOM 2665 C C . VAL B 1 143 ? -11.867 -20.266 -5.781 1 98.44 143 VAL B C 1
ATOM 2667 O O . VAL B 1 143 ? -12.383 -20.188 -4.664 1 98.44 143 VAL B O 1
ATOM 2670 N N . ALA B 1 144 ? -11.742 -21.422 -6.457 1 98.19 144 ALA B N 1
ATOM 2671 C CA . ALA B 1 144 ? -12.273 -22.672 -5.914 1 98.19 144 ALA B CA 1
ATOM 2672 C C . ALA B 1 144 ? -11.523 -23.078 -4.648 1 98.19 144 ALA B C 1
ATOM 2674 O O . ALA B 1 144 ? -12.047 -23.828 -3.824 1 98.19 144 ALA B O 1
ATOM 2675 N N . ARG B 1 145 ? -10.32 -22.625 -4.504 1 98.38 145 ARG B N 1
ATOM 2676 C CA . ARG B 1 145 ? -9.477 -23.016 -3.379 1 98.38 145 ARG B CA 1
ATOM 2677 C C . ARG B 1 145 ? -9.484 -21.938 -2.291 1 98.38 145 ARG B C 1
ATOM 2679 O O . ARG B 1 145 ? -8.836 -22.094 -1.254 1 98.38 145 ARG B O 1
ATOM 2686 N N . LEU B 1 146 ? -10.078 -20.875 -2.539 1 98.69 146 LEU B N 1
ATOM 2687 C CA . LEU B 1 146 ? -10.219 -19.797 -1.571 1 98.69 146 LEU B CA 1
ATOM 2688 C C . LEU B 1 146 ? -11.484 -19.969 -0.736 1 98.69 146 LEU B C 1
ATOM 2690 O O . LEU B 1 146 ? -12.562 -20.219 -1.28 1 98.69 146 LEU B O 1
ATOM 2694 N N . GLU B 1 147 ? -11.383 -19.906 0.602 1 98.56 147 GLU B N 1
ATOM 2695 C CA . GLU B 1 147 ? -12.547 -19.953 1.483 1 98.56 147 GLU B CA 1
ATOM 2696 C C . GLU B 1 147 ? -13.469 -18.766 1.234 1 98.56 147 GLU B C 1
ATOM 2698 O O . GLU B 1 147 ? -13.016 -17.688 0.849 1 98.56 147 GLU B O 1
ATOM 2703 N N . PRO B 1 148 ? -14.82 -19 1.472 1 97.94 148 PRO B N 1
ATOM 2704 C CA . PRO B 1 148 ? -15.68 -17.828 1.456 1 97.94 148 PRO B CA 1
ATOM 2705 C C . PRO B 1 148 ? -15.18 -16.719 2.387 1 97.94 148 PRO B C 1
ATOM 2707 O O . PRO B 1 148 ? -14.844 -16.984 3.543 1 97.94 148 PRO B O 1
ATOM 2710 N N . GLY B 1 149 ? -15.07 -15.562 1.85 1 98.44 149 GLY B N 1
ATOM 2711 C CA . GLY B 1 149 ? -14.562 -14.453 2.645 1 98.44 149 GLY B CA 1
ATOM 2712 C C . GLY B 1 149 ? -13.047 -14.383 2.668 1 98.44 149 GLY B C 1
ATOM 2713 O O . GLY B 1 149 ? -12.469 -13.469 3.264 1 98.44 149 GLY B O 1
ATOM 2714 N N . GLY B 1 150 ? -12.398 -15.406 1.985 1 98.88 150 GLY B N 1
ATOM 2715 C CA . GLY B 1 150 ? -10.945 -15.367 1.889 1 98.88 150 GLY B CA 1
ATOM 2716 C C . GLY B 1 150 ? -10.438 -14.273 0.969 1 98.88 150 GLY B C 1
ATOM 2717 O O . GLY B 1 150 ? -11.195 -13.727 0.162 1 98.88 150 GLY B O 1
ATOM 2718 N N . ASP B 1 151 ? -9.18 -13.898 1.127 1 98.94 151 ASP B N 1
ATOM 2719 C CA . ASP B 1 151 ? -8.594 -12.805 0.351 1 98.94 151 ASP B CA 1
ATOM 2720 C C . ASP B 1 151 ? -7.605 -13.344 -0.685 1 98.94 151 ASP B C 1
ATOM 2722 O O . ASP B 1 151 ? -6.848 -14.273 -0.404 1 98.94 151 ASP B O 1
ATOM 2726 N N . LEU B 1 152 ? -7.68 -12.812 -1.863 1 98.94 152 LEU B N 1
ATOM 2727 C CA . LEU B 1 152 ? -6.711 -13.016 -2.938 1 98.94 152 LEU B CA 1
ATOM 2728 C C . LEU B 1 152 ? -5.953 -11.727 -3.24 1 98.94 152 LEU B C 1
ATOM 2730 O O . LEU B 1 152 ? -6.527 -10.781 -3.783 1 98.94 152 LEU B O 1
ATOM 2734 N N . LEU B 1 153 ? -4.719 -11.664 -2.838 1 98.94 153 LEU B N 1
ATOM 2735 C CA . LEU B 1 153 ? -3.879 -10.523 -3.188 1 98.94 153 LEU B CA 1
ATOM 2736 C C . LEU B 1 153 ? -3.094 -10.797 -4.465 1 98.94 153 LEU B C 1
ATOM 2738 O O . LEU B 1 153 ? -2.418 -11.82 -4.578 1 98.94 153 LEU B O 1
ATOM 2742 N N . SER B 1 154 ? -3.225 -9.93 -5.418 1 98.88 154 SER B N 1
ATOM 2743 C CA . SER B 1 154 ? -2.477 -9.984 -6.668 1 98.88 154 SER B CA 1
ATOM 2744 C C . SER B 1 154 ? -1.646 -8.719 -6.875 1 98.88 154 SER B C 1
ATOM 2746 O O . SER B 1 154 ? -2.143 -7.605 -6.691 1 98.88 154 SER B O 1
ATOM 2748 N N . VAL B 1 155 ? -0.387 -8.891 -7.164 1 98.88 155 VAL B N 1
ATOM 2749 C CA . VAL B 1 155 ? 0.512 -7.77 -7.41 1 98.88 155 VAL B CA 1
ATOM 2750 C C . VAL B 1 155 ? 1.392 -8.07 -8.625 1 98.88 155 VAL B C 1
ATOM 2752 O O . VAL B 1 155 ? 2.096 -9.078 -8.648 1 98.88 155 VAL B O 1
ATOM 2755 N N . HIS B 1 156 ? 1.298 -7.227 -9.703 1 98.62 156 HIS B N 1
ATOM 2756 C CA . HIS B 1 156 ? 1.972 -7.488 -10.977 1 98.62 156 HIS B CA 1
ATOM 2757 C C . HIS B 1 156 ? 2.623 -6.223 -11.523 1 98.62 156 HIS B C 1
ATOM 2759 O O . HIS B 1 156 ? 2.1 -5.121 -11.344 1 98.62 156 HIS B O 1
ATOM 2765 N N . PHE B 1 157 ? 3.742 -6.457 -12.164 1 97.56 157 PHE B N 1
ATOM 2766 C CA . PHE B 1 157 ? 4.375 -5.41 -12.953 1 97.56 157 PHE B CA 1
ATOM 2767 C C . PHE B 1 157 ? 3.41 -4.875 -14.008 1 97.56 157 PHE B C 1
ATOM 2769 O O . PHE B 1 157 ? 2.674 -5.641 -14.633 1 97.56 157 PHE B O 1
ATOM 2776 N N . ARG B 1 158 ? 3.371 -3.557 -14.062 1 95.62 158 ARG B N 1
ATOM 2777 C CA . ARG B 1 158 ? 2.617 -2.842 -15.086 1 95.62 158 ARG B CA 1
ATOM 2778 C C . ARG B 1 158 ? 3.541 -1.989 -15.945 1 95.62 158 ARG B C 1
ATOM 2780 O O . ARG B 1 158 ? 4.117 -1.008 -15.469 1 95.62 158 ARG B O 1
ATOM 2787 N N . ASP B 1 159 ? 3.6 -2.277 -17.219 1 93 159 ASP B N 1
ATOM 2788 C CA . ASP B 1 159 ? 4.512 -1.604 -18.141 1 93 159 ASP B CA 1
ATOM 2789 C C . ASP B 1 159 ? 3.887 -0.33 -18.703 1 93 159 ASP B C 1
ATOM 2791 O O . ASP B 1 159 ? 3.312 -0.343 -19.781 1 93 159 ASP B O 1
ATOM 2795 N N . ARG B 1 160 ? 4.094 0.778 -18.047 1 89.12 160 ARG B N 1
ATOM 2796 C CA . ARG B 1 160 ? 3.488 2.047 -18.438 1 89.12 160 ARG B CA 1
ATOM 2797 C C . ARG B 1 160 ? 4.18 2.625 -19.672 1 89.12 160 ARG B C 1
ATOM 2799 O O . ARG B 1 160 ? 3.58 3.402 -20.422 1 89.12 160 ARG B O 1
ATOM 2806 N N . GLU B 1 161 ? 5.363 2.205 -19.844 1 89.94 161 GLU B N 1
ATOM 2807 C CA . GLU B 1 161 ? 6.145 2.74 -20.953 1 89.94 161 GLU B CA 1
ATOM 2808 C C . GLU B 1 161 ? 5.797 2.043 -22.25 1 89.94 161 GLU B C 1
ATOM 2810 O O . GLU B 1 161 ? 5.969 2.615 -23.328 1 89.94 161 GLU B O 1
ATOM 2815 N N . ASN B 1 162 ? 5.312 0.787 -22.156 1 91.06 162 ASN B N 1
ATOM 2816 C CA . ASN B 1 162 ? 4.953 -0.009 -23.328 1 91.06 162 ASN B CA 1
ATOM 2817 C C . ASN B 1 162 ? 3.541 -0.574 -23.203 1 91.06 162 ASN B C 1
ATOM 2819 O O . ASN B 1 162 ? 3.363 -1.771 -22.969 1 91.06 162 ASN B O 1
ATOM 2823 N N . PRO B 1 163 ? 2.582 0.27 -23.5 1 86.12 163 PRO B N 1
ATOM 2824 C CA . PRO B 1 163 ? 1.184 -0.115 -23.297 1 86.12 163 PRO B CA 1
ATOM 2825 C C . PRO B 1 163 ? 0.754 -1.277 -24.188 1 86.12 163 PRO B C 1
ATOM 2827 O O . PRO B 1 163 ? -0.304 -1.872 -23.969 1 86.12 163 PRO B O 1
ATOM 2830 N N . GLY B 1 164 ? 1.522 -1.681 -25.141 1 89.69 164 GLY B N 1
ATOM 2831 C CA . GLY B 1 164 ? 1.227 -2.812 -26 1 89.69 164 GLY B CA 1
ATOM 2832 C C . GLY B 1 164 ? 1.583 -4.148 -25.391 1 89.69 164 GLY B C 1
ATOM 2833 O O . GLY B 1 164 ? 1.183 -5.199 -25.891 1 89.69 164 GLY B O 1
ATOM 2834 N N . ASN B 1 165 ? 2.242 -4.102 -24.297 1 94.25 165 ASN B N 1
ATOM 2835 C CA . ASN B 1 165 ? 2.625 -5.332 -23.609 1 94.25 165 ASN B CA 1
ATOM 2836 C C . ASN B 1 165 ? 1.483 -5.871 -22.75 1 94.25 165 ASN B C 1
ATOM 2838 O O . ASN B 1 165 ? 0.759 -5.102 -22.109 1 94.25 165 ASN B O 1
ATOM 2842 N N . TYR B 1 166 ? 1.259 -7.184 -22.844 1 96.69 166 TYR B N 1
ATOM 2843 C CA . TYR B 1 166 ? 0.348 -7.836 -21.906 1 96.69 166 TYR B CA 1
ATOM 2844 C C . TYR B 1 166 ? 0.967 -7.934 -20.516 1 96.69 166 TYR B C 1
ATOM 2846 O O . TYR B 1 166 ? 1.973 -8.625 -20.328 1 96.69 166 TYR B O 1
ATOM 2854 N N . ASP B 1 167 ? 0.401 -7.215 -19.547 1 97.44 167 ASP B N 1
ATOM 2855 C CA . ASP B 1 167 ? 1.052 -7.062 -18.25 1 97.44 167 ASP B CA 1
ATOM 2856 C C . ASP B 1 167 ? 0.024 -7.027 -17.125 1 97.44 167 ASP B C 1
ATOM 2858 O O . ASP B 1 167 ? -1.061 -7.602 -17.234 1 97.44 167 ASP B O 1
ATOM 2862 N N . GLY B 1 168 ? 0.395 -6.457 -15.992 1 98.12 168 GLY B N 1
ATOM 2863 C CA . GLY B 1 168 ? -0.449 -6.418 -14.812 1 98.12 168 GLY B CA 1
ATOM 2864 C C . GLY B 1 168 ? -1.79 -5.75 -15.055 1 98.12 168 GLY B C 1
ATOM 2865 O O . GLY B 1 168 ? -2.801 -6.145 -14.469 1 98.12 168 GLY B O 1
ATOM 2866 N N . PHE B 1 169 ? -1.771 -4.77 -15.938 1 97.25 169 PHE B N 1
ATOM 2867 C CA . PHE B 1 169 ? -3.01 -4.074 -16.266 1 97.25 169 PHE B CA 1
ATOM 2868 C C . PHE B 1 169 ? -4.062 -5.059 -16.766 1 97.25 169 PHE B C 1
ATOM 2870 O O . PHE B 1 169 ? -5.207 -5.027 -16.312 1 97.25 169 PHE B O 1
ATOM 2877 N N . HIS B 1 170 ? -3.703 -5.93 -17.594 1 97.5 170 HIS B N 1
ATOM 2878 C CA . HIS B 1 170 ? -4.633 -6.832 -18.266 1 97.5 170 HIS B CA 1
ATOM 2879 C C . HIS B 1 170 ? -5.07 -7.957 -17.328 1 97.5 170 HIS B C 1
ATOM 2881 O O . HIS B 1 170 ? -6.258 -8.281 -17.25 1 97.5 170 HIS B O 1
ATOM 2887 N N . VAL B 1 171 ? -4.113 -8.531 -16.609 1 98.19 171 VAL B N 1
ATOM 2888 C CA . VAL B 1 171 ? -4.473 -9.68 -15.773 1 98.19 171 VAL B CA 1
ATOM 2889 C C . VAL B 1 171 ? -5.316 -9.219 -14.594 1 98.19 171 VAL B C 1
ATOM 2891 O O . VAL B 1 171 ? -6.203 -9.938 -14.133 1 98.19 171 VAL B O 1
ATOM 2894 N N . HIS B 1 172 ? -5.008 -8.055 -14.07 1 98.5 172 HIS B N 1
ATOM 2895 C CA . HIS B 1 172 ? -5.848 -7.535 -13 1 98.5 172 HIS B CA 1
ATOM 2896 C C . HIS B 1 172 ? -7.246 -7.203 -13.5 1 98.5 172 HIS B C 1
ATOM 2898 O O . HIS B 1 172 ? -8.227 -7.328 -12.758 1 98.5 172 HIS B O 1
ATOM 2904 N N . GLY B 1 173 ? -7.297 -6.727 -14.734 1 97.62 173 GLY B N 1
ATOM 2905 C CA . GLY B 1 173 ? -8.609 -6.562 -15.344 1 97.62 173 GLY B CA 1
ATOM 2906 C C . GLY B 1 173 ? -9.398 -7.855 -15.414 1 97.62 173 GLY B C 1
ATOM 2907 O O . GLY B 1 173 ? -10.594 -7.871 -15.117 1 97.62 173 GLY B O 1
ATOM 2908 N N . ALA B 1 174 ? -8.758 -8.922 -15.812 1 97.44 174 ALA B N 1
ATOM 2909 C CA . ALA B 1 174 ? -9.398 -10.234 -15.859 1 97.44 174 ALA B CA 1
ATOM 2910 C C . ALA B 1 174 ? -9.891 -10.656 -14.477 1 97.44 174 ALA B C 1
ATOM 2912 O O . ALA B 1 174 ? -10.992 -11.18 -14.344 1 97.44 174 ALA B O 1
ATOM 2913 N N . MET B 1 175 ? -9.086 -10.445 -13.477 1 98.19 175 MET B N 1
ATOM 2914 C CA . MET B 1 175 ? -9.453 -10.805 -12.109 1 98.19 175 MET B CA 1
ATOM 2915 C C . MET B 1 175 ? -10.664 -10 -11.641 1 98.19 175 MET B C 1
ATOM 2917 O O . MET B 1 175 ? -11.562 -10.539 -10.992 1 98.19 175 MET B O 1
ATOM 2921 N N . ALA B 1 176 ? -10.664 -8.719 -11.953 1 98.12 176 ALA B N 1
ATOM 2922 C CA . ALA B 1 176 ? -11.758 -7.832 -11.539 1 98.12 176 ALA B CA 1
ATOM 2923 C C . ALA B 1 176 ? -13.078 -8.258 -12.172 1 98.12 176 ALA B C 1
ATOM 2925 O O . ALA B 1 176 ? -14.148 -7.98 -11.625 1 98.12 176 ALA B O 1
ATOM 2926 N N . GLY B 1 177 ? -12.992 -8.953 -13.281 1 97.19 177 GLY B N 1
ATOM 2927 C CA . GLY B 1 177 ? -14.18 -9.391 -13.992 1 97.19 177 GLY B CA 1
ATOM 2928 C C . GLY B 1 177 ? -14.711 -10.727 -13.5 1 97.19 177 GLY B C 1
ATOM 2929 O O . GLY B 1 177 ? -15.781 -11.164 -13.922 1 97.19 177 GLY B O 1
ATOM 2930 N N . HIS B 1 178 ? -14.008 -11.383 -12.648 1 97.81 178 HIS B N 1
ATOM 2931 C CA . HIS B 1 178 ? -14.422 -12.688 -12.164 1 97.81 178 HIS B CA 1
ATOM 2932 C C . HIS B 1 178 ? -15.594 -12.57 -11.195 1 97.81 178 HIS B C 1
ATOM 2934 O O . HIS B 1 178 ? -15.508 -11.844 -10.195 1 97.81 178 HIS B O 1
ATOM 2940 N N . PRO B 1 179 ? -16.688 -13.258 -11.359 1 97.19 179 PRO B N 1
ATOM 2941 C CA . PRO B 1 179 ? -17.891 -13.086 -10.555 1 97.19 179 PRO B CA 1
ATOM 2942 C C . PRO B 1 179 ? -17.688 -13.523 -9.102 1 97.19 179 PRO B C 1
ATOM 2944 O O . PRO B 1 179 ? -18.438 -13.094 -8.219 1 97.19 179 PRO B O 1
ATOM 2947 N N . GLY B 1 180 ? -16.734 -14.312 -8.812 1 98.06 180 GLY B N 1
ATOM 2948 C CA . GLY B 1 180 ? -16.484 -14.789 -7.461 1 98.06 180 GLY B CA 1
ATOM 2949 C C . GLY B 1 180 ? -15.594 -13.867 -6.656 1 98.06 180 GLY B C 1
ATOM 2950 O O . GLY B 1 180 ? -15.273 -14.164 -5.504 1 98.06 180 GLY B O 1
ATOM 2951 N N . LEU B 1 181 ? -15.18 -12.758 -7.23 1 98.56 181 LEU B N 1
ATOM 2952 C CA . LEU B 1 181 ? -14.203 -11.875 -6.594 1 98.56 181 LEU B CA 1
ATOM 2953 C C . LEU B 1 181 ? -14.734 -10.445 -6.508 1 98.56 181 LEU B C 1
ATOM 2955 O O . LEU B 1 181 ? -15.328 -9.945 -7.465 1 98.56 181 LEU B O 1
ATOM 2959 N N . GLU B 1 182 ? -14.594 -9.875 -5.379 1 98.25 182 GLU B N 1
ATOM 2960 C CA . GLU B 1 182 ? -14.875 -8.461 -5.164 1 98.25 182 GLU B CA 1
ATOM 2961 C C . GLU B 1 182 ? -13.625 -7.703 -4.73 1 98.25 182 GLU B C 1
ATOM 2963 O O . GLU B 1 182 ? -12.984 -8.062 -3.738 1 98.25 182 GLU B O 1
ATOM 2968 N N . ARG B 1 183 ? -13.266 -6.699 -5.434 1 98.38 183 ARG B N 1
ATOM 2969 C CA . ARG B 1 183 ? -12.07 -5.922 -5.109 1 98.38 183 ARG B CA 1
ATOM 2970 C C . ARG B 1 183 ? -12.273 -5.117 -3.83 1 98.38 183 ARG B C 1
ATOM 2972 O O . ARG B 1 183 ? -13.242 -4.363 -3.713 1 98.38 183 ARG B O 1
ATOM 2979 N N . VAL B 1 184 ? -11.312 -5.227 -2.906 1 98.19 184 VAL B N 1
ATOM 2980 C CA .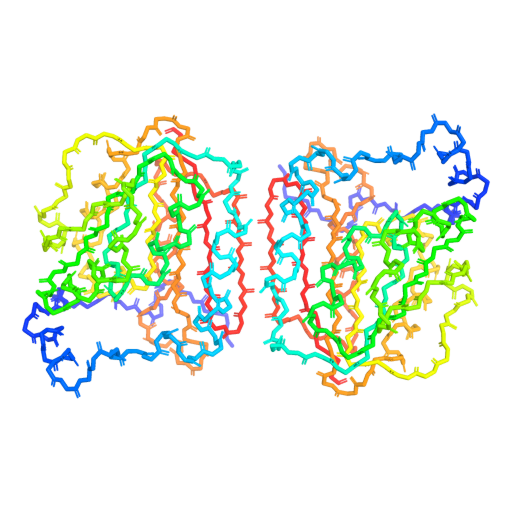 VAL B 1 184 ? -11.469 -4.5 -1.65 1 98.19 184 VAL B CA 1
ATOM 2981 C C . VAL B 1 184 ? -10.281 -3.555 -1.452 1 98.19 184 VAL B C 1
ATOM 2983 O O . VAL B 1 184 ? -10.344 -2.643 -0.625 1 98.19 184 VAL B O 1
ATOM 2986 N N . VAL B 1 185 ? -9.211 -3.771 -2.156 1 98.69 185 VAL B N 1
ATOM 2987 C CA . VAL B 1 185 ? -8.055 -2.881 -2.18 1 98.69 185 VAL B CA 1
ATOM 2988 C C . VAL B 1 185 ? -7.582 -2.688 -3.619 1 98.69 185 VAL B C 1
ATOM 2990 O O . VAL B 1 185 ? -7.535 -3.641 -4.398 1 98.69 185 VAL B O 1
ATOM 2993 N N . ARG B 1 186 ? -7.258 -1.507 -3.977 1 98.69 186 ARG B N 1
ATOM 2994 C CA . ARG B 1 186 ? -6.602 -1.172 -5.234 1 98.69 186 ARG B CA 1
ATOM 2995 C C . ARG B 1 186 ? -5.41 -0.251 -5.004 1 98.69 186 ARG B C 1
ATOM 2997 O O . ARG B 1 186 ? -5.527 0.764 -4.312 1 98.69 186 ARG B O 1
ATOM 3004 N N . HIS B 1 187 ? -4.301 -0.646 -5.48 1 98.81 187 HIS B N 1
ATOM 3005 C CA . HIS B 1 187 ? -3.078 0.15 -5.441 1 98.81 187 HIS B CA 1
ATOM 3006 C C . HIS B 1 187 ? -2.438 0.243 -6.82 1 98.81 187 HIS B C 1
ATOM 3008 O O . HIS B 1 187 ? -2.236 -0.775 -7.488 1 98.81 187 HIS B O 1
ATOM 3014 N N . GLU B 1 188 ? -2.162 1.444 -7.281 1 97.75 188 GLU B N 1
ATOM 3015 C CA . GLU B 1 188 ? -1.461 1.689 -8.539 1 97.75 188 GLU B CA 1
ATOM 3016 C C . GLU B 1 188 ? -0.28 2.635 -8.336 1 97.75 188 GLU B C 1
ATOM 3018 O O . GLU B 1 188 ? -0.387 3.623 -7.605 1 97.75 188 GLU B O 1
ATOM 3023 N N . ASP B 1 189 ? 0.815 2.299 -8.891 1 95.94 189 ASP B N 1
ATOM 3024 C CA . ASP B 1 189 ? 1.938 3.23 -8.914 1 95.94 189 ASP B CA 1
ATOM 3025 C C . ASP B 1 189 ? 2.691 3.15 -10.242 1 95.94 189 ASP B C 1
ATOM 3027 O O . ASP B 1 189 ? 2.129 2.732 -11.258 1 95.94 189 ASP B O 1
ATOM 3031 N N . GLU B 1 190 ? 3.893 3.674 -10.297 1 92.75 190 GLU B N 1
ATOM 3032 C CA . GLU B 1 190 ? 4.625 3.816 -11.555 1 92.75 190 GLU B CA 1
ATOM 3033 C C . GLU B 1 190 ? 5.133 2.465 -12.047 1 92.75 190 GLU B C 1
ATOM 3035 O O . GLU B 1 190 ? 5.426 2.307 -13.234 1 92.75 190 GLU B O 1
ATOM 3040 N N . TRP B 1 191 ? 5.082 1.468 -11.156 1 95.19 191 TRP B N 1
ATOM 3041 C CA . TRP B 1 191 ? 5.809 0.249 -11.5 1 95.19 191 TRP B CA 1
ATOM 3042 C C . TRP B 1 191 ? 4.875 -0.959 -11.492 1 95.19 191 TRP B C 1
ATOM 3044 O O . TRP B 1 191 ? 5.047 -1.893 -12.281 1 95.19 191 TRP B O 1
ATOM 3054 N N . PHE B 1 192 ? 3.91 -0.932 -10.562 1 97.94 192 PHE B N 1
ATOM 3055 C CA . PHE B 1 192 ? 3.084 -2.125 -10.422 1 97.94 192 PHE B CA 1
ATOM 3056 C C . PHE B 1 192 ? 1.652 -1.75 -10.055 1 97.94 192 PHE B C 1
ATOM 3058 O O . PHE B 1 192 ? 1.363 -0.586 -9.766 1 97.94 192 PHE B O 1
ATOM 3065 N N . VAL B 1 193 ? 0.764 -2.705 -10.234 1 98.38 193 VAL B N 1
ATOM 3066 C CA . VAL B 1 193 ? -0.618 -2.67 -9.766 1 98.38 193 VAL B CA 1
ATOM 3067 C C . VAL B 1 193 ? -0.85 -3.789 -8.75 1 98.38 193 VAL B C 1
ATOM 3069 O O . VAL B 1 193 ? -0.301 -4.887 -8.891 1 98.38 193 VAL B O 1
ATOM 3072 N N . LEU B 1 194 ? -1.552 -3.492 -7.691 1 98.88 194 LEU B N 1
ATOM 3073 C CA . LEU B 1 194 ? -1.908 -4.449 -6.648 1 98.88 194 LEU B CA 1
ATOM 3074 C C . LEU B 1 194 ? -3.398 -4.379 -6.332 1 98.88 194 LEU B C 1
ATOM 3076 O O . LEU B 1 194 ? -3.953 -3.287 -6.18 1 98.88 194 LEU B O 1
ATOM 3080 N N . ASP B 1 195 ? -4.062 -5.488 -6.312 1 98.94 195 ASP B N 1
ATOM 3081 C CA . ASP B 1 195 ? -5.445 -5.621 -5.859 1 98.94 195 ASP B CA 1
ATOM 3082 C C . ASP B 1 195 ? -5.566 -6.684 -4.766 1 98.94 195 ASP B C 1
ATOM 3084 O O . ASP B 1 195 ? -4.84 -7.68 -4.781 1 98.94 195 ASP B O 1
ATOM 3088 N N . VAL B 1 196 ? -6.367 -6.441 -3.83 1 98.94 196 VAL B N 1
ATOM 3089 C CA . VAL B 1 196 ? -6.891 -7.512 -2.988 1 98.94 196 VAL B CA 1
ATOM 3090 C C . VAL B 1 196 ? -8.359 -7.762 -3.32 1 98.94 196 VAL B C 1
ATOM 3092 O O . VAL B 1 196 ? -9.172 -6.832 -3.314 1 98.94 196 VAL B O 1
ATOM 3095 N N . PHE B 1 197 ? -8.664 -8.969 -3.676 1 98.88 197 PHE B N 1
ATOM 3096 C CA . PHE B 1 197 ? -10.023 -9.414 -3.93 1 98.88 197 PHE B CA 1
ATOM 3097 C C . PHE B 1 197 ? -10.523 -10.312 -2.803 1 98.88 197 PHE B C 1
ATOM 3099 O O . PHE B 1 197 ? -9.766 -11.133 -2.279 1 98.88 197 PHE B O 1
ATOM 3106 N N . ARG B 1 198 ? -11.75 -10.148 -2.447 1 98.75 198 ARG B N 1
ATOM 3107 C CA . ARG B 1 198 ? -12.422 -11.016 -1.487 1 98.75 198 ARG B CA 1
ATOM 3108 C C . ARG B 1 198 ? -13.344 -12 -2.195 1 98.75 198 ARG B C 1
ATOM 3110 O O . ARG B 1 198 ? -14.07 -11.633 -3.123 1 98.75 198 ARG B O 1
ATOM 3117 N N . ARG B 1 199 ? -13.25 -13.266 -1.81 1 98.56 199 ARG B N 1
ATOM 3118 C CA . ARG B 1 199 ? -14.148 -14.266 -2.371 1 98.56 199 ARG B CA 1
ATOM 3119 C C . ARG B 1 199 ? -15.578 -14.07 -1.86 1 98.56 199 ARG B C 1
ATOM 3121 O O . ARG B 1 199 ? -15.812 -14.086 -0.651 1 98.56 199 ARG B O 1
ATOM 3128 N N . VAL B 1 200 ? -16.578 -13.867 -2.756 1 95.56 200 VAL B N 1
ATOM 3129 C CA . VAL B 1 200 ? -17.969 -13.617 -2.395 1 95.56 200 VAL B CA 1
ATOM 3130 C C . VAL B 1 200 ? -18.828 -14.828 -2.758 1 95.56 200 VAL B C 1
ATOM 3132 O O . VAL B 1 200 ? -18.453 -15.609 -3.635 1 95.56 200 VAL B O 1
#

Nearest PDB structures (foldseek):
  4isc-assembly1_A  TM=9.370E-01  e=7.880E-18  Pseudomonas syringae pv. tomato str. DC3000
  3ofk-assembly2_B  TM=8.527E-01  e=2.060E-15  Bradyrhizobium sp. WM9
  3dtn-assembly1_B  TM=7.645E-01  e=2.821E-10  Methanosarcina mazei
  9fcl-assembly1_A  TM=7.667E-01  e=3.541E-09  Kitasatospora cystarginea
  9fcu-assembly4_D  TM=7.212E-01  e=1.766E-09  Kitasatospora cystarginea

Foldseek 3Di:
DDFDLVLEAFDPAFDDPVVVLVQCVVDVQSVPLVPDPVNVVLLVCLLVVDPDQAWEEEEEEQCFLQPSVQVNLNRYQAYEYEEQHPSRQVNNCVVCVVRPRYDYYHDDPPVGDDDAATLEYEYEARLSSHHPVRSVSNLVSNLVRYPQFGKYKYKWWDDPPCSSRRIQVNSVVVNCPDPQWDWDDWDDDPTMIMTMTGGD/DDFDLVLEAFDPAFDDPVVVLVQCVVDVQSVPLVPDPVNVVLLVCLLVVDPDQAWEEEEEEQCFLQPSVQVNLNRYQAYEYEEQHPSRQVNNCVVCVVRPRYDYYYDDPPVGDDDAATLEYEYEARLSSHHPVRSVSNLVSNLVRYPQFGKYKYKWWDDPVCSSRRIQVNSVVVNCPDPQWDWDDWDDDPTMIMTMTGGD

Organism: Actinoplanes teichomyceticus (NCBI:txid1867)

Secondary structure (DSSP, 8-state):
----GGG----SSPPPHHHHHHHHHH-SSTT-TTT-HHHHHHHHHHHHT-SSS-EEEEEEES-TTSHHHHHHHTTEEEEEEEESSHHHHHHHHHHTTT-TTEEEEE--TTTTPPSS-EEEEEEES-GGGS-HHHHHHHHHHHHHHEEEEEEEEEEEE--TT-TTS--HHHHHHHHHT-TTEEEEEEEE-SSEEEEEEEE-/----GGG----SSPPPHHHHHHHHHH-SSTT-TTT-HHHHHHHHHHHHT-SSS-EEEEEEES-TTSHHHHHHHTTEEEEEEEESSHHHHHHHHHHTTT-TTEEEEE--TTTTPPSS-EEEEEEES-GGGS-HHHHHHHHHHHHHHEEEEEEEEEEEE--TT-TTS--HHHHHHHHHT-TTEEEEEEEE-SSEEEEEEEE-

Radius of gyration: 22.29 Å; Cα contacts (8 Å, |Δi|>4): 797; chains: 2; bounding box: 46×59×55 Å

Sequence (400 aa):
MTRTQGDAVPPEASVSLDHFIGLYEAKDDPWDTATKWHDQRKYAVAVASLPRPRYRRCYEPGCSVGLLSVMLAERCDEVLAVDCVDEAVSQARTATAGLANVRVERALLPAELPDGTFDLIVIGDLLYYLSGDDLNRMLDGMVARLEPGGDLLSVHFRDRENPGNYDGFHVHGAMAGHPGLERVVRHEDEWFVLDVFRRVMTRTQGDAVPPEASVSLDHFIGLYEAKDDPWDTATKWHDQRKYAVAVASLPRPRYRRCYEPGCSVGLLSVMLAERCDEVLAVDCVDEAVSQARTATAGLANVRVERALLPAELPDGTFDLIVIGDLLYYLSGDDLNRMLDGMVARLEPGGDLLSVHFRDRENPGNYDGFHVHGAMAGHPGLERVVRHEDEWFVLDVFRRV